Protein AF-0000000067828468 (afdb_homodimer)

Structure (mmCIF, N/CA/C/O backbone):
data_AF-0000000067828468-model_v1
#
loop_
_entity.id
_entity.type
_entity.pdbx_description
1 polymer 'Slr5119 protein'
#
loop_
_atom_site.group_PDB
_atom_site.id
_atom_site.type_symbol
_atom_site.label_atom_id
_atom_site.label_alt_id
_atom_site.label_comp_id
_atom_site.label_asym_id
_atom_site.label_entity_id
_atom_site.label_seq_id
_atom_site.pdbx_PDB_ins_code
_atom_site.Cartn_x
_atom_site.Cartn_y
_atom_site.Cartn_z
_atom_site.occupancy
_atom_site.B_iso_or_equiv
_atom_site.auth_seq_id
_atom_site.auth_comp_id
_atom_site.auth_asym_id
_atom_site.auth_atom_id
_atom_site.pdbx_PDB_model_num
ATOM 1 N N . MET A 1 1 ? 7.805 -18.547 -16.938 1 61.97 1 MET A N 1
ATOM 2 C CA . MET A 1 1 ? 7.27 -19.609 -17.797 1 61.97 1 MET A CA 1
ATOM 3 C C . MET A 1 1 ? 5.965 -20.156 -17.234 1 61.97 1 MET A C 1
ATOM 5 O O . MET A 1 1 ? 5 -20.375 -17.969 1 61.97 1 MET A O 1
ATOM 9 N N . PHE A 1 2 ? 5.809 -20.062 -15.961 1 85.81 2 PHE A N 1
ATOM 10 C CA . PHE A 1 2 ? 4.664 -20.766 -15.391 1 85.81 2 PHE A CA 1
ATOM 11 C C . PHE A 1 2 ? 3.537 -19.781 -15.078 1 85.81 2 PHE A C 1
ATOM 13 O O . PHE A 1 2 ? 2.4 -20.203 -14.836 1 85.81 2 PHE A O 1
ATOM 20 N N . ASP A 1 3 ? 3.875 -18.562 -15.281 1 83.88 3 ASP A N 1
ATOM 21 C CA . ASP A 1 3 ? 2.938 -17.531 -14.852 1 83.88 3 ASP A CA 1
ATOM 22 C C . ASP A 1 3 ? 1.653 -17.578 -15.672 1 83.88 3 ASP A C 1
ATOM 24 O O . ASP A 1 3 ? 0.553 -17.594 -15.117 1 83.88 3 ASP A O 1
ATOM 28 N N . ASN A 1 4 ? 1.841 -17.578 -16.938 1 85.81 4 ASN A N 1
ATOM 29 C CA . ASN A 1 4 ? 0.678 -17.578 -17.812 1 85.81 4 ASN A CA 1
ATOM 30 C C . ASN A 1 4 ? -0.17 -18.828 -17.625 1 85.81 4 ASN A C 1
ATOM 32 O O . ASN A 1 4 ? -1.4 -18.766 -17.672 1 85.81 4 ASN A O 1
ATOM 36 N N . LEU A 1 5 ? 0.499 -19.906 -17.469 1 91.38 5 LEU A N 1
ATOM 37 C CA . LEU A 1 5 ? -0.2 -21.172 -17.266 1 91.38 5 LEU A CA 1
ATOM 38 C C . LEU A 1 5 ? -0.979 -21.156 -15.953 1 91.38 5 LEU A C 1
ATOM 40 O O . LEU A 1 5 ? -2.146 -21.547 -15.914 1 91.38 5 LEU A O 1
ATOM 44 N N . CYS A 1 6 ? -0.349 -20.672 -14.922 1 94.31 6 CYS A N 1
ATOM 45 C CA . CYS A 1 6 ? -1.012 -20.594 -13.625 1 94.31 6 CYS A CA 1
ATOM 46 C C . CYS A 1 6 ? -2.211 -19.656 -13.688 1 94.31 6 CYS A C 1
ATOM 48 O O . CYS A 1 6 ? -3.262 -19.938 -13.117 1 94.31 6 CYS A O 1
ATOM 50 N N . LYS A 1 7 ? -2.039 -18.594 -14.328 1 91.69 7 LYS A N 1
ATOM 51 C CA . LYS A 1 7 ? -3.137 -17.656 -14.516 1 91.69 7 LYS A CA 1
ATOM 52 C C . LYS A 1 7 ? -4.309 -18.312 -15.242 1 91.69 7 LYS A C 1
ATOM 54 O O . LYS A 1 7 ? -5.457 -18.172 -14.82 1 91.69 7 LYS A O 1
ATOM 59 N N . PHE A 1 8 ? -4.02 -18.984 -16.328 1 91.94 8 PHE A N 1
ATOM 60 C CA . PHE A 1 8 ? -5.043 -19.688 -17.094 1 91.94 8 PHE A CA 1
ATOM 61 C C . PHE A 1 8 ? -5.805 -20.656 -16.203 1 91.94 8 PHE A C 1
ATOM 63 O O . PHE A 1 8 ? -7.035 -20.688 -16.219 1 91.94 8 PHE A O 1
ATOM 70 N N . LEU A 1 9 ? -5.09 -21.453 -15.469 1 95.38 9 LEU A N 1
ATOM 71 C CA . LEU A 1 9 ? -5.703 -22.484 -14.641 1 95.38 9 LEU A CA 1
ATOM 72 C C . LEU A 1 9 ? -6.582 -21.859 -13.562 1 95.38 9 LEU A C 1
ATOM 74 O O . LEU A 1 9 ? -7.727 -22.281 -13.367 1 95.38 9 LEU A O 1
ATOM 78 N N . ALA A 1 10 ? -6.082 -20.875 -12.875 1 94.44 10 ALA A N 1
ATOM 79 C CA . ALA A 1 10 ? -6.82 -20.219 -11.797 1 94.44 10 ALA A CA 1
ATOM 80 C C . ALA A 1 10 ? -8.094 -19.562 -12.328 1 94.44 10 ALA A C 1
ATOM 82 O O . ALA A 1 10 ? -9.133 -19.594 -11.672 1 94.44 10 ALA A O 1
ATOM 83 N N . GLU A 1 11 ? -7.969 -18.984 -13.5 1 93.19 11 GLU A N 1
ATOM 84 C CA . GLU A 1 11 ? -9.109 -18.281 -14.086 1 93.19 11 GLU A CA 1
ATOM 85 C C . GLU A 1 11 ? -10.141 -19.266 -14.633 1 93.19 11 GLU A C 1
ATOM 87 O O . GLU A 1 11 ? -11.344 -19.062 -14.477 1 93.19 11 GLU A O 1
ATOM 92 N N . SER A 1 12 ? -9.68 -20.344 -15.25 1 94.38 12 SER A N 1
ATOM 93 C CA . SER A 1 12 ? -10.57 -21.281 -15.914 1 94.38 12 SER A CA 1
ATOM 94 C C . SER A 1 12 ? -11.227 -22.219 -14.914 1 94.38 12 SER A C 1
ATOM 96 O O . SER A 1 12 ? -12.336 -22.703 -15.156 1 94.38 12 SER A O 1
ATOM 98 N N . PHE A 1 13 ? -10.555 -22.438 -13.852 1 96.69 13 PHE A N 1
ATOM 99 C CA . PHE A 1 13 ? -11.047 -23.391 -12.859 1 96.69 13 PHE A CA 1
ATOM 100 C C . PHE A 1 13 ? -11.133 -22.75 -11.484 1 96.69 13 PHE A C 1
ATOM 102 O O . PHE A 1 13 ? -10.703 -23.344 -10.492 1 96.69 13 PHE A O 1
ATOM 109 N N . SER A 1 14 ? -11.648 -21.547 -11.477 1 95.44 14 SER A N 1
ATOM 110 C CA . SER A 1 14 ? -11.672 -20.734 -10.273 1 95.44 14 SER A CA 1
ATOM 111 C C . SER A 1 14 ? -12.391 -21.438 -9.133 1 95.44 14 SER A C 1
ATOM 113 O O . SER A 1 14 ? -11.984 -21.328 -7.969 1 95.44 14 SER A O 1
ATOM 115 N N . GLU A 1 15 ? -13.469 -22.188 -9.406 1 96.31 15 GLU A N 1
ATOM 116 C CA . GLU A 1 15 ? -14.219 -22.875 -8.359 1 96.31 15 GLU A CA 1
ATOM 117 C C . GLU A 1 15 ? -13.359 -23.922 -7.668 1 96.31 15 GLU A C 1
ATOM 119 O O . GLU A 1 15 ? -13.43 -24.094 -6.449 1 96.31 15 GLU A O 1
ATOM 124 N N . ASP A 1 16 ? -12.539 -24.641 -8.391 1 97.38 16 ASP A N 1
ATOM 125 C CA . ASP A 1 16 ? -11.648 -25.656 -7.836 1 97.38 16 ASP A CA 1
ATOM 126 C C . ASP A 1 16 ? -10.578 -25.016 -6.945 1 97.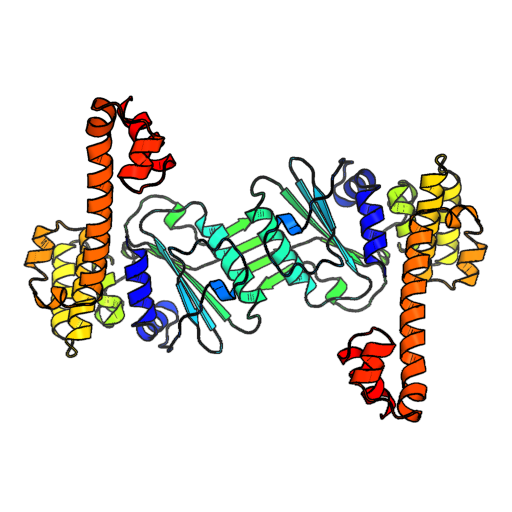38 16 ASP A C 1
ATOM 128 O O . ASP A 1 16 ? -10.297 -25.516 -5.855 1 97.38 16 ASP A O 1
ATOM 132 N N . TYR A 1 17 ? -10.07 -23.953 -7.414 1 97.69 17 TYR A N 1
ATOM 133 C CA . TYR A 1 17 ? -9.031 -23.281 -6.652 1 97.69 17 TYR A CA 1
ATOM 134 C C . TYR A 1 17 ? -9.602 -22.656 -5.383 1 97.69 17 TYR A C 1
ATOM 136 O O . TYR A 1 17 ? -8.984 -22.719 -4.32 1 97.69 17 TYR A O 1
ATOM 144 N N . ALA A 1 18 ? -10.781 -22.062 -5.539 1 97.12 18 ALA A N 1
ATOM 145 C CA . ALA A 1 18 ? -11.445 -21.516 -4.355 1 97.12 18 ALA A CA 1
ATOM 146 C C . ALA A 1 18 ? -11.75 -22.625 -3.348 1 97.12 18 ALA A C 1
ATOM 148 O O . ALA A 1 18 ? -11.555 -22.438 -2.143 1 97.12 18 ALA A O 1
ATOM 149 N N . ALA A 1 19 ? -12.203 -23.766 -3.828 1 97.12 19 ALA A N 1
ATOM 150 C CA . ALA A 1 19 ? -12.5 -24.891 -2.943 1 97.12 19 ALA A CA 1
ATOM 151 C C . ALA A 1 19 ? -11.242 -25.375 -2.227 1 97.12 19 ALA A C 1
ATOM 153 O O . ALA A 1 19 ? -11.273 -25.641 -1.024 1 97.12 19 ALA A O 1
ATOM 154 N N . TRP A 1 20 ? -10.164 -25.453 -2.898 1 97.75 20 TRP A N 1
ATOM 155 C CA . TRP A 1 20 ? -8.875 -25.891 -2.367 1 97.75 20 TRP A CA 1
ATOM 156 C C . TRP A 1 20 ? -8.352 -24.922 -1.323 1 97.75 20 TRP A C 1
ATOM 158 O O . TRP A 1 20 ? -7.98 -25.312 -0.219 1 97.75 20 TRP A O 1
ATOM 168 N N . LEU A 1 21 ? -8.477 -23.641 -1.585 1 97.88 21 LEU A N 1
ATOM 169 C CA . LEU A 1 21 ? -7.766 -22.641 -0.797 1 97.88 21 LEU A CA 1
ATOM 170 C C . LEU A 1 21 ? -8.68 -22.031 0.267 1 97.88 21 LEU A C 1
ATOM 172 O O . LEU A 1 21 ? -8.219 -21.656 1.348 1 97.88 21 LEU A O 1
ATOM 176 N N . LEU A 1 22 ? -10.008 -21.969 -0.092 1 97.06 22 LEU A N 1
ATOM 177 C CA . LEU A 1 22 ? -10.938 -21.281 0.801 1 97.06 22 LEU A CA 1
ATOM 178 C C . LEU A 1 22 ? -11.898 -22.266 1.449 1 97.06 22 LEU A C 1
ATOM 180 O O . LEU A 1 22 ? -12.68 -21.906 2.33 1 97.06 22 LEU A O 1
ATOM 184 N N . GLY A 1 23 ? -11.922 -23.516 0.998 1 95.62 23 GLY A N 1
ATOM 185 C CA . GLY A 1 23 ? -12.719 -24.547 1.617 1 95.62 23 GLY A CA 1
ATOM 186 C C . GLY A 1 23 ? -14.109 -24.672 1.021 1 95.62 23 GLY A C 1
ATOM 187 O O . GLY A 1 23 ? -14.922 -25.484 1.472 1 95.62 23 GLY A O 1
ATOM 188 N N . ARG A 1 24 ? -14.414 -23.797 0.061 1 94.62 24 ARG A N 1
ATOM 189 C CA . ARG A 1 24 ? -15.703 -23.875 -0.629 1 94.62 24 ARG A CA 1
ATOM 190 C C . ARG A 1 24 ? -15.57 -23.391 -2.072 1 94.62 24 ARG A C 1
ATOM 192 O O . ARG A 1 24 ? -14.797 -22.484 -2.361 1 94.62 24 ARG A O 1
ATOM 199 N N . PRO A 1 25 ? -16.391 -24.062 -2.906 1 93.81 25 PRO A N 1
ATOM 200 C CA . PRO A 1 25 ? -16.375 -23.594 -4.293 1 93.81 25 PRO A CA 1
ATOM 201 C C . PRO A 1 25 ? -17.016 -22.219 -4.469 1 93.81 25 PRO A C 1
ATOM 203 O O . PRO A 1 25 ? -18.078 -21.953 -3.889 1 93.81 25 PRO A O 1
ATOM 206 N N . ILE A 1 26 ? -16.328 -21.328 -5.07 1 94.31 26 ILE A N 1
ATOM 207 C CA . ILE A 1 26 ? -16.828 -20 -5.391 1 94.31 26 ILE A CA 1
ATOM 208 C C . ILE A 1 26 ? -16.516 -19.656 -6.848 1 94.31 26 ILE A C 1
ATOM 210 O O . ILE A 1 26 ? -15.367 -19.812 -7.289 1 94.31 26 ILE A O 1
ATOM 214 N N . LYS A 1 27 ? -17.516 -19.297 -7.547 1 93.62 27 LYS A N 1
ATOM 215 C CA . LYS A 1 27 ? -17.25 -18.797 -8.898 1 93.62 27 LYS A CA 1
ATOM 216 C C . LYS A 1 27 ? -16.641 -17.406 -8.867 1 93.62 27 LYS A C 1
ATOM 218 O O . LYS A 1 27 ? -17.25 -16.469 -8.359 1 93.62 27 LYS A O 1
ATOM 223 N N . LEU A 1 28 ? -15.453 -17.297 -9.336 1 95.44 28 LEU A N 1
ATOM 224 C CA . LEU A 1 28 ? -14.727 -16.031 -9.32 1 95.44 28 LEU A CA 1
ATOM 225 C C . LEU A 1 28 ? -14.484 -15.523 -10.734 1 95.44 28 LEU A C 1
ATOM 227 O O . LEU A 1 28 ? -14.5 -16.297 -11.688 1 95.44 28 LEU A O 1
ATOM 231 N N . THR A 1 29 ? -14.359 -14.258 -10.82 1 94.31 29 THR A N 1
ATOM 232 C CA . THR A 1 29 ? -14.008 -13.609 -12.078 1 94.31 29 THR A CA 1
ATOM 233 C C . THR A 1 29 ? -12.688 -12.852 -11.945 1 94.31 29 THR A C 1
ATOM 235 O O . THR A 1 29 ? -12.25 -12.555 -10.828 1 94.31 29 THR A O 1
ATOM 238 N N . LYS A 1 30 ? -12.164 -12.609 -13.039 1 91.5 30 LYS A N 1
ATOM 239 C CA . LYS A 1 30 ? -10.875 -11.922 -13.055 1 91.5 30 LYS A CA 1
ATOM 240 C C . LYS A 1 30 ? -11.016 -10.477 -12.594 1 91.5 30 LYS A C 1
ATOM 242 O O . LYS A 1 30 ? -11.93 -9.773 -13.016 1 91.5 30 LYS A O 1
ATOM 247 N N . LEU A 1 31 ? -10.188 -10.109 -11.695 1 87.56 31 LEU A N 1
ATOM 248 C CA . LEU A 1 31 ? -10.008 -8.703 -11.352 1 87.56 31 LEU A CA 1
ATOM 249 C C . LEU A 1 31 ? -8.789 -8.117 -12.062 1 87.56 31 LEU A C 1
ATOM 251 O O . LEU A 1 31 ? -7.664 -8.578 -11.844 1 87.56 31 LEU A O 1
ATOM 255 N N . SER A 1 32 ? -8.984 -7.129 -12.828 1 81.31 32 SER A N 1
ATOM 256 C CA . SER A 1 32 ? -7.891 -6.543 -13.602 1 81.31 32 SER A CA 1
ATOM 257 C C . SER A 1 32 ? -6.98 -5.707 -12.711 1 81.31 32 SER A C 1
ATOM 259 O O . SER A 1 32 ? -7.453 -4.867 -11.938 1 81.31 32 SER A O 1
ATOM 261 N N . PRO A 1 33 ? -5.68 -5.934 -12.898 1 75.31 33 PRO A N 1
ATOM 262 C CA . PRO A 1 33 ? -4.73 -5.137 -12.117 1 75.31 33 PRO A CA 1
ATOM 263 C C . PRO A 1 33 ? -4.82 -3.643 -12.438 1 75.31 33 PRO A C 1
ATOM 265 O O . PRO A 1 33 ? -4.438 -2.811 -11.609 1 75.31 33 PRO A O 1
ATOM 268 N N . THR A 1 34 ? -5.219 -3.332 -13.609 1 69.94 34 THR A N 1
ATOM 269 C CA . THR A 1 34 ? -5.316 -1.934 -14.008 1 69.94 34 THR A CA 1
ATOM 270 C C . THR A 1 34 ? -6.312 -1.186 -13.133 1 69.94 34 THR A C 1
ATOM 272 O O . THR A 1 34 ? -6.238 0.039 -13 1 69.94 34 THR A O 1
ATOM 275 N N . GLU A 1 35 ? -7.211 -1.949 -12.523 1 69.38 35 GLU A N 1
ATOM 276 C CA . GLU A 1 35 ? -8.18 -1.353 -11.609 1 69.38 35 GLU A CA 1
ATOM 277 C C . GLU A 1 35 ? -7.512 -0.908 -10.312 1 69.38 35 GLU A C 1
ATOM 279 O O . GLU A 1 35 ? -8.086 -0.125 -9.547 1 69.38 35 GLU A O 1
ATOM 284 N N . LEU A 1 36 ? -6.387 -1.437 -10.047 1 73 36 LEU A N 1
ATOM 285 C CA . LEU A 1 36 ? -5.723 -1.14 -8.781 1 73 36 LEU A CA 1
ATOM 286 C C . LEU A 1 36 ? -4.852 0.106 -8.906 1 73 36 LEU A C 1
ATOM 288 O O . LEU A 1 36 ? -4.324 0.603 -7.906 1 73 36 LEU A O 1
ATOM 292 N N . SER A 1 37 ? -5.105 1.015 -9.922 1 58.28 37 SER A N 1
ATOM 293 C CA . SER A 1 37 ? -4.66 2.377 -10.203 1 58.28 37 SER A CA 1
ATOM 294 C C . SER A 1 37 ? -3.178 2.549 -9.883 1 58.28 37 SER A C 1
ATOM 296 O O . SER A 1 37 ? -2.707 3.67 -9.688 1 58.28 37 SER A O 1
ATOM 298 N N . LEU A 1 38 ? -2.291 1.511 -9.648 1 60.47 38 LEU A N 1
ATOM 299 C CA . LEU A 1 38 ? -1.033 2.043 -9.133 1 60.47 38 LEU A CA 1
ATOM 300 C C . LEU A 1 38 ? 0.158 1.373 -9.812 1 60.47 38 LEU A C 1
ATOM 302 O O . LEU A 1 38 ? 0.224 0.144 -9.883 1 60.47 38 LEU A O 1
ATOM 306 N N . GLU A 1 39 ? 0.631 2.025 -10.852 1 60.66 39 GLU A N 1
ATOM 307 C CA . GLU A 1 39 ? 1.916 1.604 -11.406 1 60.66 39 GLU A CA 1
ATOM 308 C C . GLU A 1 39 ? 3.041 1.801 -10.391 1 60.66 39 GLU A C 1
ATOM 310 O O . GLU A 1 39 ? 2.967 2.688 -9.539 1 60.66 39 GLU A O 1
ATOM 315 N N . PRO A 1 40 ? 3.957 0.939 -10.594 1 63.5 40 PRO A N 1
ATOM 316 C CA . PRO A 1 40 ? 4.047 -0.293 -11.383 1 63.5 40 PRO A CA 1
ATOM 317 C C . PRO A 1 40 ? 3.479 -1.505 -10.648 1 63.5 40 PRO A C 1
ATOM 319 O O . PRO A 1 40 ? 3.637 -1.625 -9.43 1 63.5 40 PRO A O 1
ATOM 322 N N . ILE A 1 41 ? 2.553 -2.26 -11.164 1 62.34 41 ILE A N 1
ATOM 323 C CA . ILE A 1 41 ? 2.164 -3.576 -10.672 1 62.34 41 ILE A CA 1
ATOM 324 C C . ILE A 1 41 ? 3.123 -4.633 -11.211 1 62.34 41 ILE A C 1
ATOM 326 O O . ILE A 1 41 ? 3.551 -4.562 -12.367 1 62.34 41 ILE A O 1
ATOM 330 N N . ARG A 1 42 ? 3.846 -5.301 -10.312 1 61.28 42 ARG A N 1
ATOM 331 C CA . ARG A 1 42 ? 4.57 -6.457 -10.828 1 61.28 42 ARG A CA 1
ATOM 332 C C . ARG A 1 42 ? 3.605 -7.488 -11.406 1 61.28 42 ARG A C 1
ATOM 334 O O . ARG A 1 42 ? 2.83 -8.102 -10.672 1 61.28 42 ARG A O 1
ATOM 341 N N . ALA A 1 43 ? 3.24 -7.422 -12.734 1 59.06 43 ALA A N 1
ATOM 342 C CA . ALA A 1 43 ? 2.135 -8.047 -13.453 1 59.06 43 ALA A CA 1
ATOM 343 C C . ALA A 1 43 ? 2.4 -9.539 -13.68 1 59.06 43 ALA A C 1
ATOM 345 O O . ALA A 1 43 ? 1.468 -10.344 -13.695 1 59.06 43 ALA A O 1
ATOM 346 N N . ASP A 1 44 ? 3.557 -9.992 -13.578 1 60.06 44 ASP A N 1
ATOM 347 C CA . ASP A 1 44 ? 3.703 -11.266 -14.281 1 60.06 44 ASP A CA 1
ATOM 348 C C . ASP A 1 44 ? 3.078 -12.406 -13.492 1 60.06 44 ASP A C 1
ATOM 350 O O . ASP A 1 44 ? 2.434 -13.289 -14.062 1 60.06 44 ASP A O 1
ATOM 354 N N . SER A 1 45 ? 3.189 -12.281 -12.219 1 67.19 45 SER A N 1
ATOM 355 C CA . SER A 1 45 ? 2.744 -13.445 -11.469 1 67.19 45 SER A CA 1
ATOM 356 C C . SER A 1 45 ? 1.488 -13.133 -10.656 1 67.19 45 SER A C 1
ATOM 358 O O . SER A 1 45 ? 0.914 -14.023 -10.031 1 67.19 45 SER A O 1
ATOM 360 N N . LEU A 1 46 ? 0.982 -11.992 -10.852 1 79.12 46 LEU A N 1
ATOM 361 C CA . LEU A 1 46 ? -0.152 -11.562 -10.039 1 79.12 46 LEU A CA 1
ATOM 362 C C . LEU A 1 46 ? -1.46 -12.109 -10.602 1 79.12 46 LEU A C 1
ATOM 364 O O . LEU A 1 46 ? -1.764 -11.914 -11.781 1 79.12 46 LEU A O 1
ATOM 368 N N . ILE A 1 47 ? -2.137 -12.883 -9.797 1 89.38 47 ILE A N 1
ATOM 369 C CA . ILE A 1 47 ? -3.457 -13.391 -10.148 1 89.38 47 ILE A CA 1
ATOM 370 C C . ILE A 1 47 ? -4.488 -12.906 -9.133 1 89.38 47 ILE A C 1
ATOM 372 O O . ILE A 1 47 ? -4.383 -13.219 -7.945 1 89.38 47 ILE A O 1
ATOM 376 N N . LEU A 1 48 ? -5.426 -12.188 -9.641 1 90.12 48 LEU A N 1
ATOM 377 C CA . LEU A 1 48 ? -6.523 -11.711 -8.805 1 90.12 48 LEU A CA 1
ATOM 378 C C . LEU A 1 48 ? -7.863 -12.195 -9.344 1 90.12 48 LEU A C 1
ATOM 380 O O . LEU A 1 48 ? -8.203 -11.945 -10.508 1 90.12 48 LEU A O 1
ATOM 384 N N . GLU A 1 49 ? -8.523 -12.898 -8.508 1 94.12 49 GLU A N 1
ATOM 385 C CA . GLU A 1 49 ? -9.891 -13.312 -8.797 1 94.12 49 GLU A CA 1
ATOM 386 C C . GLU A 1 49 ? -10.875 -12.758 -7.762 1 94.12 49 GLU A C 1
ATOM 388 O O . GLU A 1 49 ? -10.492 -12.508 -6.617 1 94.12 49 GLU A O 1
ATOM 393 N N . GLN A 1 50 ? -12.086 -12.516 -8.258 1 94.5 50 GLN A N 1
ATOM 394 C CA . GLN A 1 50 ? -12.961 -11.852 -7.297 1 94.5 50 GLN A CA 1
ATOM 395 C C . GLN A 1 50 ? -14.398 -12.336 -7.434 1 94.5 50 GLN A C 1
ATOM 397 O O . GLN A 1 50 ? -14.781 -12.883 -8.469 1 94.5 50 GLN A O 1
ATOM 402 N N . SER A 1 51 ? -15.109 -12.258 -6.371 1 95.69 51 SER A N 1
ATOM 403 C CA . SER A 1 51 ? -16.562 -12.266 -6.293 1 95.69 51 SER A CA 1
ATOM 404 C C . SER A 1 51 ? -17.094 -10.945 -5.75 1 95.69 51 SER A C 1
ATOM 406 O O . SER A 1 51 ? -16.375 -9.945 -5.715 1 95.69 51 SER A O 1
ATOM 408 N N . GLU A 1 52 ? -18.312 -10.898 -5.402 1 93.94 52 GLU A N 1
ATOM 409 C CA . GLU A 1 52 ? -18.922 -9.688 -4.859 1 93.94 52 GLU A CA 1
ATOM 410 C C . GLU A 1 52 ? -18.312 -9.32 -3.514 1 93.94 52 GLU A C 1
ATOM 412 O O . GLU A 1 52 ? -18.109 -8.141 -3.217 1 93.94 52 GLU A O 1
ATOM 417 N N . ASP A 1 53 ? -17.891 -10.344 -2.857 1 95.38 53 ASP A N 1
ATOM 418 C CA . ASP A 1 53 ? -17.562 -10.039 -1.468 1 95.38 53 ASP A CA 1
ATOM 419 C C . ASP A 1 53 ? -16.094 -10.352 -1.169 1 95.38 53 ASP A C 1
ATOM 421 O O . ASP A 1 53 ? -15.602 -10.047 -0.082 1 95.38 53 ASP A O 1
ATOM 425 N N . LEU A 1 54 ? -15.398 -10.969 -2.188 1 96.12 54 LEU A N 1
ATOM 426 C CA . LEU A 1 54 ? -14.031 -11.328 -1.826 1 96.12 54 LEU A CA 1
ATOM 427 C C . LEU A 1 54 ? -13.102 -11.195 -3.025 1 96.12 54 LEU A C 1
ATOM 429 O O . LEU A 1 54 ? -13.555 -11.148 -4.168 1 96.12 54 LEU A O 1
ATOM 433 N N . VAL A 1 55 ? -11.828 -11.031 -2.76 1 96.75 55 VAL A N 1
ATOM 434 C CA . VAL A 1 55 ? -10.734 -11.086 -3.723 1 96.75 55 VAL A CA 1
ATOM 435 C C . VAL A 1 55 ? -9.766 -12.203 -3.342 1 96.75 55 VAL A C 1
ATOM 437 O O . VAL A 1 55 ? -9.367 -12.32 -2.18 1 96.75 55 VAL A O 1
ATOM 440 N N . LEU A 1 56 ? -9.508 -13.086 -4.262 1 97.62 56 LEU A N 1
ATOM 441 C CA . LEU A 1 56 ? -8.492 -14.125 -4.121 1 97.62 56 LEU A CA 1
ATOM 442 C C . LEU A 1 56 ? -7.211 -13.734 -4.848 1 97.62 56 LEU A C 1
ATOM 444 O O . LEU A 1 56 ? -7.211 -13.57 -6.07 1 97.62 56 LEU A O 1
ATOM 448 N N . HIS A 1 57 ? -6.152 -13.508 -4.074 1 96.5 57 HIS A N 1
ATOM 449 C CA . HIS A 1 57 ? -4.836 -13.156 -4.59 1 96.5 57 HIS A CA 1
ATOM 450 C C . HIS A 1 57 ? -3.898 -14.359 -4.582 1 96.5 57 HIS A C 1
ATOM 452 O O . HIS A 1 57 ? -3.566 -14.883 -3.516 1 96.5 57 HIS A O 1
ATOM 458 N N . LEU A 1 58 ? -3.416 -14.766 -5.773 1 96.62 58 LEU A N 1
ATOM 459 C CA . LEU A 1 58 ? -2.529 -15.922 -5.891 1 96.62 58 LEU A CA 1
ATOM 460 C C . LEU A 1 58 ? -1.194 -15.516 -6.512 1 96.62 58 LEU A C 1
ATOM 462 O O . LEU A 1 58 ? -1.161 -14.797 -7.512 1 96.62 58 LEU A O 1
ATOM 466 N N . GLU A 1 59 ? -0.139 -15.938 -5.91 1 95.31 59 GLU A N 1
ATOM 467 C CA . GLU A 1 59 ? 1.217 -15.828 -6.438 1 95.31 59 GLU A CA 1
ATOM 468 C C . GLU A 1 59 ? 1.874 -17.203 -6.559 1 95.31 59 GLU A C 1
ATOM 470 O O . GLU A 1 59 ? 2.168 -17.844 -5.547 1 95.31 59 GLU A O 1
ATOM 475 N N . PHE A 1 60 ? 2.125 -17.625 -7.781 1 95.44 60 PHE A N 1
ATOM 476 C CA . PHE A 1 60 ? 2.838 -18.875 -8.016 1 95.44 60 PHE A CA 1
ATOM 477 C C . PHE A 1 60 ? 4.324 -18.625 -8.234 1 95.44 60 PHE A C 1
ATOM 479 O O . PHE A 1 60 ? 4.699 -17.734 -9.008 1 95.44 60 PHE A O 1
ATOM 486 N N . GLN A 1 61 ? 5.117 -19.406 -7.508 1 94.06 61 GLN A N 1
ATOM 487 C CA . GLN A 1 61 ? 6.559 -19.188 -7.559 1 94.06 61 GLN A CA 1
ATOM 488 C C . GLN A 1 61 ? 7.309 -20.5 -7.754 1 94.06 61 GLN A C 1
ATOM 490 O O . GLN A 1 61 ? 6.949 -21.531 -7.164 1 94.06 61 GLN A O 1
ATOM 495 N N . THR A 1 62 ? 8.281 -20.5 -8.641 1 93.69 62 THR A N 1
ATOM 496 C CA . THR A 1 62 ? 9.203 -21.625 -8.758 1 93.69 62 THR A CA 1
ATOM 497 C C . THR A 1 62 ? 10.484 -21.359 -7.965 1 93.69 62 THR A C 1
ATOM 499 O O . THR A 1 62 ? 11.148 -22.297 -7.52 1 93.69 62 THR A O 1
ATOM 502 N N . GLU A 1 63 ? 10.82 -20.141 -7.809 1 93.62 63 GLU A N 1
ATOM 503 C CA . GLU A 1 63 ? 11.984 -19.719 -7.047 1 93.62 63 GLU A CA 1
ATOM 504 C C . GLU A 1 63 ? 11.602 -18.734 -5.945 1 93.62 63 GLU A C 1
ATOM 506 O O . GLU A 1 63 ? 10.68 -17.922 -6.121 1 93.62 63 GLU A O 1
ATOM 511 N N . PRO A 1 64 ? 12.406 -18.875 -4.809 1 94.38 64 PRO A N 1
ATOM 512 C CA . PRO A 1 64 ? 12.117 -17.906 -3.746 1 94.38 64 PRO A CA 1
ATOM 513 C C . PRO A 1 64 ? 12.367 -16.469 -4.176 1 94.38 64 PRO A C 1
ATOM 515 O O . PRO A 1 64 ? 13.258 -16.203 -4.984 1 94.38 64 PRO A O 1
ATOM 518 N N . ASP A 1 65 ? 11.609 -15.578 -3.73 1 93.44 65 ASP A N 1
ATOM 519 C CA . ASP A 1 65 ? 11.688 -14.141 -4 1 93.44 65 ASP A CA 1
ATOM 520 C C . ASP A 1 65 ? 11.734 -13.344 -2.701 1 93.44 65 ASP A C 1
ATOM 522 O O . ASP A 1 65 ? 10.75 -13.289 -1.963 1 93.44 65 ASP A O 1
ATOM 526 N N . PRO A 1 66 ? 12.828 -12.711 -2.416 1 94.75 66 PRO A N 1
ATOM 527 C CA . PRO A 1 66 ? 12.953 -11.992 -1.146 1 94.75 66 PRO A CA 1
ATOM 528 C C . PRO A 1 66 ? 11.969 -10.828 -1.029 1 94.75 66 PRO A C 1
ATOM 530 O O . PRO A 1 66 ? 11.742 -10.312 0.07 1 94.75 66 PRO A O 1
ATOM 533 N N . THR A 1 67 ? 11.344 -10.367 -2.096 1 93.81 67 THR A N 1
ATOM 534 C CA . THR A 1 67 ? 10.438 -9.234 -2.061 1 93.81 67 THR A CA 1
ATOM 535 C C . THR A 1 67 ? 8.992 -9.695 -1.91 1 93.81 67 THR A C 1
ATOM 537 O O . THR A 1 67 ? 8.07 -8.875 -1.872 1 93.81 67 THR A O 1
ATOM 540 N N . MET A 1 68 ? 8.742 -10.984 -1.804 1 95.44 68 MET A N 1
ATOM 541 C CA . MET A 1 68 ? 7.398 -11.547 -1.817 1 95.44 68 MET A CA 1
ATOM 542 C C . MET A 1 68 ? 6.559 -10.984 -0.673 1 95.44 68 MET A C 1
ATOM 544 O O . MET A 1 68 ? 5.395 -10.633 -0.866 1 95.44 68 MET A O 1
ATOM 548 N N . GLY A 1 69 ? 7.207 -10.875 0.503 1 96.44 69 GLY A N 1
ATOM 549 C CA . GLY A 1 69 ? 6.484 -10.352 1.649 1 96.44 69 GLY A CA 1
ATOM 550 C C . GLY A 1 69 ? 5.93 -8.961 1.415 1 96.44 69 GLY A C 1
ATOM 551 O O . GLY A 1 69 ? 4.75 -8.703 1.672 1 96.44 69 GLY A O 1
ATOM 552 N N . PHE A 1 70 ? 6.746 -8.078 0.901 1 96.56 70 PHE A N 1
ATOM 553 C CA . PHE A 1 70 ? 6.301 -6.715 0.623 1 96.56 70 PHE A CA 1
ATOM 554 C C . PHE A 1 70 ? 5.25 -6.703 -0.482 1 96.56 70 PHE A C 1
ATOM 556 O O . PHE A 1 70 ? 4.281 -5.945 -0.417 1 96.56 70 PHE A O 1
ATOM 563 N N . ARG A 1 71 ? 5.434 -7.492 -1.521 1 94 71 ARG A N 1
ATOM 564 C CA . ARG A 1 71 ? 4.473 -7.57 -2.617 1 94 71 ARG A CA 1
ATOM 565 C C . ARG A 1 71 ? 3.086 -7.938 -2.104 1 94 71 ARG A C 1
ATOM 567 O O . ARG A 1 71 ? 2.086 -7.363 -2.533 1 94 71 ARG A O 1
ATOM 574 N N . MET A 1 72 ? 3.08 -8.875 -1.167 1 96.44 72 MET A N 1
ATOM 575 C CA . MET A 1 72 ? 1.806 -9.305 -0.604 1 96.44 72 MET A CA 1
ATOM 576 C C . MET A 1 72 ? 1.125 -8.164 0.146 1 96.44 72 MET A C 1
ATOM 578 O O . MET A 1 72 ? -0.076 -7.941 -0.015 1 96.44 72 MET A O 1
ATOM 582 N N . LEU A 1 73 ? 1.885 -7.43 0.914 1 97.06 73 LEU A N 1
ATOM 583 C CA . LEU A 1 73 ? 1.349 -6.27 1.614 1 97.06 73 LEU A CA 1
ATOM 584 C C . LEU A 1 73 ? 0.882 -5.203 0.625 1 97.06 73 LEU A C 1
ATOM 586 O O . LEU A 1 73 ? -0.202 -4.641 0.781 1 97.06 73 LEU A O 1
ATOM 590 N N . ASP A 1 74 ? 1.688 -4.922 -0.342 1 93.69 74 ASP A N 1
ATOM 591 C CA . ASP A 1 74 ? 1.405 -3.887 -1.331 1 93.69 74 ASP A CA 1
ATOM 592 C C . ASP A 1 74 ? 0.072 -4.145 -2.029 1 93.69 74 ASP A C 1
ATOM 594 O O . ASP A 1 74 ? -0.771 -3.248 -2.119 1 93.69 74 ASP A O 1
ATOM 598 N N . TYR A 1 75 ? -0.152 -5.348 -2.428 1 93.69 75 TYR A N 1
ATOM 599 C CA . TYR A 1 75 ? -1.388 -5.672 -3.131 1 93.69 75 TYR A CA 1
ATOM 600 C C . TYR A 1 75 ? -2.58 -5.641 -2.184 1 93.69 75 TYR A C 1
ATOM 602 O O . TYR A 1 75 ? -3.689 -5.277 -2.582 1 93.69 75 TYR A O 1
ATOM 610 N N . ARG A 1 76 ? -2.361 -6.055 -0.924 1 96.06 76 ARG A N 1
ATOM 611 C CA . ARG A 1 76 ? -3.436 -5.98 0.06 1 96.06 76 ARG A CA 1
ATOM 612 C C . ARG A 1 76 ? -3.936 -4.551 0.219 1 96.06 76 ARG A C 1
ATOM 614 O O . ARG A 1 76 ? -5.145 -4.309 0.253 1 96.06 76 ARG A O 1
ATOM 621 N N . VAL A 1 77 ? -3.02 -3.643 0.3 1 94.44 77 VAL A N 1
ATOM 622 C CA . VAL A 1 77 ? -3.336 -2.234 0.521 1 94.44 77 VAL A CA 1
ATOM 623 C C . VAL A 1 77 ? -4.012 -1.656 -0.72 1 94.44 77 VAL A C 1
ATOM 625 O O . VAL A 1 77 ? -5.012 -0.941 -0.613 1 94.44 77 VAL A O 1
ATOM 628 N N . ARG A 1 78 ? -3.561 -1.987 -1.89 1 91.88 78 ARG A N 1
ATOM 629 C CA . ARG A 1 78 ? -4.129 -1.488 -3.137 1 91.88 78 ARG A CA 1
ATOM 630 C C . ARG A 1 78 ? -5.562 -1.977 -3.32 1 91.88 78 ARG A C 1
ATOM 632 O O . ARG A 1 78 ? -6.441 -1.205 -3.709 1 91.88 78 ARG A O 1
ATOM 639 N N . VAL A 1 79 ? -5.75 -3.211 -3.043 1 93.12 79 VAL A N 1
ATOM 640 C CA . VAL A 1 79 ? -7.086 -3.779 -3.217 1 93.12 79 VAL A CA 1
ATOM 641 C C . VAL A 1 79 ? -8.047 -3.15 -2.213 1 93.12 79 VAL A C 1
ATOM 643 O O . VAL A 1 79 ? -9.195 -2.836 -2.553 1 93.12 79 VAL A O 1
ATOM 646 N N . TYR A 1 80 ? -7.59 -2.963 -0.983 1 94.31 80 TYR A N 1
ATOM 647 C CA . TYR A 1 80 ? -8.461 -2.34 0.01 1 94.31 80 TYR A CA 1
ATOM 648 C C . TYR A 1 80 ? -8.812 -0.915 -0.394 1 94.31 80 TYR A C 1
ATOM 650 O O . TYR A 1 80 ? -9.938 -0.459 -0.16 1 94.31 80 TYR A O 1
ATOM 658 N N . ARG A 1 81 ? -7.91 -0.181 -0.899 1 90.81 81 ARG A N 1
ATOM 659 C CA . ARG A 1 81 ? -8.148 1.19 -1.337 1 90.81 81 ARG A CA 1
ATOM 660 C C . ARG A 1 81 ? -9.305 1.253 -2.334 1 90.81 81 ARG A C 1
ATOM 662 O O . ARG A 1 81 ? -10.156 2.137 -2.246 1 90.81 81 ARG A O 1
ATOM 669 N N . ARG A 1 82 ? -9.344 0.306 -3.189 1 89.31 82 ARG A N 1
ATOM 670 C CA . ARG A 1 82 ? -10.344 0.304 -4.254 1 89.31 82 ARG A CA 1
ATOM 671 C C . ARG A 1 82 ? -11.625 -0.388 -3.803 1 89.31 82 ARG A C 1
ATOM 673 O O . ARG A 1 82 ? -12.719 0.021 -4.184 1 89.31 82 ARG A O 1
ATOM 680 N N . PHE A 1 83 ? -11.461 -1.488 -3.002 1 93.06 83 PHE A N 1
ATOM 681 C CA . PHE A 1 83 ? -12.594 -2.312 -2.59 1 93.06 83 PHE A CA 1
ATOM 682 C C . PHE A 1 83 ? -12.57 -2.545 -1.084 1 93.06 83 PHE A C 1
ATOM 684 O O . PHE A 1 83 ? -12.406 -3.676 -0.627 1 93.06 83 PHE A O 1
ATOM 691 N N . PRO A 1 84 ? -12.922 -1.538 -0.362 1 93.94 84 PRO A N 1
ATOM 692 C CA . PRO A 1 84 ? -12.789 -1.633 1.094 1 93.94 84 PRO A CA 1
ATOM 693 C C . PRO A 1 84 ? -13.789 -2.602 1.718 1 93.94 84 PRO A C 1
ATOM 695 O O . PRO A 1 84 ? -13.602 -3.043 2.855 1 93.94 84 PRO A O 1
ATOM 698 N N . GLN A 1 85 ? -14.781 -2.986 0.99 1 95.56 85 GLN A N 1
ATOM 699 C CA . GLN A 1 85 ? -15.82 -3.832 1.564 1 95.56 85 GLN A CA 1
ATOM 700 C C . GLN A 1 85 ? -15.539 -5.309 1.295 1 95.56 85 GLN A C 1
ATOM 702 O O . GLN A 1 85 ? -16.188 -6.184 1.879 1 95.56 85 GLN A O 1
ATOM 707 N N . LYS A 1 86 ? -14.594 -5.648 0.412 1 95.81 86 LYS A N 1
ATOM 708 C CA . LYS A 1 86 ? -14.289 -7.035 0.067 1 95.81 86 LYS A CA 1
ATOM 709 C C . LYS A 1 86 ? -13.234 -7.617 1.004 1 95.81 86 LYS A C 1
ATOM 711 O O . LYS A 1 86 ? -12.289 -6.926 1.384 1 95.81 86 LYS A O 1
ATOM 716 N N . THR A 1 87 ? -13.461 -8.836 1.305 1 96.81 87 THR A N 1
ATOM 717 C CA . THR A 1 87 ? -12.422 -9.578 2.01 1 96.81 87 THR A CA 1
ATOM 718 C C . THR A 1 87 ? -11.375 -10.109 1.032 1 96.81 87 THR A C 1
ATOM 720 O O . THR A 1 87 ? -11.711 -10.531 -0.077 1 96.81 87 THR A O 1
ATOM 723 N N . MET A 1 88 ? -10.125 -10.023 1.449 1 97.5 88 MET A N 1
ATOM 724 C CA . MET A 1 88 ? -9.078 -10.516 0.563 1 97.5 88 MET A CA 1
ATOM 725 C C . MET A 1 88 ? -8.328 -11.688 1.2 1 97.5 88 MET A C 1
ATOM 727 O O . MET A 1 88 ? -8.016 -11.648 2.391 1 97.5 88 MET A O 1
ATOM 731 N N . HIS A 1 89 ? -8.133 -12.75 0.449 1 98.25 89 HIS A N 1
ATOM 732 C CA . HIS A 1 89 ? -7.305 -13.891 0.822 1 98.25 89 HIS A CA 1
ATOM 733 C C . HIS A 1 89 ? -6.074 -13.992 -0.076 1 98.25 89 HIS A C 1
ATOM 735 O O . HIS A 1 89 ? -6.184 -13.859 -1.297 1 98.25 89 HIS A O 1
ATOM 741 N N . GLN A 1 90 ? -4.91 -14.133 0.547 1 98.12 90 GLN A N 1
ATOM 742 C CA . GLN A 1 90 ? -3.668 -14.109 -0.221 1 98.12 90 GLN A CA 1
ATOM 743 C C . GLN A 1 90 ? -2.883 -15.406 -0.034 1 98.12 90 GLN A C 1
ATOM 745 O O . GLN A 1 90 ? -2.668 -15.852 1.096 1 98.12 90 GLN A O 1
ATOM 750 N N . PHE A 1 91 ? -2.422 -16.016 -1.123 1 98.25 91 PHE A N 1
ATOM 751 C CA . PHE A 1 91 ? -1.664 -17.266 -1.1 1 98.25 91 PHE A CA 1
ATOM 752 C C . PHE A 1 91 ? -0.431 -17.156 -1.989 1 98.25 91 PHE A C 1
ATOM 754 O O . PHE A 1 91 ? -0.521 -16.734 -3.139 1 98.25 91 PHE A O 1
ATOM 761 N N . VAL A 1 92 ? 0.667 -17.5 -1.44 1 97.56 92 VAL A N 1
ATOM 762 C CA . VAL A 1 92 ? 1.85 -17.797 -2.24 1 97.56 92 VAL A CA 1
ATOM 763 C C . VAL A 1 92 ? 2 -19.312 -2.391 1 97.56 92 VAL A C 1
ATOM 765 O O . VAL A 1 92 ? 2.006 -20.047 -1.396 1 97.56 92 VAL A O 1
ATOM 768 N N . ILE A 1 93 ? 2.076 -19.766 -3.59 1 97.5 93 ILE A N 1
ATOM 769 C CA . ILE A 1 93 ? 2.168 -21.203 -3.863 1 97.5 93 ILE A CA 1
ATOM 770 C C . ILE A 1 93 ? 3.498 -21.516 -4.543 1 97.5 93 ILE A C 1
ATOM 772 O O . ILE A 1 93 ? 3.764 -21.031 -5.648 1 97.5 93 ILE A O 1
ATOM 776 N N . TYR A 1 94 ? 4.305 -22.312 -3.908 1 97.44 94 TYR A N 1
ATOM 777 C CA . TYR A 1 94 ? 5.594 -22.719 -4.465 1 97.44 94 TYR A CA 1
ATOM 778 C C . TYR A 1 94 ? 5.477 -24.031 -5.234 1 97.44 94 TYR A C 1
ATOM 780 O O . TYR A 1 94 ? 5.02 -25.031 -4.688 1 97.44 94 TYR A O 1
ATOM 788 N N . LEU A 1 95 ? 5.93 -23.984 -6.434 1 97.19 95 LEU A N 1
ATOM 789 C CA . LEU A 1 95 ? 5.762 -25.094 -7.363 1 97.19 95 LEU A CA 1
ATOM 790 C C . LEU A 1 95 ? 6.941 -26.062 -7.285 1 97.19 95 LEU A C 1
ATOM 792 O O . LEU A 1 95 ? 6.805 -27.25 -7.586 1 97.19 95 LEU A O 1
ATOM 796 N N . LYS A 1 96 ? 8.07 -25.578 -6.91 1 96.44 96 LYS A N 1
ATOM 797 C CA . LYS A 1 96 ? 9.312 -26.359 -6.918 1 96.44 96 LYS A CA 1
ATOM 798 C C . LYS A 1 96 ? 9.922 -26.422 -5.523 1 96.44 96 LYS A C 1
ATOM 800 O O . LYS A 1 96 ? 10.031 -25.406 -4.832 1 96.44 96 LYS A O 1
ATOM 805 N N . ARG A 1 97 ? 10.336 -27.578 -5.168 1 96.06 97 ARG A N 1
ATOM 806 C CA . ARG A 1 97 ? 10.953 -27.781 -3.861 1 96.06 97 ARG A CA 1
ATOM 807 C C . ARG A 1 97 ? 12.195 -26.922 -3.693 1 96.06 97 ARG A C 1
ATOM 809 O O . ARG A 1 97 ? 12.961 -26.734 -4.641 1 96.06 97 ARG A O 1
ATOM 816 N N . SER A 1 98 ? 12.32 -26.359 -2.521 1 95.81 98 SER A N 1
ATOM 817 C CA . SER A 1 98 ? 13.461 -25.516 -2.176 1 95.81 98 SER A CA 1
ATOM 818 C C . SER A 1 98 ? 13.828 -25.656 -0.703 1 95.81 98 SER A C 1
ATOM 820 O O . SER A 1 98 ? 12.961 -25.906 0.139 1 95.81 98 SER A O 1
ATOM 822 N N . ASN A 1 99 ? 15.141 -25.531 -0.417 1 94.56 99 ASN A N 1
ATOM 823 C CA . ASN A 1 99 ? 15.602 -25.531 0.967 1 94.56 99 ASN A CA 1
ATOM 824 C C . ASN A 1 99 ? 15.836 -24.109 1.479 1 94.56 99 ASN A C 1
ATOM 826 O O . ASN A 1 99 ? 16.297 -23.922 2.605 1 94.56 99 ASN A O 1
ATOM 830 N N . ASN A 1 100 ? 15.555 -23.219 0.65 1 97.12 100 ASN A N 1
ATOM 831 C CA . ASN A 1 100 ? 15.68 -21.828 1.05 1 97.12 100 ASN A CA 1
ATOM 832 C C . ASN A 1 100 ? 14.617 -21.438 2.074 1 97.12 100 ASN A C 1
ATOM 834 O O . ASN A 1 100 ? 13.43 -21.703 1.878 1 97.12 100 ASN A O 1
ATOM 838 N N . ASP A 1 101 ? 15.016 -20.781 3.127 1 97 101 ASP A N 1
ATOM 839 C CA . ASP A 1 101 ? 14.125 -20.422 4.219 1 97 101 ASP A CA 1
ATOM 840 C C . ASP A 1 101 ? 13.016 -19.484 3.729 1 97 101 ASP A C 1
ATOM 842 O O . ASP A 1 101 ? 11.945 -19.406 4.34 1 97 101 ASP A O 1
ATOM 846 N N . LEU A 1 102 ? 13.203 -18.781 2.654 1 97.12 102 LEU A N 1
ATOM 847 C CA . LEU A 1 102 ? 12.25 -17.812 2.135 1 97.12 102 LEU A CA 1
ATOM 848 C C . LEU A 1 102 ? 10.938 -18.484 1.751 1 97.12 102 LEU A C 1
ATOM 850 O O . LEU A 1 102 ? 9.883 -17.844 1.77 1 97.12 102 LEU A O 1
ATOM 854 N N . VAL A 1 103 ? 11 -19.734 1.421 1 97.81 103 VAL A N 1
ATOM 855 C CA . VAL A 1 103 ? 9.781 -20.406 0.976 1 97.81 103 VAL A CA 1
ATOM 856 C C . VAL A 1 103 ? 8.883 -20.703 2.176 1 97.81 103 VAL A C 1
ATOM 858 O O . VAL A 1 103 ? 7.734 -21.109 2.014 1 97.81 103 VAL A O 1
ATOM 861 N N . TYR A 1 104 ? 9.383 -20.453 3.4 1 97.81 104 TYR A N 1
ATOM 862 C CA . TYR A 1 104 ? 8.602 -20.656 4.613 1 97.81 104 TYR A CA 1
ATOM 863 C C . TYR A 1 104 ? 8.133 -19.328 5.195 1 97.81 104 TYR A C 1
ATOM 865 O O . TYR A 1 104 ? 7.383 -19.312 6.172 1 97.81 104 TYR A O 1
ATOM 873 N N . GLN A 1 105 ? 8.562 -18.25 4.625 1 97.62 105 GLN A N 1
ATOM 874 C CA . GLN A 1 105 ? 8.164 -16.922 5.105 1 97.62 105 GLN A CA 1
ATOM 875 C C . GLN A 1 105 ? 6.695 -16.641 4.789 1 97.62 105 GLN A C 1
ATOM 877 O O . GLN A 1 105 ? 6.289 -16.688 3.627 1 97.62 105 GLN A O 1
ATOM 882 N N . ASP A 1 106 ? 5.945 -16.359 5.816 1 98.44 106 ASP A N 1
ATOM 883 C CA . ASP A 1 106 ? 4.512 -16.141 5.621 1 98.44 106 ASP A CA 1
ATOM 884 C C . ASP A 1 106 ? 4.074 -14.797 6.188 1 98.44 106 ASP A C 1
ATOM 886 O O . ASP A 1 106 ? 2.893 -14.594 6.48 1 98.44 106 ASP A O 1
ATOM 890 N N . SER A 1 107 ? 5.055 -13.977 6.48 1 98.44 107 SER A N 1
ATOM 891 C CA . SER A 1 107 ? 4.75 -12.648 7.004 1 98.44 107 SER A CA 1
ATOM 892 C C . SER A 1 107 ? 5.801 -11.633 6.574 1 98.44 107 SER A C 1
ATOM 894 O O . SER A 1 107 ? 6.891 -12.008 6.133 1 98.44 107 SER A O 1
ATOM 896 N N . PHE A 1 108 ? 5.469 -10.43 6.566 1 98.31 108 PHE A N 1
ATOM 897 C CA . PHE A 1 108 ? 6.332 -9.281 6.305 1 98.31 108 PHE A CA 1
ATOM 898 C C . PHE A 1 108 ? 6.242 -8.266 7.434 1 98.31 108 PHE A C 1
ATOM 900 O O . PHE A 1 108 ? 5.148 -7.812 7.781 1 98.31 108 PHE A O 1
ATOM 907 N N . GLN A 1 109 ? 7.324 -8.023 7.992 1 97.75 109 GLN A N 1
ATOM 908 C CA . GLN A 1 109 ? 7.395 -7.055 9.086 1 97.75 109 GLN A CA 1
ATOM 909 C C . GLN A 1 109 ? 8.211 -5.832 8.68 1 97.75 109 GLN A C 1
ATOM 911 O O . GLN A 1 109 ? 9.336 -5.961 8.203 1 97.75 109 GLN A O 1
ATOM 916 N N . LEU A 1 110 ? 7.621 -4.699 8.812 1 96.44 110 LEU A N 1
ATOM 917 C CA . LEU A 1 110 ? 8.25 -3.402 8.586 1 96.44 110 LEU A CA 1
ATOM 918 C C . LEU A 1 110 ? 8.016 -2.475 9.781 1 96.44 110 LEU A C 1
ATOM 920 O O . LEU A 1 110 ? 7.129 -1.622 9.742 1 96.44 110 LEU A O 1
ATOM 924 N N . ARG A 1 111 ? 8.82 -2.639 10.883 1 94.69 111 ARG A N 1
ATOM 925 C CA . ARG A 1 111 ? 8.727 -1.885 12.133 1 94.69 111 ARG A CA 1
ATOM 926 C C . ARG A 1 111 ? 7.305 -1.913 12.688 1 94.69 111 ARG A C 1
ATOM 928 O O . ARG A 1 111 ? 6.887 -2.906 13.281 1 94.69 111 ARG A O 1
ATOM 935 N N . GLU A 1 112 ? 6.453 -0.899 12.336 1 97.12 112 GLU A N 1
ATOM 936 C CA . GLU A 1 112 ? 5.117 -0.773 12.922 1 97.12 112 GLU A CA 1
ATOM 937 C C . GLU A 1 112 ? 4.078 -1.494 12.07 1 97.12 112 GLU A C 1
ATOM 939 O O . GLU A 1 112 ? 2.881 -1.446 12.375 1 97.12 112 GLU A O 1
ATOM 944 N N . THR A 1 113 ? 4.531 -2.184 11.031 1 98.56 113 THR A N 1
ATOM 945 C CA . THR A 1 113 ? 3.607 -2.824 10.102 1 98.56 113 THR A CA 1
ATOM 946 C C . THR A 1 113 ? 3.834 -4.332 10.07 1 98.56 113 THR A C 1
ATOM 948 O O . THR A 1 113 ? 4.977 -4.793 10 1 98.56 113 THR A O 1
ATOM 951 N N . LEU A 1 114 ? 2.871 -5.078 10.203 1 98.75 114 LEU A N 1
ATOM 952 C CA . LEU A 1 114 ? 2.9 -6.531 10.062 1 98.75 114 LEU A CA 1
ATOM 953 C C . LEU A 1 114 ? 1.829 -7.004 9.086 1 98.75 114 LEU A C 1
ATOM 955 O O . LEU A 1 114 ? 0.69 -6.535 9.133 1 98.75 114 LEU A O 1
ATOM 959 N N . HIS A 1 115 ? 2.201 -7.812 8.164 1 98.81 115 HIS A N 1
ATOM 960 C CA . HIS A 1 115 ? 1.258 -8.414 7.227 1 98.81 115 HIS A CA 1
ATOM 961 C C . HIS A 1 115 ? 1.493 -9.914 7.102 1 98.81 115 HIS A C 1
ATOM 963 O O . HIS A 1 115 ? 2.631 -10.359 6.922 1 98.81 115 HIS A O 1
ATOM 969 N N . ARG A 1 116 ? 0.484 -10.648 7.207 1 98.75 116 ARG A N 1
ATOM 970 C CA . ARG A 1 116 ? 0.588 -12.102 7.086 1 98.75 116 ARG A CA 1
ATOM 971 C C . ARG A 1 116 ? -0.166 -12.602 5.859 1 98.75 116 ARG A C 1
ATOM 973 O O . ARG A 1 116 ? -1.126 -11.969 5.41 1 98.75 116 ARG A O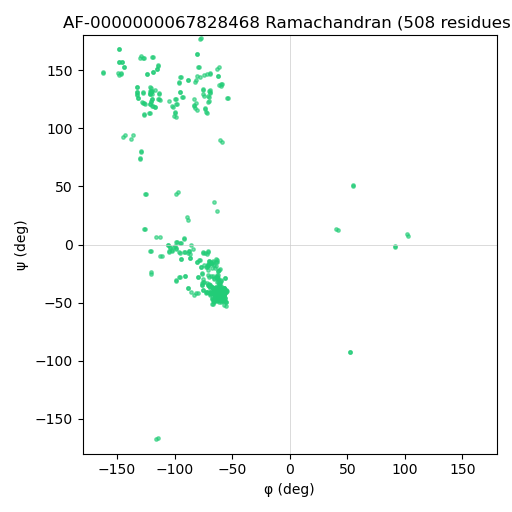 1
ATOM 980 N N . TYR A 1 117 ? 0.246 -13.625 5.316 1 98.56 117 TYR A N 1
ATOM 981 C CA . TYR A 1 117 ? -0.35 -14.305 4.172 1 98.56 117 TYR A CA 1
ATOM 982 C C . TYR A 1 117 ? -0.113 -15.805 4.246 1 98.56 117 TYR A C 1
ATOM 984 O O . TYR A 1 117 ? 0.626 -16.281 5.113 1 98.56 117 TYR A O 1
ATOM 992 N N . GLN A 1 118 ? -0.771 -16.547 3.43 1 98.56 118 GLN A N 1
ATOM 993 C CA . GLN A 1 118 ? -0.636 -18 3.465 1 98.56 118 GLN A CA 1
ATOM 994 C C . GLN A 1 118 ? 0.386 -18.484 2.439 1 98.56 118 GLN A C 1
ATOM 996 O O . GLN A 1 118 ? 0.457 -17.953 1.329 1 98.56 118 GLN A O 1
ATOM 1001 N N . VAL A 1 119 ? 1.164 -19.453 2.895 1 98.5 119 VAL A N 1
ATOM 1002 C CA . VAL A 1 119 ? 2.176 -20.031 2.021 1 98.5 119 VAL A CA 1
ATOM 1003 C C . VAL A 1 119 ? 1.925 -21.531 1.876 1 98.5 119 VAL A C 1
ATOM 1005 O O . VAL A 1 119 ? 1.723 -22.234 2.869 1 98.5 119 VAL A O 1
ATOM 1008 N N . ILE A 1 120 ? 1.915 -21.938 0.637 1 98.38 120 ILE A N 1
ATOM 1009 C CA . ILE A 1 120 ? 1.728 -23.359 0.341 1 98.38 120 ILE A CA 1
ATOM 1010 C C . ILE A 1 120 ? 2.932 -23.875 -0.435 1 98.38 120 ILE A C 1
ATOM 1012 O O . ILE A 1 120 ? 3.326 -23.297 -1.45 1 98.38 120 ILE A O 1
ATOM 1016 N N . ARG A 1 121 ? 3.486 -24.797 0.063 1 98.62 121 ARG A N 1
ATOM 1017 C CA . ARG A 1 121 ? 4.516 -25.578 -0.611 1 98.62 121 ARG A CA 1
ATOM 1018 C C . ARG A 1 121 ? 3.938 -26.891 -1.153 1 98.62 121 ARG A C 1
ATOM 1020 O O . ARG A 1 121 ? 3.613 -27.797 -0.384 1 98.62 121 ARG A O 1
ATOM 1027 N N . LEU A 1 122 ? 3.84 -27 -2.412 1 98.31 122 LEU A N 1
ATOM 1028 C CA . LEU A 1 122 ? 3.102 -28.109 -3.008 1 98.31 122 LEU A CA 1
ATOM 1029 C C . LEU A 1 122 ? 3.727 -29.453 -2.623 1 98.31 122 LEU A C 1
ATOM 1031 O O . LEU A 1 122 ? 3.016 -30.422 -2.404 1 98.31 122 LEU A O 1
ATOM 1035 N N . TRP A 1 123 ? 5.043 -29.516 -2.479 1 97.81 123 TRP A N 1
ATOM 1036 C CA . TRP A 1 123 ? 5.727 -30.766 -2.191 1 97.81 123 TRP A CA 1
ATOM 1037 C C . TRP A 1 123 ? 5.441 -31.234 -0.766 1 97.81 123 TRP A C 1
ATOM 1039 O O . TRP A 1 123 ? 5.816 -32.344 -0.379 1 97.81 123 TRP A O 1
ATOM 1049 N N . GLU A 1 124 ? 4.742 -30.391 -0.02 1 97.94 124 GLU A N 1
ATOM 1050 C CA . GLU A 1 124 ? 4.359 -30.766 1.339 1 97.94 124 GLU A CA 1
ATOM 1051 C C . GLU A 1 124 ? 2.875 -31.109 1.419 1 97.94 124 GLU A C 1
ATOM 1053 O O . GLU A 1 124 ? 2.379 -31.5 2.479 1 97.94 124 GLU A O 1
ATOM 1058 N N . GLN A 1 125 ? 2.174 -31.016 0.324 1 97.94 125 GLN A N 1
ATOM 1059 C CA . GLN A 1 125 ? 0.733 -31.25 0.305 1 97.94 125 GLN A CA 1
ATOM 1060 C C . GLN A 1 125 ? 0.414 -32.688 -0.074 1 97.94 125 GLN A C 1
ATOM 1062 O O . GLN A 1 125 ? 1.068 -33.281 -0.944 1 97.94 125 GLN A O 1
ATOM 1067 N N . SER A 1 126 ? -0.615 -33.188 0.53 1 96.81 126 SER A N 1
ATOM 1068 C CA . SER A 1 126 ? -1.138 -34.469 0.075 1 96.81 126 SER A CA 1
ATOM 1069 C C . SER A 1 126 ? -1.784 -34.344 -1.301 1 96.81 126 SER A C 1
ATOM 1071 O O . SER A 1 126 ? -2.434 -33.344 -1.601 1 96.81 126 SER A O 1
ATOM 1073 N N . SER A 1 127 ? -1.669 -35.375 -2.045 1 96.25 127 SER A N 1
ATOM 1074 C CA . SER A 1 127 ? -2.164 -35.344 -3.418 1 96.25 127 SER A CA 1
ATOM 1075 C C . SER A 1 127 ? -3.674 -35.562 -3.467 1 96.25 127 SER A C 1
ATOM 1077 O O . SER A 1 127 ? -4.309 -35.281 -4.488 1 96.25 127 SER A O 1
ATOM 1079 N N . GLU A 1 128 ? -4.273 -36 -2.479 1 94.62 128 GLU A N 1
ATOM 1080 C CA . GLU A 1 128 ? -5.66 -36.469 -2.479 1 94.62 128 GLU A CA 1
ATOM 1081 C C . GLU A 1 128 ? -6.598 -35.375 -2.975 1 94.62 128 GLU A C 1
ATOM 1083 O O . GLU A 1 128 ? -7.379 -35.594 -3.902 1 94.62 128 GLU A O 1
ATOM 1088 N N . THR A 1 129 ? -6.473 -34.219 -2.361 1 93.94 129 THR A N 1
ATOM 1089 C CA . THR A 1 129 ? -7.336 -33.094 -2.727 1 93.94 129 THR A CA 1
ATOM 1090 C C . THR A 1 129 ? -7.156 -32.75 -4.195 1 93.94 129 THR A C 1
ATOM 1092 O O . THR A 1 129 ? -8.125 -32.438 -4.891 1 93.94 129 THR A O 1
ATOM 1095 N N . PHE A 1 130 ? -6.008 -32.812 -4.711 1 98.06 130 PHE A N 1
ATOM 1096 C CA . PHE A 1 130 ? -5.676 -32.406 -6.07 1 98.06 130 PHE A CA 1
ATOM 1097 C C . PHE A 1 130 ? -6.188 -33.438 -7.082 1 98.06 130 PHE A C 1
ATOM 1099 O O . PHE A 1 130 ? -6.66 -33.062 -8.156 1 98.06 130 PHE A O 1
ATOM 1106 N N . LEU A 1 131 ? -6.207 -34.656 -6.688 1 96.75 131 LEU A N 1
ATOM 1107 C CA . LEU A 1 131 ? -6.609 -35.719 -7.594 1 96.75 131 LEU A CA 1
ATOM 1108 C C . LEU A 1 131 ? -8.125 -35.781 -7.727 1 96.75 131 LEU A C 1
ATOM 1110 O O . LEU A 1 131 ? -8.648 -36.406 -8.672 1 96.75 131 LEU A O 1
ATOM 1114 N N . GLN A 1 132 ? -8.812 -35.094 -6.852 1 94.44 132 GLN A N 1
ATOM 1115 C CA . GLN A 1 132 ? -10.273 -35.156 -6.836 1 94.44 132 GLN A CA 1
ATOM 1116 C C . GLN A 1 132 ? -10.883 -33.969 -7.547 1 94.44 132 GLN A C 1
ATOM 1118 O O . GLN A 1 132 ? -12.109 -33.875 -7.688 1 94.44 132 GLN A O 1
ATOM 1123 N N . SER A 1 133 ? -10.086 -33.062 -7.996 1 95.81 133 SER A N 1
ATOM 1124 C CA . SER A 1 133 ? -10.555 -31.859 -8.664 1 95.81 133 SER A CA 1
ATOM 1125 C C . SER A 1 133 ? -9.852 -31.656 -10 1 95.81 133 SER A C 1
ATOM 1127 O O . SER A 1 133 ? -8.641 -31.453 -10.055 1 95.81 133 SER A O 1
ATOM 1129 N N . SER A 1 134 ? -10.609 -31.578 -11.078 1 96.38 134 SER A N 1
ATOM 1130 C CA . SER A 1 134 ? -10.039 -31.516 -12.422 1 96.38 134 SER A CA 1
ATOM 1131 C C . SER A 1 134 ? -9.086 -30.344 -12.57 1 96.38 134 SER A C 1
ATOM 1133 O O . SER A 1 134 ? -7.973 -30.5 -13.078 1 96.38 134 SER A O 1
ATOM 1135 N N . GLY A 1 135 ? -9.516 -29.203 -12.023 1 97.19 135 GLY A N 1
ATOM 1136 C CA . GLY A 1 135 ? -8.727 -28 -12.195 1 97.19 135 GLY A CA 1
ATOM 1137 C C . GLY A 1 135 ? -7.398 -28.047 -11.453 1 97.19 135 GLY A C 1
ATOM 1138 O O . GLY A 1 135 ? -6.484 -27.281 -11.758 1 97.19 135 GLY A O 1
ATOM 1139 N N . LEU A 1 136 ? -7.227 -28.953 -10.516 1 98.44 136 LEU A N 1
ATOM 1140 C CA . LEU A 1 136 ? -6.023 -29 -9.695 1 98.44 136 LEU A CA 1
ATOM 1141 C C . LEU A 1 136 ? -5.105 -30.141 -10.148 1 98.44 136 LEU A C 1
ATOM 1143 O O . LEU A 1 136 ? -3.973 -30.25 -9.672 1 98.44 136 LEU A O 1
ATOM 1147 N N . LEU A 1 137 ? -5.539 -30.922 -11.148 1 98.31 137 LEU A N 1
ATOM 1148 C CA . LEU A 1 137 ? -4.805 -32.094 -11.555 1 98.31 137 LEU A CA 1
ATOM 1149 C C . LEU A 1 137 ? -3.396 -31.75 -12.016 1 98.31 137 LEU A C 1
ATOM 1151 O O . LEU A 1 137 ? -2.43 -32.406 -11.641 1 98.31 137 LEU A O 1
ATOM 1155 N N . PRO A 1 138 ? -3.266 -30.672 -12.773 1 97.81 138 PRO A N 1
ATOM 1156 C CA . PRO A 1 138 ? -1.902 -30.359 -13.211 1 97.81 138 PRO A CA 1
ATOM 1157 C C . PRO A 1 138 ? -0.954 -30.109 -12.039 1 97.81 138 PRO A C 1
ATOM 1159 O O . PRO A 1 138 ? 0.234 -30.422 -12.117 1 97.81 138 PRO A O 1
ATOM 1162 N N . LEU A 1 139 ? -1.465 -29.562 -10.977 1 98.38 139 LEU A N 1
ATOM 1163 C CA . LEU A 1 139 ? -0.628 -29.266 -9.82 1 98.38 139 LEU A CA 1
ATOM 1164 C C . LEU A 1 139 ? -0.335 -30.531 -9.016 1 98.38 139 LEU A C 1
ATOM 1166 O O . LEU A 1 139 ? 0.604 -30.562 -8.219 1 98.38 139 LEU A O 1
ATOM 1170 N N . ALA A 1 140 ? -1.102 -31.562 -9.18 1 98.44 140 ALA A N 1
ATOM 1171 C CA . ALA A 1 140 ? -0.964 -32.812 -8.406 1 98.44 140 ALA A CA 1
ATOM 1172 C C . ALA A 1 140 ? 0.414 -33.438 -8.609 1 98.44 140 ALA A C 1
ATOM 1174 O O . ALA A 1 140 ? 0.966 -34.031 -7.691 1 98.44 140 ALA A O 1
ATOM 1175 N N . VAL A 1 141 ? 0.964 -33.219 -9.75 1 97.44 141 VAL A N 1
ATOM 1176 C CA . VAL A 1 141 ? 2.248 -33.844 -10.086 1 97.44 141 VAL A CA 1
ATOM 1177 C C . VAL A 1 141 ? 3.34 -33.25 -9.188 1 97.44 141 VAL A C 1
ATOM 1179 O O . VAL A 1 141 ? 4.383 -33.906 -8.992 1 97.44 141 VAL A O 1
ATOM 1182 N N . LEU A 1 142 ? 3.064 -32.094 -8.633 1 98.06 142 LEU A N 1
ATOM 1183 C CA . LEU A 1 142 ? 4.078 -31.391 -7.863 1 98.06 142 LEU A CA 1
ATOM 1184 C C . LEU A 1 142 ? 3.867 -31.609 -6.367 1 98.06 142 LEU A C 1
ATOM 1186 O O . LEU A 1 142 ? 4.613 -31.062 -5.547 1 98.06 142 LEU A O 1
ATOM 1190 N N . THR A 1 143 ? 2.83 -32.344 -5.961 1 98.38 143 THR A N 1
ATOM 1191 C CA . THR A 1 143 ? 2.541 -32.562 -4.551 1 98.38 143 THR A CA 1
ATOM 1192 C C . THR A 1 143 ? 3.492 -33.625 -3.963 1 98.38 143 THR A C 1
ATOM 1194 O O . THR A 1 143 ? 4.375 -34.125 -4.66 1 98.38 143 THR A O 1
ATOM 1197 N N . GLN A 1 144 ? 3.361 -33.844 -2.678 1 97.31 144 GLN A N 1
ATOM 1198 C CA . GLN A 1 144 ? 4.246 -34.75 -1.94 1 97.31 144 GLN A CA 1
ATOM 1199 C C . GLN A 1 144 ? 4.289 -36.125 -2.582 1 97.31 144 GLN A C 1
ATOM 1201 O O . GLN A 1 144 ? 3.248 -36.719 -2.824 1 97.31 144 GLN A O 1
ATOM 1206 N N . THR A 1 145 ? 5.531 -36.594 -2.879 1 94.56 145 THR A N 1
ATOM 1207 C CA . THR A 1 145 ? 5.688 -37.906 -3.477 1 94.56 145 THR A CA 1
ATOM 1208 C C . THR A 1 145 ? 7.121 -38.406 -3.316 1 94.56 145 THR A C 1
ATOM 1210 O O . THR A 1 145 ? 8.062 -37.625 -3.303 1 94.56 145 THR A O 1
ATOM 1213 N N . SER A 1 146 ? 7.223 -39.719 -3.188 1 94.56 146 SER A N 1
ATOM 1214 C CA . SER A 1 146 ? 8.531 -40.344 -3.217 1 94.56 146 SER A CA 1
ATOM 1215 C C . SER A 1 146 ? 8.867 -40.844 -4.613 1 94.56 146 SER A C 1
ATOM 1217 O O . SER A 1 146 ? 10.008 -41.25 -4.883 1 94.56 146 SER A O 1
ATOM 1219 N N . ASP A 1 147 ? 7.887 -40.781 -5.508 1 96.56 147 ASP A N 1
ATOM 1220 C CA . ASP A 1 147 ? 8.047 -41.281 -6.875 1 96.56 147 ASP A CA 1
ATOM 1221 C C . ASP A 1 147 ? 7.301 -40.375 -7.863 1 96.56 147 ASP A C 1
ATOM 1223 O O . ASP A 1 147 ? 6.148 -40.656 -8.211 1 96.56 147 ASP A O 1
ATOM 1227 N N . PRO A 1 148 ? 7.953 -39.469 -8.406 1 96.56 148 PRO A N 1
ATOM 1228 C CA . PRO A 1 148 ? 7.305 -38.5 -9.32 1 96.56 148 PRO A CA 1
ATOM 1229 C C . PRO A 1 148 ? 6.727 -39.188 -10.562 1 96.56 148 PRO A C 1
ATOM 1231 O O . PRO A 1 148 ? 5.703 -38.75 -11.094 1 96.56 148 PRO A O 1
ATOM 1234 N N . THR A 1 149 ? 7.352 -40.219 -10.992 1 97.12 149 THR A N 1
ATOM 1235 C CA . THR A 1 149 ? 6.867 -40.938 -12.172 1 97.12 149 THR A CA 1
ATOM 1236 C C . THR A 1 149 ? 5.516 -41.594 -11.891 1 97.12 149 THR A C 1
ATOM 1238 O O . THR A 1 149 ? 4.586 -41.469 -12.695 1 97.12 149 THR A O 1
ATOM 1241 N N . LEU A 1 150 ? 5.449 -42.25 -10.805 1 96.62 150 LEU A N 1
ATOM 1242 C CA . LEU A 1 150 ? 4.191 -42.875 -10.414 1 96.62 150 LEU A CA 1
ATOM 1243 C C . LEU A 1 150 ? 3.1 -41.844 -10.227 1 96.62 150 LEU A C 1
ATOM 1245 O O . LEU A 1 150 ? 1.946 -42.062 -10.602 1 96.62 150 LEU A O 1
ATOM 1249 N N . LYS A 1 151 ? 3.451 -40.75 -9.656 1 97.31 151 LYS A N 1
ATOM 1250 C CA . LYS A 1 151 ? 2.502 -39.688 -9.461 1 97.31 151 LYS A CA 1
ATOM 1251 C C . LYS A 1 151 ? 1.976 -39.156 -10.797 1 97.31 151 LYS A C 1
ATOM 1253 O O . LYS A 1 151 ? 0.775 -38.906 -10.945 1 97.31 151 LYS A O 1
ATOM 1258 N N . LEU A 1 152 ? 2.836 -39 -11.727 1 97.5 152 LEU A N 1
ATOM 1259 C CA . LEU A 1 152 ? 2.424 -38.531 -13.047 1 97.5 152 LEU A CA 1
ATOM 1260 C C . LEU A 1 152 ? 1.46 -39.531 -13.688 1 97.5 152 LEU A C 1
ATOM 1262 O O . LEU A 1 152 ? 0.484 -39.125 -14.328 1 97.5 152 LEU A O 1
ATOM 1266 N N . ARG A 1 153 ? 1.702 -40.781 -13.539 1 97.06 153 ARG A N 1
ATOM 1267 C CA . ARG A 1 153 ? 0.816 -41.812 -14.094 1 97.06 153 ARG A CA 1
ATOM 1268 C C . ARG A 1 153 ? -0.564 -41.75 -13.445 1 97.06 153 ARG A C 1
ATOM 1270 O O . ARG A 1 153 ? -1.581 -41.906 -14.125 1 97.06 153 ARG A O 1
ATOM 1277 N N . GLU A 1 154 ? -0.536 -41.531 -12.164 1 97.06 154 GLU A N 1
ATOM 1278 C CA . GLU A 1 154 ? -1.801 -41.375 -11.453 1 97.06 154 GLU A CA 1
ATOM 1279 C C . GLU A 1 154 ? -2.592 -40.188 -11.992 1 97.06 154 GLU A C 1
ATOM 1281 O O . GLU A 1 154 ? -3.803 -40.281 -12.211 1 97.06 154 GLU A O 1
ATOM 1286 N N . VAL A 1 155 ? -1.938 -39.125 -12.18 1 97.88 155 VAL A N 1
ATOM 1287 C CA . VAL A 1 155 ? -2.576 -37.906 -12.703 1 97.88 155 VAL A CA 1
ATOM 1288 C C . VAL A 1 155 ? -3.082 -38.188 -14.125 1 97.88 155 VAL A C 1
ATOM 1290 O O . VAL A 1 155 ? -4.195 -37.781 -14.477 1 97.88 155 VAL A O 1
ATOM 1293 N N . ALA A 1 156 ? -2.289 -38.844 -14.93 1 96.06 156 ALA A N 1
ATOM 1294 C CA . ALA A 1 156 ? -2.674 -39.188 -16.297 1 96.06 156 ALA A CA 1
ATOM 1295 C C . ALA A 1 156 ? -3.965 -40 -16.312 1 96.06 156 ALA A C 1
ATOM 1297 O O . ALA A 1 156 ? -4.848 -39.75 -17.141 1 96.06 156 ALA A O 1
ATOM 1298 N N . THR A 1 157 ? -4.031 -40.906 -15.43 1 96.19 157 THR A N 1
ATOM 1299 C CA . THR A 1 157 ? -5.227 -41.75 -15.328 1 96.19 157 THR A CA 1
ATOM 1300 C C . THR A 1 157 ? -6.445 -40.906 -14.977 1 96.19 157 THR A C 1
ATOM 1302 O O . THR A 1 157 ? -7.52 -41.062 -15.555 1 96.19 157 THR A O 1
ATOM 1305 N N . ALA A 1 158 ? -6.273 -40.031 -14.062 1 96.94 158 ALA A N 1
ATOM 1306 C CA . ALA A 1 158 ? -7.367 -39.156 -13.672 1 96.94 158 ALA A CA 1
ATOM 1307 C C . ALA A 1 158 ? -7.785 -38.25 -14.836 1 96.94 158 ALA A C 1
ATOM 1309 O O . ALA A 1 158 ? -8.977 -38 -15.047 1 96.94 158 ALA A O 1
ATOM 1310 N N . LEU A 1 159 ? -6.855 -37.75 -15.578 1 96.38 159 LEU A N 1
ATOM 1311 C CA . LEU A 1 159 ? -7.129 -36.906 -16.719 1 96.38 159 LEU A CA 1
ATOM 1312 C C . LEU A 1 159 ? -7.957 -37.625 -17.766 1 96.38 159 LEU A C 1
ATOM 1314 O O . LEU A 1 159 ? -8.828 -37.031 -18.406 1 96.38 159 LEU A O 1
ATOM 1318 N N . GLU A 1 160 ? -7.703 -38.875 -17.922 1 93.88 160 GLU A N 1
ATOM 1319 C CA . GLU A 1 160 ? -8.391 -39.688 -18.938 1 93.88 160 GLU A CA 1
ATOM 1320 C C . GLU A 1 160 ? -9.883 -39.812 -18.625 1 93.88 160 GLU A C 1
ATOM 1322 O O . GLU A 1 160 ? -10.688 -40.094 -19.5 1 93.88 160 GLU A O 1
ATOM 1327 N N . GLN A 1 161 ? -10.219 -39.531 -17.406 1 94.94 161 GLN A N 1
ATOM 1328 C CA . GLN A 1 161 ? -11.602 -39.656 -16.984 1 94.94 161 GLN A CA 1
ATOM 1329 C C . GLN A 1 161 ? -12.406 -38.406 -17.266 1 94.94 161 GLN A C 1
ATOM 1331 O O . GLN A 1 161 ? -13.633 -38.375 -17.125 1 94.94 161 GLN A O 1
ATOM 1336 N N . ILE A 1 162 ? -11.711 -37.406 -17.672 1 95 162 ILE A N 1
ATOM 1337 C CA . ILE A 1 162 ? -12.398 -36.156 -17.969 1 95 162 ILE A CA 1
ATOM 1338 C C . ILE A 1 162 ? -13.156 -36.281 -19.297 1 95 162 ILE A C 1
ATOM 1340 O O . ILE A 1 162 ? -12.562 -36.656 -20.312 1 95 162 ILE A O 1
ATOM 1344 N N . GLU A 1 163 ? -14.398 -35.969 -19.328 1 94.5 163 GLU A N 1
ATOM 1345 C CA . GLU A 1 163 ? -15.266 -36.188 -20.484 1 94.5 163 GLU A CA 1
ATOM 1346 C C . GLU A 1 163 ? -15.07 -35.125 -21.531 1 94.5 163 GLU A C 1
ATOM 1348 O O . GLU A 1 163 ? -15.023 -35.406 -22.734 1 94.5 163 GLU A O 1
ATOM 1353 N N . ASP A 1 164 ? -14.953 -33.875 -21.078 1 94.06 164 ASP A N 1
ATOM 1354 C CA . ASP A 1 164 ? -14.789 -32.75 -22.016 1 94.06 164 ASP A CA 1
ATOM 1355 C C . ASP A 1 164 ? -13.391 -32.75 -22.625 1 94.06 164 ASP A C 1
ATOM 1357 O O . ASP A 1 164 ? -12.406 -32.469 -21.938 1 94.06 164 ASP A O 1
ATOM 1361 N N . ASN A 1 165 ? -13.305 -32.969 -23.891 1 91.31 165 ASN A N 1
ATOM 1362 C CA . ASN A 1 165 ? -12.023 -33.156 -24.578 1 91.31 165 ASN A CA 1
ATOM 1363 C C . ASN A 1 165 ? -11.195 -31.859 -24.516 1 91.31 165 ASN A C 1
ATOM 1365 O O . ASN A 1 165 ? -9.961 -31.922 -24.453 1 91.31 165 ASN A O 1
ATOM 1369 N N . ARG A 1 166 ? -11.867 -30.719 -24.625 1 92.75 166 ARG A N 1
ATOM 1370 C CA . ARG A 1 166 ? -11.141 -29.453 -24.562 1 92.75 166 ARG A CA 1
ATOM 1371 C C . ARG A 1 166 ? -10.492 -29.266 -23.203 1 92.75 166 ARG A C 1
ATOM 1373 O O . ARG A 1 166 ? -9.328 -28.875 -23.109 1 92.75 166 ARG A O 1
ATOM 1380 N N . VAL A 1 167 ? -11.281 -29.578 -22.234 1 94.94 167 VAL A N 1
ATOM 1381 C CA . VAL A 1 167 ? -10.773 -29.469 -20.859 1 94.94 167 VAL A CA 1
ATOM 1382 C C . VAL A 1 167 ? -9.633 -30.469 -20.656 1 94.94 167 VAL A C 1
ATOM 1384 O O . VAL A 1 167 ? -8.578 -30.109 -20.141 1 94.94 167 VAL A O 1
ATOM 1387 N N . LYS A 1 168 ? -9.844 -31.656 -21.078 1 94.88 168 LYS A N 1
ATOM 1388 C CA . LYS A 1 168 ? -8.844 -32.719 -20.969 1 94.88 168 LYS A CA 1
ATOM 1389 C C . LYS A 1 168 ? -7.535 -32.312 -21.641 1 94.88 168 LYS A C 1
ATOM 1391 O O . LYS A 1 168 ? -6.461 -32.438 -21.047 1 94.88 168 LYS A O 1
ATOM 1396 N N . ALA A 1 169 ? -7.613 -31.828 -22.828 1 93.38 169 ALA A N 1
ATOM 1397 C CA . ALA A 1 169 ? -6.438 -31.438 -23.594 1 93.38 169 ALA A CA 1
ATOM 1398 C C . ALA A 1 169 ? -5.664 -30.328 -22.891 1 93.38 169 ALA A C 1
ATOM 1400 O O . ALA A 1 169 ? -4.438 -30.375 -22.797 1 93.38 169 ALA A O 1
ATOM 1401 N N . ASN A 1 170 ? -6.367 -29.297 -22.438 1 94.5 170 ASN A N 1
ATOM 1402 C CA . ASN A 1 170 ? -5.738 -28.188 -21.734 1 94.5 170 ASN A CA 1
ATOM 1403 C C . ASN A 1 170 ? -5.039 -28.656 -20.453 1 94.5 170 ASN A C 1
ATOM 1405 O O . ASN A 1 170 ? -3.904 -28.25 -20.188 1 94.5 170 ASN A O 1
ATOM 1409 N N . LEU A 1 171 ? -5.699 -29.484 -19.734 1 96.38 171 LEU A N 1
ATOM 1410 C CA . LEU A 1 171 ? -5.137 -29.938 -18.469 1 96.38 171 LEU A CA 1
ATOM 1411 C C . LEU A 1 171 ? -3.969 -30.891 -18.703 1 96.38 171 LEU A C 1
ATOM 1413 O O . LEU A 1 171 ? -3.012 -30.906 -17.922 1 96.38 171 LEU A O 1
ATOM 1417 N N . MET A 1 172 ? -4.027 -31.656 -19.734 1 95.19 172 MET A N 1
ATOM 1418 C CA . MET A 1 172 ? -2.902 -32.5 -20.094 1 95.19 172 MET A CA 1
ATOM 1419 C C . MET A 1 172 ? -1.676 -31.688 -20.453 1 95.19 172 MET A C 1
ATOM 1421 O O . MET A 1 172 ? -0.565 -31.984 -20.016 1 95.19 172 MET A O 1
ATOM 1425 N N . ALA A 1 173 ? -1.937 -30.703 -21.266 1 93.31 173 ALA A N 1
ATOM 1426 C CA . ALA A 1 173 ? -0.843 -29.812 -21.625 1 93.31 173 ALA A CA 1
ATOM 1427 C C . ALA A 1 173 ? -0.234 -29.156 -20.391 1 93.31 173 ALA A C 1
ATOM 1429 O O . ALA A 1 173 ? 0.99 -29.094 -20.25 1 93.31 173 ALA A O 1
ATOM 1430 N N . ALA A 1 174 ? -1.106 -28.641 -19.531 1 95.06 174 ALA A N 1
ATOM 1431 C CA . ALA A 1 174 ? -0.64 -28 -18.297 1 95.06 174 ALA A CA 1
ATOM 1432 C C . ALA A 1 174 ? 0.162 -28.984 -17.438 1 95.06 174 ALA A C 1
ATOM 1434 O O . ALA A 1 174 ? 1.223 -28.641 -16.922 1 95.06 174 ALA A O 1
ATOM 1435 N N . THR A 1 175 ? -0.311 -30.203 -17.344 1 96.31 175 THR A N 1
ATOM 1436 C CA . THR A 1 175 ? 0.359 -31.25 -16.578 1 96.31 175 THR A CA 1
ATOM 1437 C C . THR A 1 175 ? 1.741 -31.547 -17.156 1 96.31 175 THR A C 1
ATOM 1439 O O . THR A 1 175 ? 2.703 -31.734 -16.406 1 96.31 175 THR A O 1
ATOM 1442 N N . SER A 1 176 ? 1.809 -31.562 -18.406 1 93.62 176 SER A N 1
ATOM 1443 C CA . SER A 1 176 ? 3.088 -31.812 -19.062 1 93.62 176 SER A CA 1
ATOM 1444 C C . SER A 1 176 ? 4.109 -30.734 -18.703 1 93.62 176 SER A C 1
ATOM 1446 O O . SER A 1 176 ? 5.273 -31.031 -18.438 1 93.62 176 SER A O 1
ATOM 1448 N N . VAL A 1 177 ? 3.656 -29.547 -18.688 1 92.56 177 VAL A N 1
ATOM 1449 C CA . VAL A 1 177 ? 4.535 -28.422 -18.391 1 92.56 177 VAL A CA 1
ATOM 1450 C C . VAL A 1 177 ? 5.02 -28.516 -16.938 1 92.56 177 VAL A C 1
ATOM 1452 O O . VAL A 1 177 ? 6.223 -28.438 -16.672 1 92.56 177 VAL A O 1
ATOM 1455 N N . PHE A 1 178 ? 4.086 -28.734 -16.031 1 96.38 178 PHE A N 1
ATOM 1456 C CA . PHE A 1 178 ? 4.465 -28.812 -14.625 1 96.38 178 PHE A CA 1
ATOM 1457 C C . PHE A 1 178 ? 5.309 -30.047 -14.359 1 96.38 178 PHE A C 1
ATOM 1459 O O . PHE A 1 178 ? 6.23 -30.016 -13.547 1 96.38 178 PHE A O 1
ATOM 1466 N N . GLY A 1 179 ? 4.988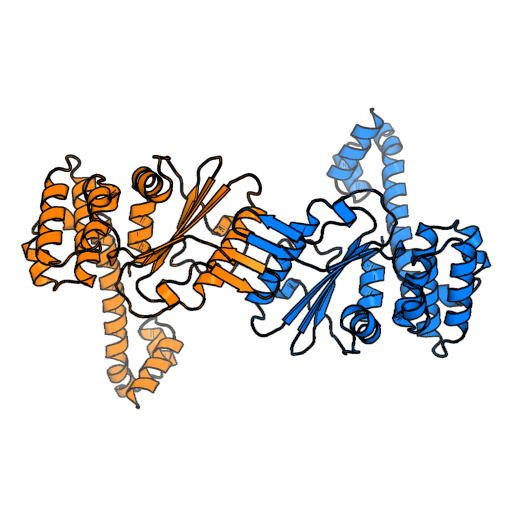 -31.141 -15.039 1 95.38 179 GLY A N 1
ATOM 1467 C CA . GLY A 1 179 ? 5.809 -32.344 -14.93 1 95.38 179 GLY A CA 1
ATOM 1468 C C . GLY A 1 179 ? 7.262 -32.094 -15.281 1 95.38 179 GLY A C 1
ATOM 1469 O O . GLY A 1 179 ? 8.156 -32.75 -14.734 1 95.38 179 GLY A O 1
ATOM 1470 N N . GLY A 1 180 ? 7.496 -31.156 -16.125 1 93.25 180 GLY A N 1
ATOM 1471 C CA . GLY A 1 180 ? 8.844 -30.828 -16.562 1 93.25 180 GLY A CA 1
ATOM 1472 C C . GLY A 1 180 ? 9.703 -30.25 -15.461 1 93.25 180 GLY A C 1
ATOM 1473 O O . GLY A 1 180 ? 10.93 -30.188 -15.594 1 93.25 180 GLY A O 1
ATOM 1474 N N . ILE A 1 181 ? 9.078 -29.875 -14.438 1 93.56 181 ILE A N 1
ATOM 1475 C CA . ILE A 1 181 ? 9.82 -29.359 -13.289 1 93.56 181 ILE A CA 1
ATOM 1476 C C . ILE A 1 181 ? 10.57 -30.5 -12.617 1 93.56 181 ILE A C 1
ATOM 1478 O O . ILE A 1 181 ? 11.68 -30.312 -12.102 1 93.56 181 ILE A O 1
ATOM 1482 N N . LEU A 1 182 ? 10.055 -31.781 -12.727 1 94.31 182 LEU A N 1
ATOM 1483 C CA . LEU A 1 182 ? 10.586 -32.875 -11.938 1 94.31 182 LEU A CA 1
ATOM 1484 C C . LEU A 1 182 ? 11.133 -34 -12.844 1 94.31 182 LEU A C 1
ATOM 1486 O O . LEU A 1 182 ? 12 -34.75 -12.438 1 94.31 182 LEU A O 1
ATOM 1490 N N . LEU A 1 183 ? 10.602 -34.031 -14.086 1 95.75 183 LEU A N 1
ATOM 1491 C CA . LEU A 1 183 ? 10.867 -35.219 -14.891 1 95.75 183 LEU A CA 1
ATOM 1492 C C . LEU A 1 183 ? 11.43 -34.844 -16.25 1 95.75 183 LEU A C 1
ATOM 1494 O O . LEU A 1 183 ? 11.203 -33.719 -16.734 1 95.75 183 LEU A O 1
ATOM 1498 N N . ALA A 1 184 ? 12.055 -35.812 -16.875 1 94.12 184 ALA A N 1
ATOM 1499 C CA . ALA A 1 184 ? 12.594 -35.594 -18.219 1 94.12 184 ALA A CA 1
ATOM 1500 C C . ALA A 1 184 ? 11.477 -35.562 -19.25 1 94.12 184 ALA A C 1
ATOM 1502 O O . ALA A 1 184 ? 10.484 -36.281 -19.141 1 94.12 184 ALA A O 1
ATOM 1503 N N . PRO A 1 185 ? 11.656 -34.781 -20.219 1 90.31 185 PRO A N 1
ATOM 1504 C CA . PRO A 1 185 ? 10.617 -34.625 -21.25 1 90.31 185 PRO A CA 1
ATOM 1505 C C . PRO A 1 185 ? 10.211 -35.938 -21.891 1 90.31 185 PRO A C 1
ATOM 1507 O O . PRO A 1 185 ? 9.031 -36.125 -22.203 1 90.31 185 PRO A O 1
ATOM 1510 N N . GLU A 1 186 ? 11.164 -36.781 -22.125 1 91.19 186 GLU A N 1
ATOM 1511 C CA . GLU A 1 186 ? 10.875 -38.031 -22.781 1 91.19 186 GLU A CA 1
ATOM 1512 C C . GLU A 1 186 ? 9.914 -38.875 -21.969 1 91.19 186 GLU A C 1
ATOM 1514 O O . GLU A 1 186 ? 9.016 -39.531 -22.516 1 91.19 186 GLU A O 1
ATOM 1519 N N . LEU A 1 187 ? 10.18 -38.875 -20.703 1 93.25 187 LEU A N 1
ATOM 1520 C CA . LEU A 1 187 ? 9.32 -39.625 -19.812 1 93.25 187 LEU A CA 1
ATOM 1521 C C . LEU A 1 187 ? 7.91 -39.062 -19.781 1 93.25 187 LEU A C 1
ATOM 1523 O O . LEU A 1 187 ? 6.926 -39.781 -19.797 1 93.25 187 LEU A O 1
ATOM 1527 N N . ILE A 1 188 ? 7.781 -37.812 -19.781 1 93.81 188 ILE A N 1
ATOM 1528 C CA . ILE A 1 188 ? 6.488 -37.125 -19.766 1 93.81 188 ILE A CA 1
ATOM 1529 C C . ILE A 1 188 ? 5.719 -37.469 -21.047 1 93.81 188 ILE A C 1
ATOM 1531 O O . ILE A 1 188 ? 4.531 -37.781 -20.984 1 93.81 188 ILE A O 1
ATOM 1535 N N . LYS A 1 189 ? 6.395 -37.438 -22.156 1 89.38 189 LYS A N 1
ATOM 1536 C CA . LYS A 1 189 ? 5.781 -37.75 -23.438 1 89.38 189 LYS A CA 1
ATOM 1537 C C . LYS A 1 189 ? 5.25 -39.188 -23.453 1 89.38 189 LYS A C 1
ATOM 1539 O O . LYS A 1 189 ? 4.199 -39.438 -24.031 1 89.38 189 LYS A O 1
ATOM 1544 N N . THR A 1 190 ? 5.957 -40 -22.875 1 91.56 190 THR A N 1
ATOM 1545 C CA . THR A 1 190 ? 5.578 -41.406 -22.828 1 91.56 190 THR A CA 1
ATOM 1546 C C . THR A 1 190 ? 4.316 -41.594 -22 1 91.56 190 THR A C 1
ATOM 1548 O O . THR A 1 190 ? 3.449 -42.406 -22.359 1 91.56 190 THR A O 1
ATOM 1551 N N . ILE A 1 191 ? 4.246 -40.875 -20.969 1 93.44 191 ILE A N 1
ATOM 1552 C CA . ILE A 1 191 ? 3.162 -41.062 -20.016 1 93.44 191 ILE A CA 1
ATOM 1553 C C . ILE A 1 191 ? 1.926 -40.312 -20.469 1 93.44 191 ILE A C 1
ATOM 1555 O O . ILE A 1 191 ? 0.807 -40.812 -20.406 1 93.44 191 ILE A O 1
ATOM 1559 N N . LEU A 1 192 ? 2.158 -39.031 -20.953 1 90.62 192 LEU A N 1
ATOM 1560 C CA . LEU A 1 192 ? 1.05 -38.156 -21.391 1 90.62 192 LEU A CA 1
ATOM 1561 C C . LEU A 1 192 ? 0.878 -38.219 -22.906 1 90.62 192 LEU A C 1
ATOM 1563 O O . LEU A 1 192 ? 0.531 -37.219 -23.531 1 90.62 192 LEU A O 1
ATOM 1567 N N . ARG A 1 193 ? 0.89 -39.344 -23.562 1 72.44 193 ARG A N 1
ATOM 1568 C CA . ARG A 1 193 ? 0.993 -39.688 -24.969 1 72.44 193 ARG A CA 1
ATOM 1569 C C . ARG A 1 193 ? -0.221 -39.219 -25.75 1 72.44 193 ARG A C 1
ATOM 1571 O O . ARG A 1 193 ? -0.589 -39.781 -26.766 1 72.44 193 ARG A O 1
ATOM 1578 N N . SER A 1 194 ? -0.677 -38.125 -25.375 1 70.69 194 SER A N 1
ATOM 1579 C CA . SER A 1 194 ? -1.868 -37.844 -26.172 1 70.69 194 SER A CA 1
ATOM 1580 C C . SER A 1 194 ? -1.632 -36.656 -27.094 1 70.69 194 SER A C 1
ATOM 1582 O O . SER A 1 194 ? -1.16 -35.594 -26.656 1 70.69 194 SER A O 1
ATOM 1584 N N . GLU A 1 195 ? -1.862 -36.969 -28.328 1 78.31 195 GLU A N 1
ATOM 1585 C CA . GLU A 1 195 ? -1.795 -35.906 -29.344 1 78.31 195 GLU A CA 1
ATOM 1586 C C . GLU A 1 195 ? -2.865 -34.844 -29.125 1 78.31 195 GLU A C 1
ATOM 1588 O O . GLU A 1 195 ? -2.764 -33.75 -29.641 1 78.31 195 GLU A O 1
ATOM 1593 N N . ILE A 1 196 ? -3.758 -35.156 -28.297 1 81.06 196 ILE A N 1
ATOM 1594 C CA . ILE A 1 196 ? -4.895 -34.25 -28.109 1 81.06 196 ILE A CA 1
ATOM 1595 C C . ILE A 1 196 ? -4.426 -32.938 -27.469 1 81.06 196 ILE A C 1
ATOM 1597 O O . ILE A 1 196 ? -5.02 -31.891 -27.703 1 81.06 196 ILE A O 1
ATOM 1601 N N . MET A 1 197 ? -3.365 -33.125 -26.75 1 84.62 197 MET A N 1
ATOM 1602 C CA . MET A 1 197 ? -2.965 -31.922 -26.016 1 84.62 197 MET A CA 1
ATOM 1603 C C . MET A 1 197 ? -2.398 -30.859 -26.969 1 84.62 197 MET A C 1
ATOM 1605 O O . MET A 1 197 ? -2.436 -29.672 -26.672 1 84.62 197 MET A O 1
ATOM 1609 N N . LYS A 1 198 ? -2.021 -31.25 -28.141 1 84.38 198 LYS A N 1
ATOM 1610 C CA . LYS A 1 198 ? -1.454 -30.328 -29.109 1 84.38 198 LYS A CA 1
ATOM 1611 C C . LYS A 1 198 ? -2.518 -29.375 -29.656 1 84.38 198 LYS A C 1
ATOM 1613 O O . LYS A 1 198 ? -2.193 -28.312 -30.203 1 84.38 198 LYS A O 1
ATOM 1618 N N . GLU A 1 199 ? -3.703 -29.734 -29.469 1 82.31 199 GLU A N 1
ATOM 1619 C CA . GLU A 1 199 ? -4.805 -28.938 -29.984 1 82.31 199 GLU A CA 1
ATOM 1620 C C . GLU A 1 199 ? -5.289 -27.922 -28.953 1 82.31 199 GLU A C 1
ATOM 1622 O O . GLU A 1 199 ? -6.121 -27.062 -29.266 1 82.31 199 GLU A O 1
ATOM 1627 N N . SER A 1 200 ? -4.762 -28.031 -27.844 1 86.19 200 SER A N 1
ATOM 1628 C CA . SER A 1 200 ? -5.27 -27.172 -26.766 1 86.19 200 SER A CA 1
ATOM 1629 C C . SER A 1 200 ? -4.695 -25.766 -26.875 1 86.19 200 SER A C 1
ATOM 1631 O O . SER A 1 200 ? -3.611 -25.562 -27.422 1 86.19 200 SER A O 1
ATOM 1633 N N . ALA A 1 201 ? -5.469 -24.828 -26.359 1 84 201 ALA A N 1
ATOM 1634 C CA . ALA A 1 201 ? -5.008 -23.453 -26.297 1 84 201 ALA A CA 1
ATOM 1635 C C . ALA A 1 201 ? -3.752 -23.328 -25.438 1 84 201 ALA A C 1
ATOM 1637 O O . ALA A 1 201 ? -2.846 -22.547 -25.75 1 84 201 ALA A O 1
ATOM 1638 N N . VAL A 1 202 ? -3.66 -24.109 -24.406 1 85.88 202 VAL A N 1
ATOM 1639 C CA . VAL A 1 202 ? -2.516 -24.094 -23.5 1 85.88 202 VAL A CA 1
ATOM 1640 C C . VAL A 1 202 ? -1.26 -24.547 -24.25 1 85.88 202 VAL A C 1
ATOM 1642 O O . VAL A 1 202 ? -0.23 -23.875 -24.203 1 85.88 202 VAL A O 1
ATOM 1645 N N . TYR A 1 203 ? -1.39 -25.547 -24.938 1 84.69 203 TYR A N 1
ATOM 1646 C CA . TYR A 1 203 ? -0.255 -26.078 -25.688 1 84.69 203 TYR A CA 1
ATOM 1647 C C . TYR A 1 203 ? 0.22 -25.078 -26.734 1 84.69 203 TYR A C 1
ATOM 1649 O O . TYR A 1 203 ? 1.42 -24.828 -26.859 1 84.69 203 TYR A O 1
ATOM 1657 N N . GLN A 1 204 ? -0.7 -24.531 -27.375 1 86.69 204 GLN A N 1
ATOM 1658 C CA . GLN A 1 204 ? -0.367 -23.594 -28.438 1 86.69 204 GLN A CA 1
ATOM 1659 C C . GLN A 1 204 ? 0.3 -22.344 -27.875 1 86.69 204 GLN A C 1
ATOM 1661 O O . GLN A 1 204 ? 1.233 -21.797 -28.469 1 86.69 204 GLN A O 1
ATOM 1666 N N . GLU A 1 205 ? -0.216 -21.938 -26.812 1 85.62 205 GLU A N 1
ATOM 1667 C CA . GLU A 1 205 ? 0.401 -20.797 -26.172 1 85.62 205 GLU A CA 1
ATOM 1668 C C . GLU A 1 205 ? 1.841 -21.094 -25.75 1 85.62 205 GLU A C 1
ATOM 1670 O O . GLU A 1 205 ? 2.73 -20.25 -25.938 1 85.62 205 GLU A O 1
ATOM 1675 N N . ILE A 1 206 ? 2.023 -22.188 -25.219 1 84.06 206 ILE A N 1
ATOM 1676 C CA . ILE A 1 206 ? 3.355 -22.609 -24.797 1 84.06 206 ILE A CA 1
ATOM 1677 C C . ILE A 1 206 ? 4.27 -22.703 -26.016 1 84.06 206 ILE A C 1
ATOM 1679 O O . ILE A 1 206 ? 5.414 -22.234 -25.984 1 84.06 206 ILE A O 1
ATOM 1683 N N . LEU A 1 207 ? 3.766 -23.281 -27 1 84.25 207 LEU A N 1
ATOM 1684 C CA . LEU A 1 207 ? 4.52 -23.391 -28.25 1 84.25 207 LEU A CA 1
ATOM 1685 C C . LEU A 1 207 ? 4.91 -22.016 -28.781 1 84.25 207 LEU A C 1
ATOM 1687 O O . LEU A 1 207 ? 6.062 -21.812 -29.156 1 84.25 207 LEU A O 1
ATOM 1691 N N . ARG A 1 208 ? 3.955 -21.188 -28.812 1 86.62 208 ARG A N 1
ATOM 1692 C CA . ARG A 1 208 ? 4.207 -19.828 -29.281 1 86.62 208 ARG A CA 1
ATOM 1693 C C . ARG A 1 208 ? 5.277 -19.141 -28.453 1 86.62 208 ARG A C 1
ATOM 1695 O O . ARG A 1 208 ? 6.188 -18.516 -28.984 1 86.62 208 ARG A O 1
ATOM 1702 N N . GLU A 1 209 ? 5.117 -19.25 -27.203 1 83.75 209 GLU A N 1
ATOM 1703 C CA . GLU A 1 209 ? 6.125 -18.672 -26.312 1 83.75 209 GLU A CA 1
ATOM 1704 C C . GLU A 1 209 ? 7.504 -19.266 -26.594 1 83.75 209 GLU A C 1
ATOM 1706 O O . GLU A 1 209 ? 8.5 -18.531 -26.609 1 83.75 209 GLU A O 1
ATOM 1711 N N . GLY A 1 210 ? 7.555 -20.562 -26.719 1 84.38 210 GLY A N 1
ATOM 1712 C CA . GLY A 1 210 ? 8.805 -21.219 -27.047 1 84.38 210 GLY A CA 1
ATOM 1713 C C . GLY A 1 210 ? 9.398 -20.75 -28.359 1 84.38 210 GLY A C 1
ATOM 1714 O O . GLY A 1 210 ? 10.609 -20.562 -28.469 1 84.38 210 GLY A O 1
ATOM 1715 N N . GLU A 1 211 ? 8.555 -20.594 -29.25 1 87.5 211 GLU A N 1
ATOM 1716 C CA . GLU A 1 211 ? 8.984 -20.109 -30.547 1 87.5 211 GLU A CA 1
ATOM 1717 C C . GLU A 1 211 ? 9.562 -18.703 -30.453 1 87.5 211 GLU A C 1
ATOM 1719 O O . GLU A 1 211 ? 10.602 -18.406 -31.047 1 87.5 211 GLU A O 1
ATOM 1724 N N . GLN A 1 212 ? 8.844 -17.891 -29.797 1 85.44 212 GLN A N 1
ATOM 1725 C CA . GLN A 1 212 ? 9.312 -16.531 -29.609 1 85.44 212 GLN A CA 1
ATOM 1726 C C . GLN A 1 212 ? 10.656 -16.5 -28.891 1 85.44 212 GLN A C 1
ATOM 1728 O O . GLN A 1 212 ? 11.562 -15.758 -29.266 1 85.44 212 GLN A O 1
ATOM 1733 N N . ARG A 1 213 ? 10.773 -17.281 -27.906 1 82.69 213 ARG A N 1
ATOM 1734 C CA . ARG A 1 213 ? 12.047 -17.375 -27.203 1 82.69 213 ARG A CA 1
ATOM 1735 C C . ARG A 1 213 ? 13.148 -17.906 -28.109 1 82.69 213 ARG A C 1
ATOM 1737 O O . ARG A 1 213 ? 14.281 -17.422 -28.062 1 82.69 213 ARG A O 1
ATOM 1744 N N . GLY A 1 214 ? 12.852 -18.875 -28.812 1 86.75 214 GLY A N 1
ATOM 1745 C CA . GLY A 1 214 ? 13.797 -19.406 -29.781 1 86.75 214 GLY A CA 1
ATOM 1746 C C . GLY A 1 214 ? 14.234 -18.391 -30.828 1 86.75 214 GLY A C 1
ATOM 1747 O O . GLY A 1 214 ? 15.414 -18.328 -31.172 1 86.75 214 GLY A O 1
ATOM 1748 N N . LEU A 1 215 ? 13.258 -17.797 -31.266 1 86.69 215 LEU A N 1
ATOM 1749 C CA . LEU A 1 215 ? 13.547 -16.734 -32.25 1 86.69 215 LEU A CA 1
ATOM 1750 C C . LEU A 1 215 ? 14.492 -15.703 -31.641 1 86.69 215 LEU A C 1
ATOM 1752 O O . LEU A 1 215 ? 15.461 -15.297 -32.281 1 86.69 215 LEU A O 1
ATOM 1756 N N . LEU A 1 216 ? 14.234 -15.273 -30.484 1 87 216 LEU A N 1
ATOM 1757 C CA . LEU A 1 216 ? 15.094 -14.305 -29.812 1 87 216 LEU A CA 1
ATOM 1758 C C . LEU A 1 216 ? 16.5 -14.867 -29.609 1 87 216 LEU A C 1
ATOM 1760 O O . LEU A 1 216 ? 17.484 -14.18 -29.859 1 87 216 LEU A O 1
ATOM 1764 N N . LYS A 1 217 ? 16.594 -16.062 -29.109 1 87.94 217 LYS A N 1
ATOM 1765 C CA . LYS A 1 217 ? 17.875 -16.719 -28.938 1 87.94 217 LYS A CA 1
ATOM 1766 C C . LYS A 1 217 ? 18.625 -16.812 -30.266 1 87.94 217 LYS A C 1
ATOM 1768 O O . LYS A 1 217 ? 19.844 -16.594 -30.328 1 87.94 217 LYS A O 1
ATOM 1773 N N . GLY A 1 218 ? 17.891 -17.156 -31.203 1 89.06 218 GLY A N 1
ATOM 1774 C CA . GLY A 1 218 ? 18.469 -17.203 -32.531 1 89.06 218 GLY A CA 1
ATOM 1775 C C . GLY A 1 218 ? 19.031 -15.867 -32.969 1 89.06 218 GLY A C 1
ATOM 1776 O O . GLY A 1 218 ? 20.141 -15.797 -33.531 1 89.06 218 GLY A O 1
ATOM 1777 N N . LYS A 1 219 ? 18.281 -14.891 -32.75 1 89.25 219 LYS A N 1
ATOM 1778 C CA . LYS A 1 219 ? 18.734 -13.547 -33.094 1 89.25 219 LYS A CA 1
ATOM 1779 C C . LYS A 1 219 ? 20 -13.188 -32.312 1 89.25 219 LYS A C 1
ATOM 1781 O O . LYS A 1 219 ? 20.953 -12.656 -32.875 1 89.25 219 LYS A O 1
ATOM 1786 N N . LEU A 1 220 ? 19.984 -13.469 -31.094 1 89.44 220 LEU A N 1
ATOM 1787 C CA . LEU A 1 220 ? 21.141 -13.148 -30.25 1 89.44 220 LEU A CA 1
ATOM 1788 C C . LEU A 1 220 ? 22.375 -13.922 -30.703 1 89.44 220 LEU A C 1
ATOM 1790 O O . LEU A 1 220 ? 23.484 -13.383 -30.703 1 89.44 220 LEU A O 1
ATOM 1794 N N . GLU A 1 221 ? 22.219 -15.133 -31.094 1 90 221 GLU A N 1
ATOM 1795 C CA . GLU A 1 221 ? 23.328 -15.977 -31.531 1 90 221 GLU A CA 1
ATOM 1796 C C . GLU A 1 221 ? 23.922 -15.469 -32.844 1 90 221 GLU A C 1
ATOM 1798 O O . GLU A 1 221 ? 25.047 -15.844 -33.188 1 90 221 GLU A O 1
ATOM 1803 N N . THR A 1 222 ? 23.125 -14.633 -33.469 1 91.25 222 THR A N 1
ATOM 1804 C CA . THR A 1 222 ? 23.609 -14.094 -34.75 1 91.25 222 THR A CA 1
ATOM 1805 C C . THR A 1 222 ? 24.453 -12.852 -34.531 1 91.25 222 THR A C 1
ATOM 1807 O O . THR A 1 222 ? 25.156 -12.398 -35.438 1 91.25 222 THR A O 1
ATOM 1810 N N . ILE A 1 223 ? 24.469 -12.32 -33.406 1 90.69 223 ILE A N 1
ATOM 1811 C CA . ILE A 1 223 ? 25.109 -11.039 -33.094 1 90.69 223 ILE A CA 1
ATOM 1812 C C . ILE A 1 223 ? 26.609 -11.125 -33.375 1 90.69 223 ILE A C 1
ATOM 1814 O O . ILE A 1 223 ? 27.172 -10.25 -34.031 1 90.69 223 ILE A O 1
ATOM 1818 N N . PRO A 1 224 ? 27.266 -12.203 -32.844 1 90.62 224 PRO A N 1
ATOM 1819 C CA . PRO A 1 224 ? 28.703 -12.281 -33.125 1 90.62 224 PRO A CA 1
ATOM 1820 C C . PRO A 1 224 ? 29.031 -12.234 -34.625 1 90.62 224 PRO A C 1
ATOM 1822 O O . PRO A 1 224 ? 30 -11.602 -35.031 1 90.62 224 PRO A O 1
ATOM 1825 N N . LEU A 1 225 ? 28.234 -12.875 -35.344 1 91.38 225 LEU A N 1
ATOM 1826 C CA . LEU A 1 225 ? 28.422 -12.867 -36.812 1 91.38 225 LEU A CA 1
ATOM 1827 C C . LEU A 1 225 ? 28.219 -11.469 -37.375 1 91.38 225 LEU A C 1
ATOM 1829 O O . LEU A 1 225 ? 29 -11.023 -38.219 1 91.38 225 LEU A O 1
ATOM 1833 N N . LEU A 1 226 ? 27.25 -10.719 -36.906 1 92.5 226 LEU A N 1
ATOM 1834 C CA . LEU A 1 226 ? 26.969 -9.367 -37.375 1 92.5 226 LEU A CA 1
ATOM 1835 C C . LEU A 1 226 ? 28.062 -8.398 -36.969 1 92.5 226 LEU A C 1
ATOM 1837 O O . LEU A 1 226 ? 28.406 -7.484 -37.719 1 92.5 226 LEU A O 1
ATOM 1841 N N . LYS A 1 227 ? 28.609 -8.602 -35.844 1 91.75 227 LYS A N 1
ATOM 1842 C CA . LYS A 1 227 ? 29.734 -7.793 -35.375 1 91.75 227 LYS A CA 1
ATOM 1843 C C . LYS A 1 227 ? 30.969 -8.016 -36.25 1 91.75 227 LYS A C 1
ATOM 1845 O O . LYS A 1 227 ? 31.672 -7.07 -36.594 1 91.75 227 LYS A O 1
ATOM 1850 N N . LYS A 1 228 ? 31.125 -9.258 -36.562 1 91.94 228 LYS A N 1
ATOM 1851 C CA . LYS A 1 228 ? 32.25 -9.602 -37.406 1 91.94 228 LYS A CA 1
ATOM 1852 C C . LYS A 1 228 ? 32.125 -8.961 -38.781 1 91.94 228 LYS A C 1
ATOM 1854 O O . LYS A 1 228 ? 33.125 -8.633 -39.438 1 91.94 228 LYS A O 1
ATOM 1859 N N . LEU A 1 229 ? 30.922 -8.742 -39.156 1 92.94 229 LEU A N 1
ATOM 1860 C CA . LEU A 1 229 ? 30.641 -8.141 -40.438 1 92.94 229 LEU A CA 1
ATOM 1861 C C . LEU A 1 229 ? 30.719 -6.617 -40.375 1 92.94 229 LEU A C 1
ATOM 1863 O O . LEU A 1 229 ? 30.484 -5.93 -41.375 1 92.94 229 LEU A O 1
ATOM 1867 N N . GLY A 1 230 ? 30.953 -6.047 -39.156 1 91.88 230 GLY A N 1
ATOM 1868 C CA . GLY A 1 230 ? 31.266 -4.633 -39.031 1 91.88 230 GLY A CA 1
ATOM 1869 C C . GLY A 1 230 ? 30.094 -3.797 -38.562 1 91.88 230 GLY A C 1
ATOM 1870 O O . GLY A 1 230 ? 30.172 -2.566 -38.562 1 91.88 230 GLY A O 1
ATOM 1871 N N . LEU A 1 231 ? 29.031 -4.438 -38.188 1 93.56 231 LEU A N 1
ATOM 1872 C CA . LEU A 1 231 ? 27.859 -3.682 -37.75 1 93.56 231 LEU A CA 1
ATOM 1873 C C . LEU A 1 231 ? 28.047 -3.168 -36.312 1 93.56 231 LEU A C 1
ATOM 1875 O O . LEU A 1 231 ? 28.641 -3.848 -35.5 1 93.56 231 LEU A O 1
ATOM 1879 N N . THR A 1 232 ? 27.516 -1.987 -36.125 1 93.12 232 THR A N 1
ATOM 1880 C CA . THR A 1 232 ? 27.531 -1.418 -34.781 1 93.12 232 THR A CA 1
ATOM 1881 C C . THR A 1 232 ? 26.406 -2.012 -33.938 1 93.12 232 THR A C 1
ATOM 1883 O O . THR A 1 232 ? 25.5 -2.658 -34.438 1 93.12 232 THR A O 1
ATOM 1886 N N . ILE A 1 233 ? 26.531 -1.83 -32.656 1 92.44 233 ILE A N 1
ATOM 1887 C CA . ILE A 1 233 ? 25.531 -2.33 -31.703 1 92.44 233 ILE A CA 1
ATOM 1888 C C . ILE A 1 233 ? 24.156 -1.759 -32.062 1 92.44 233 ILE A C 1
ATOM 1890 O O . ILE A 1 233 ? 23.156 -2.48 -32.062 1 92.44 233 ILE A O 1
ATOM 1894 N N . ALA A 1 234 ? 24.172 -0.459 -32.375 1 92.81 234 ALA A N 1
ATOM 1895 C CA . ALA A 1 234 ? 22.922 0.205 -32.75 1 92.81 234 ALA A CA 1
ATOM 1896 C C . ALA A 1 234 ? 22.344 -0.383 -34.031 1 92.81 234 ALA A C 1
ATOM 1898 O O . ALA A 1 234 ? 21.141 -0.582 -34.125 1 92.81 234 ALA A O 1
ATOM 1899 N N . GLU A 1 235 ? 23.219 -0.72 -34.938 1 93 235 GLU A N 1
ATOM 1900 C CA . GLU A 1 235 ? 22.797 -1.31 -36.188 1 93 235 GLU A CA 1
ATOM 1901 C C . GLU A 1 235 ? 22.25 -2.719 -36 1 93 235 GLU A C 1
ATOM 1903 O O . GLU A 1 235 ? 21.25 -3.098 -36.594 1 93 235 GLU A O 1
ATOM 1908 N N . ILE A 1 236 ? 22.953 -3.426 -35.219 1 94.12 236 ILE A N 1
ATOM 1909 C CA . ILE A 1 236 ? 22.531 -4.793 -34.906 1 94.12 236 ILE A CA 1
ATOM 1910 C C . ILE A 1 236 ? 21.156 -4.781 -34.25 1 94.12 236 ILE A C 1
ATOM 1912 O O . ILE A 1 236 ? 20.266 -5.555 -34.656 1 94.12 236 ILE A O 1
ATOM 1916 N N . ALA A 1 237 ? 20.938 -3.965 -33.312 1 93.38 237 ALA A N 1
ATOM 1917 C CA . ALA A 1 237 ? 19.641 -3.854 -32.625 1 93.38 237 ALA A CA 1
ATOM 1918 C C . ALA A 1 237 ? 18.531 -3.533 -33.625 1 93.38 237 ALA A C 1
ATOM 1920 O O . ALA A 1 237 ? 17.438 -4.102 -33.562 1 93.38 237 ALA A O 1
ATOM 1921 N N . LYS A 1 238 ? 18.844 -2.648 -34.5 1 92.5 238 LYS A N 1
ATOM 1922 C CA . LYS A 1 238 ? 17.875 -2.238 -35.531 1 92.5 238 LYS A CA 1
ATOM 1923 C C . LYS A 1 238 ? 17.562 -3.383 -36.469 1 92.5 238 LYS A C 1
ATOM 1925 O O . LYS A 1 238 ? 16.391 -3.66 -36.781 1 92.5 238 LYS A O 1
ATOM 1930 N N . GLU A 1 239 ? 18.609 -4.062 -36.969 1 90.38 239 GLU A N 1
ATOM 1931 C CA . GLU A 1 239 ? 18.453 -5.125 -37.969 1 90.38 239 GLU A CA 1
ATOM 1932 C C . GLU A 1 239 ? 17.688 -6.312 -37.375 1 90.38 239 GLU A C 1
ATOM 1934 O O . GLU A 1 239 ? 16.891 -6.945 -38.062 1 90.38 239 GLU A O 1
ATOM 1939 N N . LEU A 1 240 ? 18.047 -6.598 -36.156 1 92.06 240 LEU A N 1
ATOM 1940 C CA . LEU A 1 240 ? 17.438 -7.754 -35.531 1 92.06 240 LEU A CA 1
ATOM 1941 C C . LEU A 1 240 ? 16.125 -7.367 -34.844 1 92.06 240 LEU A C 1
ATOM 1943 O O . LEU A 1 240 ? 15.398 -8.234 -34.344 1 92.06 240 LEU A O 1
ATOM 1947 N N . ASP A 1 241 ? 15.82 -6.102 -34.812 1 91.62 241 ASP A N 1
ATOM 1948 C CA . ASP A 1 241 ? 14.633 -5.574 -34.156 1 91.62 241 ASP A CA 1
ATOM 1949 C C . ASP A 1 241 ? 14.562 -6.02 -32.688 1 91.62 241 ASP A C 1
ATOM 1951 O O . ASP A 1 241 ? 13.57 -6.605 -32.25 1 91.62 241 ASP A O 1
ATOM 1955 N N . ILE A 1 242 ? 15.672 -5.809 -31.953 1 90.69 242 ILE A N 1
ATOM 1956 C CA . ILE A 1 242 ? 15.727 -6.094 -30.531 1 90.69 242 ILE A CA 1
ATOM 1957 C C . ILE A 1 242 ? 16.281 -4.879 -29.781 1 90.69 242 ILE A C 1
ATOM 1959 O O . ILE A 1 242 ? 16.828 -3.963 -30.391 1 90.69 242 ILE A O 1
ATOM 1963 N N . ASP A 1 243 ? 16.016 -4.883 -28.609 1 89.75 243 ASP A N 1
ATOM 1964 C CA . ASP A 1 243 ? 16.469 -3.77 -27.781 1 89.75 243 ASP A CA 1
ATOM 1965 C C . ASP A 1 243 ? 17.984 -3.645 -27.797 1 89.75 243 ASP A C 1
ATOM 1967 O O . ASP A 1 243 ? 18.703 -4.645 -27.688 1 89.75 243 ASP A O 1
ATOM 1971 N N . VAL A 1 244 ? 18.391 -2.375 -27.922 1 90.31 244 VAL A N 1
ATOM 1972 C CA . VAL A 1 244 ? 19.828 -2.09 -28 1 90.31 244 VAL A CA 1
ATOM 1973 C C . VAL A 1 244 ? 20.516 -2.539 -26.703 1 90.31 244 VAL A C 1
ATOM 1975 O O . VAL A 1 244 ? 21.656 -3.008 -26.734 1 90.31 244 VAL A O 1
ATOM 1978 N N . GLU A 1 245 ? 19.766 -2.498 -25.656 1 89.44 245 GLU A N 1
ATOM 1979 C CA . GLU A 1 245 ? 20.344 -2.889 -24.375 1 89.44 245 GLU A CA 1
ATOM 1980 C C . GLU A 1 245 ? 20.625 -4.387 -24.328 1 89.44 245 GLU A C 1
ATOM 1982 O O . GLU A 1 245 ? 21.609 -4.82 -23.734 1 89.44 245 GLU A O 1
ATOM 1987 N N . LEU A 1 246 ? 19.781 -5.035 -24.938 1 89.56 246 LEU A N 1
ATOM 1988 C CA . LEU A 1 246 ? 19.953 -6.48 -24.984 1 89.56 246 LEU A CA 1
ATOM 1989 C C . LEU A 1 246 ? 21.188 -6.855 -25.812 1 89.56 246 LEU A C 1
ATOM 1991 O O . LEU A 1 246 ? 21.938 -7.762 -25.453 1 89.56 246 LEU A O 1
ATOM 1995 N N . VAL A 1 247 ? 21.406 -6.129 -26.828 1 90.19 247 VAL A N 1
ATOM 1996 C CA . VAL A 1 247 ? 22.562 -6.359 -27.672 1 90.19 247 VAL A CA 1
ATOM 1997 C C . VAL A 1 247 ? 23.844 -6.027 -26.906 1 90.19 247 VAL A C 1
ATOM 1999 O O . VAL A 1 247 ? 24.797 -6.805 -26.906 1 90.19 247 VAL A O 1
ATOM 2002 N N . ASN A 1 248 ? 23.797 -4.91 -26.266 1 90.38 248 ASN A N 1
ATOM 2003 C CA . ASN A 1 248 ? 24.938 -4.48 -25.469 1 90.38 248 ASN A CA 1
ATOM 2004 C C . ASN A 1 248 ? 25.312 -5.52 -24.406 1 90.38 248 ASN A C 1
ATOM 2006 O O . ASN A 1 248 ? 26.484 -5.832 -24.234 1 90.38 248 ASN A O 1
ATOM 2010 N N . ARG A 1 249 ? 24.359 -6.121 -23.859 1 88.12 249 ARG A N 1
ATOM 2011 C CA . ARG A 1 249 ? 24.578 -7.109 -22.797 1 88.12 249 ARG A CA 1
ATOM 2012 C C . ARG A 1 249 ? 25.156 -8.398 -23.375 1 88.12 249 ARG A C 1
ATOM 2014 O O . ARG A 1 249 ? 26.047 -9.016 -22.781 1 88.12 249 ARG A O 1
ATOM 2021 N N . PHE A 1 250 ? 24.625 -8.711 -24.422 1 87.12 250 PHE A N 1
ATOM 2022 C CA . PHE A 1 250 ? 25.062 -9.945 -25.062 1 87.12 250 PHE A CA 1
ATOM 2023 C C . PHE A 1 250 ? 26.516 -9.836 -25.516 1 87.12 250 PHE A C 1
ATOM 2025 O O . PHE A 1 250 ? 27.297 -10.766 -25.312 1 87.12 250 PHE A O 1
ATOM 2032 N N . VAL A 1 251 ? 26.891 -8.711 -26 1 87 251 VAL A N 1
ATOM 2033 C CA . VAL A 1 251 ? 28.25 -8.484 -26.469 1 87 251 VAL A CA 1
ATOM 2034 C C . VAL A 1 251 ? 29.203 -8.406 -25.297 1 87 251 VAL A C 1
ATOM 2036 O O . VAL A 1 251 ? 30.312 -8.953 -25.344 1 87 251 VAL A O 1
ATOM 2039 N N . ALA A 1 252 ? 28.766 -7.773 -24.312 1 83.38 252 ALA A N 1
ATOM 2040 C CA . ALA A 1 252 ? 29.609 -7.613 -23.141 1 83.38 252 ALA A CA 1
ATOM 2041 C C . ALA A 1 252 ? 29.906 -8.961 -22.484 1 83.38 252 ALA A C 1
ATOM 2043 O O . ALA A 1 252 ? 31 -9.18 -21.969 1 83.38 252 ALA A O 1
ATOM 2044 N N . ASN A 1 253 ? 28.922 -9.875 -22.484 1 81.5 253 ASN A N 1
ATOM 2045 C CA . ASN A 1 253 ? 29.047 -11.18 -21.859 1 81.5 253 ASN A CA 1
ATOM 2046 C C . ASN A 1 253 ? 29.891 -12.133 -22.703 1 81.5 253 ASN A C 1
ATOM 2048 O O . ASN A 1 253 ? 30.484 -13.078 -22.172 1 81.5 253 ASN A O 1
ATOM 2052 N N . GLN A 1 254 ? 29.953 -11.93 -23.859 1 74.81 254 GLN A N 1
ATOM 2053 C CA . GLN A 1 254 ? 30.797 -12.773 -24.719 1 74.81 254 GLN A CA 1
ATOM 2054 C C . GLN A 1 254 ? 32.281 -12.398 -24.562 1 74.81 254 GLN A C 1
ATOM 2056 O O . GLN A 1 254 ? 33.156 -13.242 -24.75 1 74.81 254 GLN A O 1
ATOM 2061 N N . ASN A 1 255 ? 32.5 -11.164 -24.359 1 64.12 255 ASN A N 1
ATOM 2062 C CA . ASN A 1 255 ? 33.875 -10.742 -24.188 1 64.12 255 ASN A CA 1
ATOM 2063 C C . ASN A 1 255 ? 34.438 -11.188 -22.844 1 64.12 255 ASN A C 1
ATOM 2065 O O . ASN A 1 255 ? 35.656 -11.055 -22.594 1 64.12 255 ASN A O 1
ATOM 2069 N N . ASN A 1 256 ? 33.656 -11.719 -21.969 1 51.72 256 ASN A N 1
ATOM 2070 C CA . ASN A 1 256 ? 34.219 -12.312 -20.75 1 51.72 256 ASN A CA 1
ATOM 2071 C C . ASN A 1 256 ? 34.219 -13.836 -20.828 1 51.72 256 ASN A C 1
ATOM 2073 O O . ASN A 1 256 ? 33.281 -14.438 -21.359 1 51.72 256 ASN A O 1
ATOM 2077 N N . MET B 1 1 ? -8.328 24.438 6.129 1 62 1 MET B N 1
ATOM 2078 C CA . MET B 1 1 ? -7.801 25.75 6.473 1 62 1 MET B CA 1
ATOM 2079 C C . MET B 1 1 ? -6.434 25.625 7.137 1 62 1 MET B C 1
ATOM 2081 O O . MET B 1 1 ? -5.504 26.359 6.801 1 62 1 MET B O 1
ATOM 2085 N N . PHE B 1 2 ? -6.176 24.531 7.77 1 85.56 2 PHE B N 1
ATOM 2086 C CA . PHE B 1 2 ? -4.961 24.5 8.57 1 85.56 2 PHE B CA 1
ATOM 2087 C C . PHE B 1 2 ? -3.859 23.734 7.855 1 85.56 2 PHE B C 1
ATOM 2089 O O . PHE B 1 2 ? -2.688 23.828 8.227 1 85.56 2 PHE B O 1
ATOM 2096 N N . ASP B 1 3 ? -4.27 23.188 6.758 1 83.44 3 ASP B N 1
ATOM 2097 C CA . ASP B 1 3 ? -3.35 22.281 6.078 1 83.44 3 ASP B CA 1
ATOM 2098 C C . ASP B 1 3 ? -2.143 23.031 5.527 1 83.44 3 ASP B C 1
ATOM 2100 O O . ASP B 1 3 ? -0.999 22.641 5.758 1 83.44 3 ASP B O 1
ATOM 2104 N N . ASN B 1 4 ? -2.451 24.047 4.824 1 85.5 4 ASN B N 1
ATOM 2105 C CA . ASN B 1 4 ? -1.371 24.828 4.215 1 85.5 4 ASN B CA 1
ATOM 2106 C C . ASN B 1 4 ? -0.451 25.422 5.273 1 85.5 4 ASN B C 1
ATOM 2108 O O . ASN B 1 4 ? 0.766 25.484 5.086 1 85.5 4 ASN B O 1
ATOM 2112 N N . LEU B 1 5 ? -1.05 25.891 6.309 1 91.25 5 LEU B N 1
ATOM 2113 C CA . LEU B 1 5 ? -0.279 26.484 7.391 1 91.25 5 LEU B CA 1
ATOM 2114 C C . LEU B 1 5 ? 0.613 25.453 8.062 1 91.25 5 LEU B C 1
ATOM 2116 O O . LEU B 1 5 ? 1.797 25.703 8.297 1 91.25 5 LEU B O 1
ATOM 2120 N N . CYS B 1 6 ? 0.063 24.312 8.312 1 94.06 6 CYS B N 1
ATOM 2121 C CA . CYS B 1 6 ? 0.833 23.234 8.922 1 94.06 6 CYS B CA 1
ATOM 2122 C C . CYS B 1 6 ? 1.978 22.797 8.016 1 94.06 6 CYS B C 1
ATOM 2124 O O . CYS B 1 6 ? 3.088 22.547 8.492 1 94.06 6 CYS B O 1
ATOM 2126 N N . LYS B 1 7 ? 1.708 22.703 6.809 1 91.62 7 LYS B N 1
ATOM 2127 C CA . LYS B 1 7 ? 2.74 22.359 5.832 1 91.62 7 LYS B CA 1
ATOM 2128 C C . LYS B 1 7 ? 3.871 23.391 5.852 1 91.62 7 LYS B C 1
ATOM 2130 O O . LYS B 1 7 ? 5.047 23.016 5.879 1 91.62 7 LYS B O 1
ATOM 2135 N N . PHE B 1 8 ? 3.512 24.641 5.793 1 91.88 8 PHE B N 1
ATOM 2136 C CA . PHE B 1 8 ? 4.496 25.719 5.836 1 91.88 8 PHE B CA 1
ATOM 2137 C C . PHE B 1 8 ? 5.375 25.594 7.074 1 91.88 8 PHE B C 1
ATOM 2139 O O . PHE B 1 8 ? 6.602 25.672 6.977 1 91.88 8 PHE B O 1
ATOM 2146 N N . LEU B 1 9 ? 4.766 25.422 8.219 1 95.31 9 LEU B N 1
ATOM 2147 C CA . LEU B 1 9 ? 5.5 25.359 9.484 1 95.31 9 LEU B CA 1
ATOM 2148 C C . LEU B 1 9 ? 6.441 24.172 9.516 1 95.31 9 LEU B C 1
ATOM 2150 O O . LEU B 1 9 ? 7.617 24.297 9.859 1 95.31 9 LEU B O 1
ATOM 2154 N N . ALA B 1 10 ? 5.945 23.016 9.133 1 94.44 10 ALA B N 1
ATOM 2155 C CA . ALA B 1 10 ? 6.75 21.797 9.148 1 94.44 10 ALA B CA 1
ATOM 2156 C C . ALA B 1 10 ? 7.934 21.906 8.195 1 94.44 10 ALA B C 1
ATOM 2158 O O . ALA B 1 10 ? 9.039 21.438 8.508 1 94.44 10 ALA B O 1
ATOM 2159 N N . GLU B 1 11 ? 7.695 22.516 7.074 1 93.19 11 GLU B N 1
ATOM 2160 C CA . GLU B 1 11 ? 8.742 22.641 6.066 1 93.19 11 GLU B CA 1
ATOM 2161 C C . GLU B 1 11 ? 9.766 23.703 6.461 1 93.19 11 GLU B C 1
ATOM 2163 O O . GLU B 1 11 ? 10.969 23.516 6.266 1 93.19 11 GLU B O 1
ATOM 2168 N N . SER B 1 12 ? 9.305 24.797 7.023 1 94.44 12 SER B N 1
ATOM 2169 C CA . SER B 1 12 ? 10.18 25.922 7.32 1 94.44 12 SER B CA 1
ATOM 2170 C C . SER B 1 12 ? 10.969 25.688 8.602 1 94.44 12 SER B C 1
ATOM 2172 O O . SER B 1 12 ? 12.07 26.219 8.766 1 94.44 12 SER B O 1
ATOM 2174 N N . PHE B 1 13 ? 10.398 24.922 9.461 1 96.75 13 PHE B N 1
ATOM 2175 C CA . PHE B 1 13 ? 11.023 24.688 10.758 1 96.75 13 PHE B CA 1
ATOM 2176 C C . PHE B 1 13 ? 11.203 23.203 11.016 1 96.75 13 PHE B C 1
ATOM 2178 O O . PHE B 1 13 ? 10.891 22.719 12.102 1 96.75 13 PHE B O 1
ATOM 2185 N N . SER B 1 14 ? 11.656 22.531 9.992 1 95.56 14 SER B N 1
ATOM 2186 C CA . SER B 1 14 ? 11.742 21.078 10.016 1 95.56 14 SER B CA 1
ATOM 2187 C C . SER B 1 14 ? 12.594 20.594 11.18 1 95.56 14 SER B C 1
ATOM 2189 O O . SER B 1 14 ? 12.289 19.562 11.789 1 95.56 14 SER B O 1
ATOM 2191 N N . GLU B 1 15 ? 13.688 21.281 11.539 1 96.44 15 GLU B N 1
ATOM 2192 C CA . GLU B 1 15 ? 14.555 20.875 12.633 1 96.44 15 GLU B CA 1
ATOM 2193 C C . GLU B 1 15 ? 13.812 20.875 13.969 1 96.44 15 GLU B C 1
ATOM 2195 O O . GLU B 1 15 ? 14 19.984 14.797 1 96.44 15 GLU B O 1
ATOM 2200 N N . ASP B 1 16 ? 12.969 21.844 14.211 1 97.44 16 ASP B N 1
ATOM 2201 C CA . ASP B 1 16 ? 12.172 21.938 15.43 1 97.44 16 ASP B CA 1
ATOM 2202 C C . ASP B 1 16 ? 11.164 20.797 15.523 1 97.44 16 ASP B C 1
ATOM 2204 O O . ASP B 1 16 ? 11.008 20.188 16.578 1 97.44 16 ASP B O 1
ATOM 2208 N N . TYR B 1 17 ? 10.555 20.531 14.414 1 97.75 17 TYR B N 1
ATOM 2209 C CA . TYR B 1 17 ? 9.555 19.469 14.398 1 97.75 17 TYR B CA 1
ATOM 2210 C C . TYR B 1 17 ? 10.211 18.109 14.57 1 97.75 17 TYR B C 1
ATOM 2212 O O . TYR B 1 17 ? 9.695 17.25 15.281 1 97.75 17 TYR B O 1
ATOM 2220 N N . ALA B 1 18 ? 11.344 17.938 13.891 1 97.19 18 ALA B N 1
ATOM 2221 C CA . ALA B 1 18 ? 12.086 16.703 14.07 1 97.19 18 ALA B CA 1
ATOM 2222 C C . ALA B 1 18 ? 12.531 16.531 15.516 1 97.19 18 ALA B C 1
ATOM 2224 O O . ALA B 1 18 ? 12.438 15.43 16.078 1 97.19 18 ALA B O 1
ATOM 2225 N N . ALA B 1 19 ? 13.008 17.594 16.125 1 97.25 19 ALA B N 1
ATOM 2226 C CA . ALA B 1 19 ? 13.43 17.531 17.531 1 97.25 19 ALA B CA 1
ATOM 2227 C C . ALA B 1 19 ? 12.266 17.172 18.438 1 97.25 19 ALA B C 1
ATOM 2229 O O . ALA B 1 19 ? 12.414 16.344 19.344 1 97.25 19 ALA B O 1
ATOM 2230 N N . TRP B 1 20 ? 11.133 17.734 18.219 1 97.88 20 TRP B N 1
ATOM 2231 C CA . TRP B 1 20 ? 9.922 17.484 19 1 97.88 20 TRP B CA 1
ATOM 2232 C C . TRP B 1 20 ? 9.445 16.047 18.844 1 97.88 20 TRP B C 1
ATOM 2234 O O . TRP B 1 20 ? 9.188 15.359 19.828 1 97.88 20 TRP B O 1
ATOM 2244 N N . LEU B 1 21 ? 9.492 15.523 17.625 1 97.94 21 LEU B N 1
ATOM 2245 C CA . LEU B 1 21 ? 8.805 14.273 17.328 1 97.94 21 LEU B CA 1
ATOM 2246 C C . LEU B 1 21 ? 9.781 13.102 17.359 1 97.94 21 LEU B C 1
ATOM 2248 O O . LEU B 1 21 ? 9.398 11.984 17.719 1 97.94 21 LEU B O 1
ATOM 2252 N N . LEU B 1 22 ? 11.062 13.422 17 1 97.12 22 LEU B N 1
ATOM 2253 C CA . LEU B 1 22 ? 12.031 12.336 16.859 1 97.12 22 LEU B CA 1
ATOM 2254 C C . LEU B 1 22 ? 13.094 12.43 17.953 1 97.12 22 LEU B C 1
ATOM 2256 O O . LEU B 1 22 ? 13.938 11.539 18.078 1 97.12 22 LEU B O 1
ATOM 2260 N N . GLY B 1 23 ? 13.148 13.5 18.703 1 95.75 23 GLY B N 1
ATOM 2261 C CA . GLY B 1 23 ? 14.047 13.633 19.844 1 95.75 23 GLY B CA 1
ATOM 2262 C C . GLY B 1 23 ? 15.383 14.25 19.469 1 95.75 23 GLY B C 1
ATOM 2263 O O . GLY B 1 23 ? 16.266 14.391 20.312 1 95.75 23 GLY B O 1
ATOM 2264 N N . ARG B 1 24 ? 15.562 14.562 18.188 1 94.69 24 ARG B N 1
ATOM 2265 C CA . ARG B 1 24 ? 16.781 15.227 17.75 1 94.69 24 ARG B CA 1
ATOM 2266 C C . ARG B 1 24 ? 16.5 16.125 16.547 1 94.69 24 ARG B C 1
ATOM 2268 O O . ARG B 1 24 ? 15.656 15.797 15.703 1 94.69 24 ARG B O 1
ATOM 2275 N N . PRO B 1 25 ? 17.281 17.219 16.531 1 93.88 25 PRO B N 1
ATOM 2276 C CA . PRO B 1 25 ? 17.109 18.078 15.359 1 93.88 25 PRO B CA 1
ATOM 2277 C C . PRO B 1 25 ? 17.672 17.453 14.086 1 93.88 25 PRO B C 1
ATOM 2279 O O . PRO B 1 25 ? 18.766 16.875 14.102 1 93.88 25 PRO B O 1
ATOM 2282 N N . ILE B 1 26 ? 16.891 17.391 13.07 1 94.5 26 ILE B N 1
ATOM 2283 C CA . ILE B 1 26 ? 17.281 16.906 11.758 1 94.5 26 ILE B CA 1
ATOM 2284 C C . ILE B 1 26 ? 16.828 17.875 10.68 1 94.5 26 ILE B C 1
ATOM 2286 O O . ILE B 1 26 ? 15.656 18.281 10.656 1 94.5 26 ILE B O 1
ATOM 2290 N N . LYS B 1 27 ? 17.734 18.281 9.891 1 93.75 27 LYS B N 1
ATOM 2291 C CA . LYS B 1 27 ? 17.328 19.094 8.734 1 93.75 27 LYS B CA 1
ATOM 2292 C C . LYS B 1 27 ? 16.656 18.219 7.676 1 93.75 27 LYS B C 1
ATOM 2294 O O . LYS B 1 27 ? 17.266 17.297 7.148 1 93.75 27 LYS B O 1
ATOM 2299 N N . LEU B 1 28 ? 15.43 18.484 7.414 1 95.69 28 LEU B N 1
ATOM 2300 C CA . LEU B 1 28 ? 14.656 17.703 6.457 1 95.69 28 LEU B CA 1
ATOM 2301 C C . LEU B 1 28 ? 14.266 18.562 5.25 1 95.69 28 LEU B C 1
ATOM 2303 O O . LEU B 1 28 ? 14.234 19.781 5.336 1 95.69 28 LEU B O 1
ATOM 2307 N N . THR B 1 29 ? 14.07 17.891 4.184 1 94.38 29 THR B N 1
ATOM 2308 C CA . THR B 1 29 ? 13.57 18.531 2.967 1 94.38 29 THR B CA 1
ATOM 2309 C C . THR B 1 29 ? 12.234 17.922 2.549 1 94.38 29 THR B C 1
ATOM 2311 O O . THR B 1 29 ? 11.891 16.812 2.982 1 94.38 29 THR B O 1
ATOM 2314 N N . LYS B 1 30 ? 11.594 18.656 1.766 1 91.56 30 LYS B N 1
ATOM 2315 C CA . LYS B 1 30 ? 10.273 18.203 1.315 1 91.56 30 LYS B CA 1
ATOM 2316 C C . LYS B 1 30 ? 10.391 17 0.388 1 91.56 30 LYS B C 1
ATOM 2318 O O . LYS B 1 30 ? 11.227 16.984 -0.516 1 91.56 30 LYS B O 1
ATOM 2323 N N . LEU B 1 31 ? 9.633 16.031 0.678 1 87.31 31 LEU B N 1
ATOM 2324 C CA . LEU B 1 31 ? 9.422 14.922 -0.255 1 87.31 31 LEU B CA 1
ATOM 2325 C C . LEU B 1 31 ? 8.117 15.102 -1.027 1 87.31 31 LEU B C 1
ATOM 2327 O O . LEU B 1 31 ? 7.043 15.156 -0.431 1 87.31 31 LEU B O 1
ATOM 2331 N N . SER B 1 32 ? 8.211 15.156 -2.301 1 80.75 32 SER B N 1
ATOM 2332 C CA . SER B 1 32 ? 7.031 15.391 -3.123 1 80.75 32 SER B CA 1
ATOM 2333 C C . SER B 1 32 ? 6.168 14.141 -3.217 1 80.75 32 SER B C 1
ATOM 2335 O O . SER B 1 32 ? 6.672 13.047 -3.502 1 80.75 32 SER B O 1
ATOM 2337 N N . PRO B 1 33 ? 4.875 14.367 -3.018 1 74.31 33 PRO B N 1
ATOM 2338 C CA . PRO B 1 33 ? 3.961 13.234 -3.143 1 74.31 33 PRO B CA 1
ATOM 2339 C C . PRO B 1 33 ? 3.955 12.633 -4.547 1 74.31 33 PRO B C 1
ATOM 2341 O O . PRO B 1 33 ? 3.611 11.461 -4.719 1 74.31 33 PRO B O 1
ATOM 2344 N N . THR B 1 34 ? 4.215 13.43 -5.496 1 68.75 34 THR B N 1
ATOM 2345 C CA . THR B 1 34 ? 4.215 12.953 -6.875 1 68.75 34 THR B CA 1
ATOM 2346 C C . THR B 1 34 ? 5.246 11.852 -7.066 1 68.75 34 THR B C 1
ATOM 2348 O O . THR B 1 34 ? 5.129 11.039 -7.988 1 68.75 34 THR B O 1
ATOM 2351 N N . GLU B 1 35 ? 6.215 11.82 -6.168 1 68 35 GLU B N 1
ATOM 2352 C CA . GLU B 1 35 ? 7.227 10.766 -6.211 1 68 35 GLU B CA 1
ATOM 2353 C C . GLU B 1 35 ? 6.648 9.43 -5.766 1 68 35 GLU B C 1
ATOM 2355 O O . GLU B 1 35 ? 7.242 8.375 -6.008 1 68 35 GLU B O 1
ATOM 2360 N N . LEU B 1 36 ? 5.574 9.469 -5.086 1 71.69 36 LEU B N 1
ATOM 2361 C CA . LEU B 1 36 ? 5.016 8.242 -4.531 1 71.69 36 LEU B CA 1
ATOM 2362 C C . LEU B 1 36 ? 4.066 7.582 -5.523 1 71.69 36 LEU B C 1
ATOM 2364 O O . LEU B 1 36 ? 3.588 6.473 -5.285 1 71.69 36 LEU B O 1
ATOM 2368 N N . SER B 1 37 ? 4.195 7.852 -6.887 1 58.28 37 SER B N 1
ATOM 2369 C CA . SER B 1 37 ? 3.648 7.242 -8.094 1 58.28 37 SER B CA 1
ATOM 2370 C C . SER B 1 37 ? 2.176 6.891 -7.918 1 58.28 37 SER B C 1
ATOM 2372 O O . SER B 1 37 ? 1.64 6.055 -8.641 1 58.28 37 SER B O 1
ATOM 2374 N N . LEU B 1 38 ? 1.334 7.316 -6.871 1 59.34 38 LEU B N 1
ATOM 2375 C CA . LEU B 1 38 ? 0.087 6.559 -6.895 1 59.34 38 LEU B CA 1
ATOM 2376 C C . LEU B 1 38 ? -1.108 7.473 -6.645 1 59.34 38 LEU B C 1
ATOM 2378 O O . LEU B 1 38 ? -1.147 8.188 -5.641 1 59.34 38 LEU B O 1
ATOM 2382 N N . GLU B 1 39 ? -1.626 7.965 -7.734 1 59.47 39 GLU B N 1
ATOM 2383 C CA . GLU B 1 39 ? -2.934 8.602 -7.605 1 59.47 39 GLU B CA 1
ATOM 2384 C C . GLU B 1 39 ? -3.986 7.605 -7.125 1 59.47 39 GLU B C 1
ATOM 2386 O O . GLU B 1 39 ? -3.871 6.402 -7.375 1 59.47 39 GLU B O 1
ATOM 2391 N N . PRO B 1 40 ? -4.91 8.203 -6.488 1 62 40 PRO B N 1
ATOM 2392 C CA . PRO B 1 40 ? -5.012 9.547 -5.91 1 62 40 PRO B CA 1
ATOM 2393 C C . PRO B 1 40 ? -4.348 9.648 -4.539 1 62 40 PRO B C 1
ATOM 2395 O O . PRO B 1 40 ? -4.434 8.719 -3.736 1 62 40 PRO B O 1
ATOM 2398 N N . ILE B 1 41 ? -3.4 10.477 -4.266 1 60.53 41 ILE B N 1
ATOM 2399 C CA . ILE B 1 41 ? -2.896 10.828 -2.943 1 60.53 41 ILE B CA 1
ATOM 2400 C C . ILE B 1 41 ? -3.822 11.859 -2.297 1 60.53 41 ILE B C 1
ATOM 2402 O O . ILE B 1 41 ? -4.332 12.758 -2.973 1 60.53 41 ILE B O 1
ATOM 2406 N N . ARG B 1 42 ? -4.5 11.5 -1.159 1 60.66 42 ARG B N 1
ATOM 2407 C CA . ARG B 1 42 ? -5.195 12.562 -0.439 1 60.66 42 ARG B CA 1
ATOM 2408 C C . ARG B 1 42 ? -4.227 13.648 -0.002 1 60.66 42 ARG B C 1
ATOM 2410 O O . ARG B 1 42 ? -3.332 13.406 0.811 1 60.66 42 ARG B O 1
ATOM 2417 N N . ALA B 1 43 ? -3.996 14.664 -0.909 1 58.62 43 ALA B N 1
ATOM 2418 C CA . ALA B 1 43 ? -2.936 15.672 -0.897 1 58.62 43 ALA B CA 1
ATOM 2419 C C . ALA B 1 43 ? -3.152 16.688 0.222 1 58.62 43 ALA B C 1
ATOM 2421 O O . ALA B 1 43 ? -2.191 17.203 0.787 1 58.62 43 ALA B O 1
ATOM 2422 N N . ASP B 1 44 ? -4.254 16.875 0.724 1 58.62 44 ASP B N 1
ATOM 2423 C CA . ASP B 1 44 ? -4.383 18.188 1.344 1 58.62 44 ASP B CA 1
ATOM 2424 C C . ASP B 1 44 ? -3.643 18.234 2.68 1 58.62 44 ASP B C 1
ATOM 2426 O O . ASP B 1 44 ? -3.014 19.25 3.006 1 58.62 44 ASP B O 1
ATOM 2430 N N . SER B 1 45 ? -3.582 17.094 3.307 1 66.69 45 SER B N 1
ATOM 2431 C CA . SER B 1 45 ? -3.018 17.188 4.648 1 66.69 45 SER B CA 1
ATOM 2432 C C . SER B 1 45 ? -1.715 16.406 4.758 1 66.69 45 SER B C 1
ATOM 2434 O O . SER B 1 45 ? -1.048 16.453 5.797 1 66.69 45 SER B O 1
ATOM 2436 N N . LEU B 1 46 ? -1.28 15.922 3.662 1 78.56 46 LEU B N 1
ATOM 2437 C CA . LEU B 1 46 ? -0.106 15.055 3.695 1 78.56 46 LEU B CA 1
ATOM 2438 C C . LEU B 1 46 ? 1.177 15.883 3.699 1 78.56 46 LEU B C 1
ATOM 2440 O O . LEU B 1 46 ? 1.377 16.734 2.824 1 78.56 46 LEU B O 1
ATOM 2444 N N . ILE B 1 47 ? 1.942 15.711 4.75 1 89.38 47 ILE B N 1
ATOM 2445 C CA . ILE B 1 47 ? 3.25 16.359 4.84 1 89.38 47 ILE B CA 1
ATOM 2446 C C . ILE B 1 47 ? 4.34 15.289 4.941 1 89.38 47 ILE B C 1
ATOM 2448 O O . ILE B 1 47 ? 4.352 14.492 5.879 1 89.38 47 ILE B O 1
ATOM 2452 N N . LEU B 1 48 ? 5.195 15.312 3.975 1 90.44 48 LEU B N 1
ATOM 2453 C CA . LEU B 1 48 ? 6.34 14.406 3.967 1 90.44 48 LEU B CA 1
ATOM 2454 C C . LEU B 1 48 ? 7.652 15.188 3.932 1 90.44 48 LEU B C 1
ATOM 2456 O O . LEU B 1 48 ? 7.871 15.992 3.029 1 90.44 48 LEU B O 1
ATOM 2460 N N . GLU B 1 49 ? 8.414 14.945 4.93 1 94.44 49 GLU B N 1
ATOM 2461 C CA . GLU B 1 49 ? 9.766 15.492 4.98 1 94.44 49 GLU B CA 1
ATOM 2462 C C . GLU B 1 49 ? 10.805 14.375 5.031 1 94.44 49 GLU B C 1
ATOM 2464 O O . GLU B 1 49 ? 10.523 13.273 5.52 1 94.44 49 GLU B O 1
ATOM 2469 N N . GLN B 1 50 ? 11.961 14.695 4.434 1 94.75 50 GLN B N 1
ATOM 2470 C CA . GLN B 1 50 ? 12.883 13.57 4.367 1 94.75 50 GLN B CA 1
ATOM 2471 C C . GLN B 1 50 ? 14.328 14.023 4.559 1 94.75 50 GLN B C 1
ATOM 2473 O O . GLN B 1 50 ? 14.641 15.203 4.367 1 94.75 50 GLN B O 1
ATOM 2478 N N . SER B 1 51 ? 15.125 13.156 5.055 1 95.81 51 SER B N 1
ATOM 2479 C CA . SER B 1 51 ? 16.578 13.164 4.977 1 95.81 51 SER B CA 1
ATOM 2480 C C . SER B 1 51 ? 17.094 11.984 4.16 1 95.81 51 SER B C 1
ATOM 2482 O O . SER B 1 51 ? 16.328 11.352 3.428 1 95.81 51 SER B O 1
ATOM 2484 N N . GLU B 1 52 ? 18.344 11.727 4.227 1 94.06 52 GLU B N 1
ATOM 2485 C CA . GLU B 1 52 ? 18.938 10.609 3.496 1 94.06 52 GLU B CA 1
ATOM 2486 C C . GLU B 1 52 ? 18.438 9.273 4.02 1 94.06 52 GLU B C 1
ATOM 2488 O O . GLU B 1 52 ? 18.203 8.336 3.244 1 94.06 52 GLU B O 1
ATOM 2493 N N . ASP B 1 53 ? 18.109 9.305 5.266 1 95.44 53 ASP B N 1
ATOM 2494 C CA . ASP B 1 53 ? 17.891 7.977 5.84 1 95.44 53 ASP B CA 1
ATOM 2495 C C . ASP B 1 53 ? 16.484 7.844 6.395 1 95.44 53 ASP B C 1
ATOM 2497 O O . ASP B 1 53 ? 16.062 6.758 6.812 1 95.44 53 ASP B O 1
ATOM 2501 N N . LEU B 1 54 ? 15.719 9 6.375 1 96.19 54 LEU B N 1
ATOM 2502 C CA . LEU B 1 54 ? 14.406 8.852 6.996 1 96.19 54 LEU B CA 1
ATOM 2503 C C . LEU B 1 54 ? 13.367 9.711 6.281 1 96.19 54 LEU B C 1
ATOM 2505 O O . LEU B 1 54 ? 13.719 10.641 5.551 1 96.19 54 LEU B O 1
ATOM 2509 N N . VAL B 1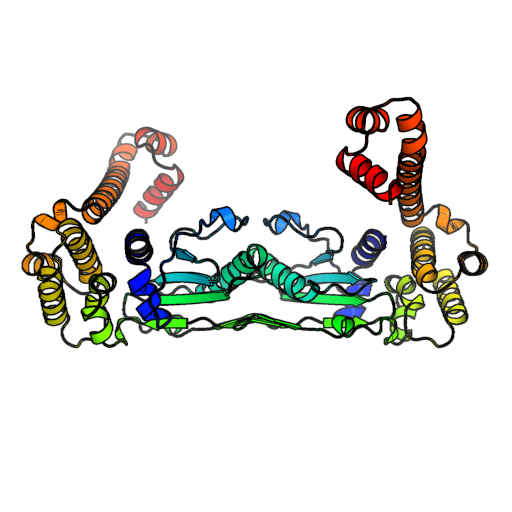 55 ? 12.125 9.336 6.414 1 96.69 55 VAL B N 1
ATOM 2510 C CA . VAL B 1 55 ? 10.953 10.102 6.004 1 96.69 55 VAL B CA 1
ATOM 2511 C C . VAL B 1 55 ? 10.078 10.398 7.219 1 96.69 55 VAL B C 1
ATOM 2513 O O . VAL B 1 55 ? 9.789 9.5 8.016 1 96.69 55 VAL B O 1
ATOM 2516 N N . LEU B 1 56 ? 9.781 11.641 7.434 1 97.5 56 LEU B N 1
ATOM 2517 C CA . LEU B 1 56 ? 8.836 12.078 8.453 1 97.5 56 LEU B CA 1
ATOM 2518 C C . LEU B 1 56 ? 7.473 12.391 7.832 1 97.5 56 LEU B C 1
ATOM 2520 O O . LEU B 1 56 ? 7.363 13.289 6.988 1 97.5 56 LEU B O 1
ATOM 2524 N N . HIS B 1 57 ? 6.477 11.602 8.18 1 96.38 57 HIS B N 1
ATOM 2525 C CA . HIS B 1 57 ? 5.102 11.758 7.719 1 96.38 57 HIS B CA 1
ATOM 2526 C C . HIS B 1 57 ? 4.227 12.406 8.789 1 96.38 57 HIS B C 1
ATOM 2528 O O . HIS B 1 57 ? 4.02 11.828 9.859 1 96.38 57 HIS B O 1
ATOM 2534 N N . LEU B 1 58 ? 3.66 13.578 8.484 1 96.56 58 LEU B N 1
ATOM 2535 C CA . LEU B 1 58 ? 2.82 14.305 9.43 1 96.56 58 LEU B CA 1
ATOM 2536 C C . LEU B 1 58 ? 1.419 14.508 8.867 1 96.56 58 LEU B C 1
ATOM 2538 O O . LEU B 1 58 ? 1.263 14.914 7.715 1 96.56 58 LEU B O 1
ATOM 2542 N N . GLU B 1 59 ? 0.439 14.203 9.641 1 95.19 59 GLU B N 1
ATOM 2543 C CA . GLU B 1 59 ? -0.963 14.508 9.375 1 95.19 59 GLU B CA 1
ATOM 2544 C C . GLU B 1 59 ? -1.562 15.367 10.484 1 95.19 59 GLU B C 1
ATOM 2546 O O . GLU B 1 59 ? -1.734 14.906 11.617 1 95.19 59 GLU B O 1
ATOM 2551 N N . PHE B 1 60 ? -1.903 16.609 10.164 1 95.44 60 PHE B N 1
ATOM 2552 C CA . PHE B 1 60 ? -2.572 17.484 11.109 1 95.44 60 PHE B CA 1
ATOM 2553 C C . PHE B 1 60 ? -4.082 17.453 10.914 1 95.44 60 PHE B C 1
ATOM 2555 O O . PHE B 1 60 ? -4.57 17.547 9.781 1 95.44 60 PHE B O 1
ATOM 2562 N N . GLN B 1 61 ? -4.777 17.281 12.023 1 94 61 GLN B N 1
ATOM 2563 C CA . GLN B 1 61 ? -6.227 17.125 11.945 1 94 61 GLN B CA 1
ATOM 2564 C C . GLN B 1 61 ? -6.93 18.016 12.977 1 94 61 GLN B C 1
ATOM 2566 O O . GLN B 1 61 ? -6.469 18.141 14.109 1 94 61 GLN B O 1
ATOM 2571 N N . THR B 1 62 ? -7.973 18.688 12.555 1 93.62 62 THR B N 1
ATOM 2572 C CA . THR B 1 62 ? -8.852 19.391 13.492 1 93.62 62 THR B CA 1
ATOM 2573 C C . THR B 1 62 ? -10.055 18.531 13.852 1 93.62 62 THR B C 1
ATOM 2575 O O . THR B 1 62 ? -10.633 18.672 14.93 1 93.62 62 THR B O 1
ATOM 2578 N N . GLU B 1 63 ? -10.438 17.672 12.969 1 93.56 63 GLU B N 1
ATOM 2579 C CA . GLU B 1 63 ? -11.547 16.75 13.164 1 93.56 63 GLU B CA 1
ATOM 2580 C C . GLU B 1 63 ? -11.109 15.305 12.961 1 93.56 63 GLU B C 1
ATOM 2582 O O . GLU B 1 63 ? -10.242 15.031 12.133 1 93.56 63 GLU B O 1
ATOM 2587 N N . PRO B 1 64 ? -11.797 14.422 13.789 1 94.38 64 PRO B N 1
ATOM 2588 C CA . PRO B 1 64 ? -11.461 13.016 13.586 1 94.38 64 PRO B CA 1
ATOM 2589 C C . PRO B 1 64 ? -11.805 12.516 12.188 1 94.38 64 PRO B C 1
ATOM 2591 O O . PRO B 1 64 ? -12.781 12.984 11.586 1 94.38 64 PRO B O 1
ATOM 2594 N N . ASP B 1 65 ? -11.062 11.672 11.656 1 93.44 65 ASP B N 1
ATOM 2595 C CA . ASP B 1 65 ? -11.227 11.055 10.344 1 93.44 65 ASP B CA 1
ATOM 2596 C C . ASP B 1 65 ? -11.188 9.531 10.438 1 93.44 65 ASP B C 1
ATOM 2598 O O . ASP B 1 65 ? -10.141 8.953 10.734 1 93.44 65 ASP B O 1
ATOM 2602 N N . PRO B 1 66 ? -12.273 8.883 10.203 1 94.69 66 PRO B N 1
ATOM 2603 C CA . PRO B 1 66 ? -12.32 7.426 10.359 1 94.69 66 PRO B CA 1
ATOM 2604 C C . PRO B 1 66 ? -11.383 6.703 9.391 1 94.69 66 PRO B C 1
ATOM 2606 O O . PRO B 1 66 ? -11.078 5.523 9.586 1 94.69 66 PRO B O 1
ATOM 2609 N N . THR B 1 67 ? -10.883 7.348 8.367 1 93.75 67 THR B N 1
ATOM 2610 C CA . THR B 1 67 ? -10.031 6.699 7.375 1 93.75 67 THR B CA 1
ATOM 2611 C C . THR B 1 67 ? -8.555 6.914 7.707 1 93.75 67 THR B C 1
ATOM 2613 O O . THR B 1 67 ? -7.676 6.445 6.984 1 93.75 67 THR B O 1
ATOM 2616 N N . MET B 1 68 ? -8.234 7.582 8.789 1 95.38 68 MET B N 1
ATOM 2617 C CA . MET B 1 68 ? -6.867 7.98 9.117 1 95.38 68 MET B CA 1
ATOM 2618 C C . MET B 1 68 ? -5.957 6.758 9.234 1 95.38 68 MET B C 1
ATOM 2620 O O . MET B 1 68 ? -4.836 6.766 8.727 1 95.38 68 MET B O 1
ATOM 2624 N N . GLY B 1 69 ? -6.48 5.707 9.867 1 96.31 69 GLY B N 1
ATOM 2625 C CA . GLY B 1 69 ? -5.684 4.5 10.031 1 96.31 69 GLY B CA 1
ATOM 2626 C C . GLY B 1 69 ? -5.223 3.908 8.711 1 96.31 69 GLY B C 1
ATOM 2627 O O . GLY B 1 69 ? -4.039 3.615 8.539 1 96.31 69 GLY B O 1
ATOM 2628 N N . PHE B 1 70 ? -6.152 3.795 7.809 1 95.94 70 PHE B N 1
ATOM 2629 C CA . PHE B 1 70 ? -5.797 3.252 6.5 1 95.94 70 PHE B CA 1
ATOM 2630 C C . PHE B 1 70 ? -4.852 4.191 5.762 1 95.94 70 PHE B C 1
ATOM 2632 O O . PHE B 1 70 ? -3.916 3.744 5.102 1 95.94 70 PHE B O 1
ATOM 2639 N N . ARG B 1 71 ? -5.098 5.488 5.809 1 93.69 71 ARG B N 1
ATOM 2640 C CA . ARG B 1 71 ? -4.234 6.469 5.156 1 93.69 71 ARG B CA 1
ATOM 2641 C C . ARG B 1 71 ? -2.793 6.328 5.629 1 93.69 71 ARG B C 1
ATOM 2643 O O . ARG B 1 71 ? -1.861 6.383 4.824 1 93.69 71 ARG B O 1
ATOM 2650 N N . MET B 1 72 ? -2.652 6.102 6.91 1 96.31 72 MET B N 1
ATOM 2651 C CA . MET B 1 72 ? -1.313 5.953 7.477 1 96.31 72 MET B CA 1
ATOM 2652 C C . MET B 1 72 ? -0.623 4.711 6.918 1 96.31 72 MET B C 1
ATOM 2654 O O . MET B 1 72 ? 0.547 4.77 6.535 1 96.31 72 MET B O 1
ATOM 2658 N N . LEU B 1 73 ? -1.347 3.633 6.832 1 96.94 73 LEU B N 1
ATOM 2659 C CA . LEU B 1 73 ? -0.802 2.416 6.242 1 96.94 73 LEU B CA 1
ATOM 2660 C C . LEU B 1 73 ? -0.476 2.627 4.766 1 96.94 73 LEU B C 1
ATOM 2662 O O . LEU B 1 73 ? 0.591 2.225 4.301 1 96.94 73 LEU B O 1
ATOM 2666 N N . ASP B 1 74 ? -1.39 3.209 4.059 1 93.56 74 ASP B N 1
ATOM 2667 C CA . ASP B 1 74 ? -1.245 3.426 2.621 1 93.56 74 ASP B CA 1
ATOM 2668 C C . ASP B 1 74 ? 0.029 4.211 2.311 1 93.56 74 ASP B C 1
ATOM 2670 O O . ASP B 1 74 ? 0.817 3.807 1.452 1 93.56 74 ASP B O 1
ATOM 2674 N N . TYR B 1 75 ? 0.27 5.242 3.037 1 93.5 75 TYR B N 1
ATOM 2675 C CA . TYR B 1 75 ? 1.45 6.062 2.787 1 93.5 75 TYR B CA 1
ATOM 2676 C C . TYR B 1 75 ? 2.721 5.324 3.193 1 93.5 75 TYR B C 1
ATOM 2678 O O . TYR B 1 75 ? 3.771 5.496 2.57 1 93.5 75 TYR B O 1
ATOM 2686 N N . ARG B 1 76 ? 2.646 4.523 4.262 1 95.94 76 ARG B N 1
ATOM 2687 C CA . ARG B 1 76 ? 3.803 3.73 4.672 1 95.94 76 ARG B CA 1
ATOM 2688 C C . ARG B 1 76 ? 4.246 2.795 3.551 1 95.94 76 ARG B C 1
ATOM 2690 O O . ARG B 1 76 ? 5.438 2.68 3.266 1 95.94 76 ARG B O 1
ATOM 2697 N N . VAL B 1 77 ? 3.297 2.172 2.951 1 94.31 77 VAL B N 1
ATOM 2698 C CA . VAL B 1 77 ? 3.564 1.192 1.905 1 94.31 77 VAL B CA 1
ATOM 2699 C C . VAL B 1 77 ? 4.098 1.897 0.661 1 94.31 77 VAL B C 1
ATOM 2701 O O . VAL B 1 77 ? 5.07 1.442 0.052 1 94.31 77 VAL B O 1
ATOM 2704 N N . ARG B 1 78 ? 3.559 3.02 0.293 1 91.69 78 ARG B N 1
ATOM 2705 C CA . ARG B 1 78 ? 3.99 3.771 -0.881 1 91.69 78 ARG B CA 1
ATOM 2706 C C . ARG B 1 78 ? 5.422 4.27 -0.717 1 91.69 78 ARG B C 1
ATOM 2708 O O . ARG B 1 78 ? 6.227 4.184 -1.647 1 91.69 78 ARG B O 1
ATOM 2715 N N . VAL B 1 79 ? 5.695 4.77 0.434 1 93.06 79 VAL B N 1
ATOM 2716 C CA . VAL B 1 79 ? 7.035 5.301 0.676 1 93.06 79 VAL B CA 1
ATOM 2717 C C . VAL B 1 79 ? 8.055 4.164 0.655 1 93.06 79 VAL B C 1
ATOM 2719 O O . VAL B 1 79 ? 9.148 4.312 0.102 1 93.06 79 VAL B O 1
ATOM 2722 N N . TYR B 1 80 ? 7.699 3.031 1.242 1 94.25 80 TYR B N 1
ATOM 2723 C CA . TYR B 1 80 ? 8.625 1.899 1.23 1 94.25 80 TYR B CA 1
ATOM 2724 C C . TYR B 1 80 ? 8.875 1.418 -0.193 1 94.25 80 TYR B C 1
ATOM 2726 O O . TYR B 1 80 ? 9.992 1.014 -0.527 1 94.25 80 TYR B O 1
ATOM 2734 N N . ARG B 1 81 ? 7.887 1.377 -0.994 1 90.81 81 ARG B N 1
ATOM 2735 C CA . ARG B 1 81 ? 8.023 0.947 -2.381 1 90.81 81 ARG B CA 1
ATOM 2736 C C . ARG B 1 81 ? 9.086 1.772 -3.109 1 90.81 81 ARG B C 1
ATOM 2738 O O . ARG B 1 81 ? 9.898 1.227 -3.854 1 90.81 81 ARG B O 1
ATOM 2745 N N . ARG B 1 82 ? 9.086 3.018 -2.84 1 89.19 82 ARG B N 1
ATOM 2746 C CA . ARG B 1 82 ? 9.984 3.93 -3.539 1 89.19 82 ARG B CA 1
ATOM 2747 C C . ARG B 1 82 ? 11.328 4.02 -2.83 1 89.19 82 ARG B C 1
ATOM 2749 O O . ARG B 1 82 ? 12.375 4.137 -3.48 1 89.19 82 ARG B O 1
ATOM 2756 N N . PHE B 1 83 ? 11.305 3.996 -1.455 1 93 83 PHE B N 1
ATOM 2757 C CA . PHE B 1 83 ? 12.5 4.191 -0.648 1 93 83 PHE B CA 1
ATOM 2758 C C . PHE B 1 83 ? 12.625 3.098 0.406 1 93 83 PHE B C 1
ATOM 2760 O O . PHE B 1 83 ? 12.547 3.373 1.605 1 93 83 PHE B O 1
ATOM 2767 N N . PRO B 1 84 ? 12.984 1.938 -0.04 1 93.94 84 PRO B N 1
ATOM 2768 C CA . PRO B 1 84 ? 12.984 0.802 0.885 1 93.94 84 PRO B CA 1
ATOM 2769 C C . PRO B 1 84 ? 14.086 0.9 1.94 1 93.94 84 PRO B C 1
ATOM 2771 O O . PRO B 1 84 ? 14.016 0.222 2.969 1 93.94 84 PRO B O 1
ATOM 2774 N N . GLN B 1 85 ? 15.031 1.752 1.747 1 95.62 85 GLN B N 1
ATOM 2775 C CA . GLN B 1 85 ? 16.156 1.821 2.672 1 95.62 85 GLN B CA 1
ATOM 2776 C C . GLN B 1 85 ? 15.922 2.881 3.746 1 95.62 85 GLN B C 1
ATOM 2778 O O . GLN B 1 85 ? 16.656 2.939 4.734 1 95.62 85 GLN B O 1
ATOM 2783 N N . LYS B 1 86 ? 14.922 3.758 3.605 1 95.81 86 LYS B N 1
ATOM 2784 C CA . LYS B 1 86 ? 14.648 4.824 4.566 1 95.81 86 LYS B CA 1
ATOM 2785 C C . LYS B 1 86 ? 13.711 4.352 5.668 1 95.81 86 LYS B C 1
ATOM 2787 O O . LYS B 1 86 ? 12.766 3.6 5.41 1 95.81 86 LYS B O 1
ATOM 2792 N N . THR B 1 87 ? 14.016 4.82 6.816 1 96.81 87 THR B N 1
ATOM 2793 C CA . THR B 1 87 ? 13.078 4.633 7.914 1 96.81 87 THR B CA 1
ATOM 2794 C C . THR B 1 87 ? 11.969 5.684 7.863 1 96.81 87 THR B C 1
ATOM 2796 O O . THR B 1 87 ? 12.219 6.828 7.469 1 96.81 87 T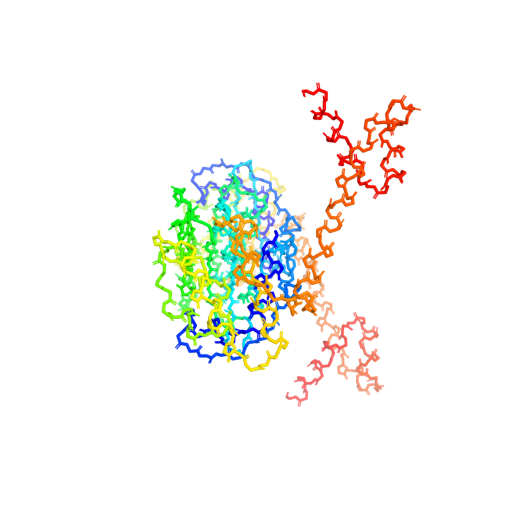HR B O 1
ATOM 2799 N N . MET B 1 88 ? 10.766 5.254 8.188 1 97.5 88 MET B N 1
ATOM 2800 C CA . MET B 1 88 ? 9.664 6.207 8.164 1 97.5 88 MET B CA 1
ATOM 2801 C C . MET B 1 88 ? 9.023 6.332 9.547 1 97.5 88 MET B C 1
ATOM 2803 O O . MET B 1 88 ? 8.82 5.332 10.234 1 97.5 88 MET B O 1
ATOM 2807 N N . HIS B 1 89 ? 8.82 7.559 9.992 1 98.25 89 HIS B N 1
ATOM 2808 C CA . HIS B 1 89 ? 8.078 7.875 11.211 1 98.25 89 HIS B CA 1
ATOM 2809 C C . HIS B 1 89 ? 6.785 8.609 10.891 1 98.25 89 HIS B C 1
ATOM 2811 O O . HIS B 1 89 ? 6.777 9.539 10.078 1 98.25 89 HIS B O 1
ATOM 2817 N N . GLN B 1 90 ? 5.68 8.133 11.445 1 98.12 90 GLN B N 1
ATOM 2818 C CA . GLN B 1 90 ? 4.375 8.688 11.102 1 98.12 90 GLN B CA 1
ATOM 2819 C C . GLN B 1 90 ? 3.672 9.25 12.336 1 98.12 90 GLN B C 1
ATOM 2821 O O . GLN B 1 90 ? 3.576 8.578 13.359 1 98.12 90 GLN B O 1
ATOM 2826 N N . PHE B 1 91 ? 3.148 10.477 12.25 1 98.19 91 PHE B N 1
ATOM 2827 C CA . PHE B 1 91 ? 2.455 11.141 13.344 1 98.19 91 PHE B CA 1
ATOM 2828 C C . PHE B 1 91 ? 1.145 11.758 12.859 1 98.19 91 PHE B C 1
ATOM 2830 O O . PHE B 1 91 ? 1.11 12.438 11.836 1 98.19 91 PHE B O 1
ATOM 2837 N N . VAL B 1 92 ? 0.115 11.445 13.547 1 97.5 92 VAL B N 1
ATOM 2838 C CA . VAL B 1 92 ? -1.119 12.219 13.445 1 97.5 92 VAL B CA 1
ATOM 2839 C C . VAL B 1 92 ? -1.215 13.203 14.602 1 97.5 92 VAL B C 1
ATOM 2841 O O . VAL B 1 92 ? -1.096 12.82 15.766 1 97.5 92 VAL B O 1
ATOM 2844 N N . ILE B 1 93 ? -1.38 14.453 14.289 1 97.5 93 ILE B N 1
ATOM 2845 C CA . ILE B 1 93 ? -1.427 15.5 15.312 1 97.5 93 ILE B CA 1
ATOM 2846 C C . ILE B 1 93 ? -2.799 16.172 15.297 1 97.5 93 ILE B C 1
ATOM 2848 O O . ILE B 1 93 ? -3.186 16.781 14.297 1 97.5 93 ILE B O 1
ATOM 2852 N N . TYR B 1 94 ? -3.504 16.078 16.375 1 97.44 94 TYR B N 1
ATOM 2853 C CA . TYR B 1 94 ? -4.816 16.703 16.5 1 97.44 94 TYR B CA 1
ATOM 2854 C C . TYR B 1 94 ? -4.703 18.094 17.125 1 97.44 94 TYR B C 1
ATOM 2856 O O . TYR B 1 94 ? -4.156 18.25 18.219 1 97.44 94 TYR B O 1
ATOM 2864 N N . LEU B 1 95 ? -5.258 19.031 16.438 1 97.12 95 LEU B N 1
ATOM 2865 C CA . LEU B 1 95 ? -5.121 20.438 16.797 1 97.12 95 LEU B CA 1
ATOM 2866 C C . LEU B 1 95 ? -6.246 20.875 17.734 1 97.12 95 LEU B C 1
ATOM 2868 O O . LEU B 1 95 ? -6.078 21.797 18.531 1 97.12 95 LEU B O 1
ATOM 2872 N N . LYS B 1 96 ? -7.367 20.234 17.656 1 96.38 96 LYS B N 1
ATOM 2873 C CA . LYS B 1 96 ? -8.562 20.625 18.391 1 96.38 96 LYS B CA 1
ATOM 2874 C C . LYS B 1 96 ? -9.047 19.516 19.312 1 96.38 96 LYS B C 1
ATOM 2876 O O . LYS B 1 96 ? -9.141 18.359 18.891 1 96.38 96 LYS B O 1
ATOM 2881 N N . ARG B 1 97 ? -9.367 19.859 20.484 1 96.06 97 ARG B N 1
ATOM 2882 C CA . ARG B 1 97 ? -9.852 18.891 21.469 1 96.06 97 ARG B CA 1
ATOM 2883 C C . ARG B 1 97 ? -11.109 18.203 20.969 1 96.06 97 ARG B C 1
ATOM 2885 O O . ARG B 1 97 ? -11.969 18.828 20.344 1 96.06 97 ARG B O 1
ATOM 2892 N N . SER B 1 98 ? -11.164 16.922 21.188 1 95.81 98 SER B N 1
ATOM 2893 C CA . SER B 1 98 ? -12.305 16.094 20.797 1 95.81 98 SER B CA 1
ATOM 2894 C C . SER B 1 98 ? -12.531 14.961 21.797 1 95.81 98 SER B C 1
ATOM 2896 O O . SER B 1 98 ? -11.586 14.453 22.406 1 95.81 98 SER B O 1
ATOM 2898 N N . ASN B 1 99 ? -13.812 14.602 21.969 1 94.56 99 ASN B N 1
ATOM 2899 C CA . ASN B 1 99 ? -14.148 13.453 22.797 1 94.56 99 ASN B CA 1
ATOM 2900 C C . ASN B 1 99 ? -14.391 12.203 21.969 1 94.56 99 ASN B C 1
ATOM 2902 O O . ASN B 1 99 ? -14.766 11.148 22.5 1 94.56 99 ASN B O 1
ATOM 2906 N N . ASN B 1 100 ? -14.219 12.367 20.734 1 97.12 100 ASN B N 1
ATOM 2907 C CA . ASN B 1 100 ? -14.375 11.227 19.828 1 97.12 100 ASN B CA 1
ATOM 2908 C C . ASN B 1 100 ? -13.242 10.219 20.016 1 97.12 100 ASN B C 1
ATOM 2910 O O . ASN B 1 100 ? -12.07 10.594 20.016 1 97.12 100 ASN B O 1
ATOM 2914 N N . ASP B 1 101 ? -13.586 8.969 20.125 1 96.94 101 ASP B N 1
ATOM 2915 C CA . ASP B 1 101 ? -12.609 7.91 20.375 1 96.94 101 ASP B CA 1
ATOM 2916 C C . ASP B 1 101 ? -11.594 7.816 19.234 1 96.94 101 ASP B C 1
ATOM 2918 O O . ASP B 1 101 ? -10.477 7.324 19.422 1 96.94 101 ASP B O 1
ATOM 2922 N N . LEU B 1 102 ? -11.906 8.273 18.062 1 97.06 102 LEU B N 1
ATOM 2923 C CA . LEU B 1 102 ? -11.055 8.172 16.891 1 97.06 102 LEU B CA 1
ATOM 2924 C C . LEU B 1 102 ? -9.75 8.938 17.094 1 97.06 102 LEU B C 1
ATOM 2926 O O . LEU B 1 102 ? -8.727 8.594 16.5 1 97.06 102 LEU B O 1
ATOM 2930 N N . VAL B 1 103 ? -9.781 9.93 17.938 1 97.75 103 VAL B N 1
ATOM 2931 C CA . VAL B 1 103 ? -8.578 10.742 18.125 1 97.75 103 VAL B CA 1
ATOM 2932 C C . VAL B 1 103 ? -7.566 9.977 18.969 1 97.75 103 VAL B C 1
ATOM 2934 O O . VAL B 1 103 ? -6.418 10.406 19.109 1 97.75 103 VAL B O 1
ATOM 2937 N N . TYR B 1 104 ? -7.957 8.812 19.516 1 97.81 104 TYR B N 1
ATOM 2938 C CA . TYR B 1 104 ? -7.059 7.98 20.312 1 97.81 104 TYR B CA 1
ATOM 2939 C C . TYR B 1 104 ? -6.602 6.758 19.516 1 97.81 104 TYR B C 1
ATOM 2941 O O . TYR B 1 104 ? -5.762 5.988 19.984 1 97.81 104 TYR B O 1
ATOM 2949 N N . GLN B 1 105 ? -7.145 6.578 18.359 1 97.56 105 GLN B N 1
ATOM 2950 C CA . GLN B 1 105 ? -6.77 5.441 17.531 1 97.56 105 GLN B CA 1
ATOM 2951 C C . GLN B 1 105 ? -5.352 5.598 16.984 1 97.56 105 GLN B C 1
ATOM 2953 O O . GLN B 1 105 ? -5.043 6.586 16.312 1 97.56 105 GLN B O 1
ATOM 2958 N N . ASP B 1 106 ? -4.527 4.621 17.266 1 98.44 106 ASP B N 1
ATOM 2959 C CA . ASP B 1 106 ? -3.129 4.723 16.859 1 98.44 106 ASP B CA 1
ATOM 2960 C C . ASP B 1 106 ? -2.703 3.5 16.047 1 98.44 106 ASP B C 1
ATOM 2962 O O . ASP B 1 106 ? -1.512 3.199 15.945 1 98.44 106 ASP B O 1
ATOM 2966 N N . SER B 1 107 ? -3.695 2.74 15.641 1 98.44 107 SER B N 1
ATOM 2967 C CA . SER B 1 107 ? -3.41 1.561 14.836 1 98.44 107 SER B CA 1
ATOM 2968 C C . SER B 1 107 ? -4.543 1.272 13.859 1 98.44 107 SER B C 1
ATOM 2970 O O . SER B 1 107 ? -5.648 1.797 14.008 1 98.44 107 SER B O 1
ATOM 2972 N N . PHE B 1 108 ? -4.266 0.594 12.836 1 98.31 108 PHE B N 1
ATOM 2973 C CA . PHE B 1 108 ? -5.203 0.11 11.828 1 98.31 108 PHE B CA 1
ATOM 2974 C C . PHE B 1 108 ? -5.059 -1.394 11.633 1 98.31 108 PHE B C 1
ATOM 2976 O O . PHE B 1 108 ? -3.963 -1.887 11.359 1 98.31 108 PHE B O 1
ATOM 2983 N N . GLN B 1 109 ? -6.102 -2.041 11.844 1 97.81 109 GLN B N 1
ATOM 2984 C CA . GLN B 1 109 ? -6.117 -3.492 11.688 1 97.81 109 GLN B CA 1
ATOM 2985 C C . GLN B 1 109 ? -7.023 -3.908 10.531 1 97.81 109 GLN B C 1
ATOM 2987 O O . GLN B 1 109 ? -8.18 -3.498 10.469 1 97.81 109 GLN B O 1
ATOM 2992 N N . LEU B 1 110 ? -6.477 -4.641 9.641 1 96.5 110 LEU B N 1
ATOM 2993 C CA . LEU B 1 110 ? -7.176 -5.238 8.508 1 96.5 110 LEU B CA 1
ATOM 2994 C C . LEU B 1 110 ? -6.887 -6.734 8.422 1 96.5 110 LEU B C 1
ATOM 2996 O O . LEU B 1 110 ? -6.043 -7.16 7.625 1 96.5 110 LEU B O 1
ATOM 3000 N N . ARG B 1 111 ? -7.574 -7.59 9.25 1 94.75 111 ARG B N 1
ATOM 3001 C CA . ARG B 1 111 ? -7.402 -9.039 9.344 1 94.75 111 ARG B CA 1
ATOM 3002 C C . ARG B 1 111 ? -5.938 -9.406 9.562 1 94.75 111 ARG B C 1
ATOM 3004 O O . ARG B 1 111 ? -5.43 -9.305 10.688 1 94.75 111 ARG B O 1
ATOM 3011 N N . GLU B 1 112 ? -5.164 -9.672 8.477 1 97.25 112 GLU B N 1
ATOM 3012 C CA . GLU B 1 112 ? -3.791 -10.156 8.594 1 97.25 112 GLU B CA 1
ATOM 3013 C C . GLU B 1 112 ? -2.795 -9 8.594 1 97.25 112 GLU B C 1
ATOM 3015 O O . GLU B 1 112 ? -1.583 -9.219 8.625 1 97.25 112 GLU B O 1
ATOM 3020 N N . THR B 1 113 ? -3.312 -7.766 8.609 1 98.56 113 THR B N 1
ATOM 3021 C CA . THR B 1 113 ? -2.445 -6.598 8.508 1 98.56 113 THR B CA 1
ATOM 3022 C C . THR B 1 113 ? -2.607 -5.699 9.727 1 98.56 113 THR B C 1
ATOM 3024 O O . THR B 1 113 ? -3.73 -5.426 10.164 1 98.56 113 THR B O 1
ATOM 3027 N N . LEU B 1 114 ? -1.602 -5.34 10.32 1 98.75 114 LEU B N 1
ATOM 3028 C CA . LEU B 1 114 ? -1.58 -4.383 11.422 1 98.75 114 LEU B CA 1
ATOM 3029 C C . LEU B 1 114 ? -0.58 -3.264 11.148 1 98.75 114 LEU B C 1
ATOM 3031 O O . LEU B 1 114 ? 0.535 -3.521 10.688 1 98.75 114 LEU B O 1
ATOM 3035 N N . HIS B 1 115 ? -0.986 -2.053 11.32 1 98.81 115 HIS B N 1
ATOM 3036 C CA . HIS B 1 115 ? -0.103 -0.898 11.195 1 98.81 115 HIS B CA 1
ATOM 3037 C C . HIS B 1 115 ? -0.282 0.061 12.367 1 98.81 115 HIS B C 1
ATOM 3039 O O . HIS B 1 115 ? -1.41 0.406 12.727 1 98.81 115 HIS B O 1
ATOM 3045 N N . ARG B 1 116 ? 0.771 0.448 12.93 1 98.75 116 ARG B N 1
ATOM 3046 C CA . ARG B 1 116 ? 0.722 1.381 14.047 1 98.75 116 ARG B CA 1
ATOM 3047 C C . ARG B 1 116 ? 1.382 2.707 13.688 1 98.75 116 ARG B C 1
ATOM 3049 O O . ARG B 1 116 ? 2.268 2.752 12.828 1 98.75 116 ARG B O 1
ATOM 3056 N N . TYR B 1 117 ? 0.961 3.717 14.25 1 98.56 117 TYR B N 1
ATOM 3057 C CA . TYR B 1 117 ? 1.482 5.07 14.094 1 98.56 117 TYR B CA 1
ATOM 3058 C C . TYR B 1 117 ? 1.321 5.871 15.375 1 98.56 117 TYR B C 1
ATOM 3060 O O . TYR B 1 117 ? 0.685 5.414 16.328 1 98.56 117 TYR B O 1
ATOM 3068 N N . GLN B 1 118 ? 1.944 6.996 15.445 1 98.56 118 GLN B N 1
ATOM 3069 C CA . GLN B 1 118 ? 1.882 7.805 16.656 1 98.56 118 GLN B CA 1
ATOM 3070 C C . GLN B 1 118 ? 0.796 8.875 16.547 1 98.56 118 GLN B C 1
ATOM 3072 O O . GLN B 1 118 ? 0.602 9.461 15.484 1 98.56 118 GLN B O 1
ATOM 3077 N N . VAL B 1 119 ? 0.106 9.039 17.672 1 98.5 119 VAL B N 1
ATOM 3078 C CA . VAL B 1 119 ? -0.953 10.039 17.734 1 98.5 119 VAL B CA 1
ATOM 3079 C C . VAL B 1 119 ? -0.651 11.039 18.844 1 98.5 119 VAL B C 1
ATOM 3081 O O . VAL B 1 119 ? -0.335 10.641 19.969 1 98.5 119 VAL B O 1
ATOM 3084 N N . ILE B 1 120 ? -0.731 12.266 18.469 1 98.38 120 ILE B N 1
ATOM 3085 C CA . ILE B 1 120 ? -0.505 13.336 19.438 1 98.38 120 ILE B CA 1
ATOM 3086 C C . ILE B 1 120 ? -1.748 14.219 19.531 1 98.38 120 ILE B C 1
ATOM 3088 O O . ILE B 1 120 ? -2.256 14.695 18.516 1 98.38 120 ILE B O 1
ATOM 3092 N N . ARG B 1 121 ? -2.217 14.312 20.594 1 98.62 121 ARG B N 1
ATOM 3093 C CA . ARG B 1 121 ? -3.262 15.273 20.953 1 98.62 121 ARG B CA 1
ATOM 3094 C C . ARG B 1 121 ? -2.674 16.5 21.641 1 98.62 121 ARG B C 1
ATOM 3096 O O . ARG B 1 121 ? -2.236 16.406 22.797 1 98.62 121 ARG B O 1
ATOM 3103 N N . LEU B 1 122 ? -2.682 17.594 21.016 1 98.38 122 LEU B N 1
ATOM 3104 C CA . LEU B 1 122 ? -1.947 18.75 21.516 1 98.38 122 LEU B CA 1
ATOM 3105 C C . LEU B 1 122 ? -2.471 19.188 22.875 1 98.38 122 LEU B C 1
ATOM 3107 O O . LEU B 1 122 ? -1.697 19.609 23.734 1 98.38 122 LEU B O 1
ATOM 3111 N N . TRP B 1 123 ? -3.766 19.047 23.141 1 97.81 123 TRP B N 1
ATOM 3112 C CA . TRP B 1 123 ? -4.363 19.5 24.375 1 97.81 123 TRP B CA 1
ATOM 3113 C C . TRP B 1 123 ? -3.928 18.625 25.547 1 97.81 123 TRP B C 1
ATOM 3115 O O . TRP B 1 123 ? -4.211 18.938 26.703 1 97.81 123 TRP B O 1
ATOM 3125 N N . GLU B 1 124 ? -3.207 17.562 25.219 1 97.94 124 GLU B N 1
ATOM 3126 C CA . GLU B 1 124 ? -2.686 16.688 26.266 1 97.94 124 GLU B CA 1
ATOM 3127 C C . GLU B 1 124 ? -1.187 16.891 26.453 1 97.94 124 GLU B C 1
ATOM 3129 O O . GLU B 1 124 ? -0.58 16.281 27.344 1 97.94 124 GLU B O 1
ATOM 3134 N N . GLN B 1 125 ? -0.587 17.766 25.703 1 98 125 GLN B N 1
ATOM 3135 C CA . GLN B 1 125 ? 0.855 17.984 25.75 1 98 125 GLN B CA 1
ATOM 3136 C C . GLN B 1 125 ? 1.206 19.141 26.672 1 98 125 GLN B C 1
ATOM 3138 O O . GLN B 1 125 ? 0.505 20.156 26.703 1 98 125 GLN B O 1
ATOM 3143 N N . SER B 1 126 ? 2.312 18.984 27.344 1 96.81 126 SER B N 1
ATOM 3144 C CA . SER B 1 126 ? 2.848 20.125 28.078 1 96.81 126 SER B CA 1
ATOM 3145 C C . SER B 1 126 ? 3.361 21.203 27.125 1 96.81 126 SER B C 1
ATOM 3147 O O . SER B 1 126 ? 3.928 20.891 26.078 1 96.81 126 SER B O 1
ATOM 3149 N N . SER B 1 127 ? 3.23 22.406 27.562 1 96.31 127 SER B N 1
ATOM 3150 C CA . SER B 1 127 ? 3.6 23.516 26.688 1 96.31 127 SER B CA 1
ATOM 3151 C C . SER B 1 127 ? 5.105 23.75 26.688 1 96.31 127 SER B C 1
ATOM 3153 O O . SER B 1 127 ? 5.637 24.453 25.828 1 96.31 127 SER B O 1
ATOM 3155 N N . GLU B 1 128 ? 5.812 23.234 27.562 1 94.69 128 GLU B N 1
ATOM 3156 C CA . GLU B 1 128 ? 7.219 23.547 27.812 1 94.69 128 GLU B CA 1
ATOM 3157 C C . GLU B 1 128 ? 8.055 23.359 26.547 1 94.69 128 GLU B C 1
ATOM 3159 O O . GLU B 1 128 ? 8.758 24.281 26.125 1 94.69 128 GLU B O 1
ATOM 3164 N N . THR B 1 129 ? 7.922 22.203 26 1 94 129 THR B N 1
ATOM 3165 C CA . THR B 1 129 ? 8.695 21.891 24.797 1 94 129 THR B CA 1
ATOM 3166 C C . THR B 1 129 ? 8.367 22.859 23.672 1 94 129 THR B C 1
ATOM 3168 O O . THR B 1 129 ? 9.25 23.297 22.938 1 94 129 THR B O 1
ATOM 3171 N N . PHE B 1 130 ? 7.168 23.281 23.547 1 98.06 130 PHE B N 1
ATOM 3172 C CA . PHE B 1 130 ? 6.699 24.141 22.453 1 98.06 130 PHE B CA 1
ATOM 3173 C C . PHE B 1 130 ? 7.164 25.578 22.656 1 98.06 130 PHE B C 1
ATOM 3175 O O . PHE B 1 130 ? 7.527 26.25 21.688 1 98.06 130 PHE B O 1
ATOM 3182 N N . LEU B 1 131 ? 7.273 25.969 23.891 1 96.75 131 LEU B N 1
ATOM 3183 C CA . LEU B 1 131 ? 7.641 27.344 24.219 1 96.75 131 LEU B CA 1
ATOM 3184 C C . LEU B 1 131 ? 9.141 27.562 24.047 1 96.75 131 LEU B C 1
ATOM 3186 O O . LEU B 1 131 ? 9.602 28.688 23.938 1 96.75 131 LEU B O 1
ATOM 3190 N N . GLN B 1 132 ? 9.867 26.469 23.922 1 94.5 132 GLN B N 1
ATOM 3191 C CA . GLN B 1 132 ? 11.32 26.562 23.859 1 94.5 132 GLN B CA 1
ATOM 3192 C C . GLN B 1 132 ? 11.812 26.484 22.406 1 94.5 132 GLN B C 1
ATOM 3194 O O . GLN B 1 132 ? 13.008 26.609 22.156 1 94.5 132 GLN B O 1
ATOM 3199 N N . SER B 1 133 ? 10.945 26.281 21.5 1 95.81 133 SER B N 1
ATOM 3200 C CA . SER B 1 133 ? 11.297 26.141 20.094 1 95.81 133 SER B CA 1
ATOM 3201 C C . SER B 1 133 ? 10.469 27.094 19.219 1 95.81 133 SER B C 1
ATOM 3203 O O . SER B 1 133 ? 9.25 26.953 19.141 1 95.81 133 SER B O 1
ATOM 3205 N N . SER B 1 134 ? 11.117 27.969 18.469 1 96.38 134 SER B N 1
ATOM 3206 C CA . SER B 1 134 ? 10.43 29 17.703 1 96.38 134 SER B CA 1
ATOM 3207 C C . SER B 1 134 ? 9.414 28.391 16.75 1 96.38 134 SER B C 1
ATOM 3209 O O . SER B 1 134 ? 8.273 28.844 16.672 1 96.38 134 SER B O 1
ATOM 3211 N N . GLY B 1 135 ? 9.836 27.297 16.094 1 97.25 135 GLY B N 1
ATOM 3212 C CA . GLY B 1 135 ? 8.977 26.703 15.086 1 97.25 135 GLY B CA 1
ATOM 3213 C C . GLY B 1 135 ? 7.73 26.062 15.664 1 97.25 135 GLY B C 1
ATOM 3214 O O . GLY B 1 135 ? 6.762 25.828 14.945 1 97.25 135 GLY B O 1
ATOM 3215 N N . LEU B 1 136 ? 7.684 25.812 16.953 1 98.44 136 LEU B N 1
ATOM 3216 C CA . LEU B 1 136 ? 6.562 25.125 17.578 1 98.44 136 LEU B CA 1
ATOM 3217 C C . LEU B 1 136 ? 5.66 26.094 18.328 1 98.44 136 LEU B C 1
ATOM 3219 O O . LEU B 1 136 ? 4.578 25.734 18.781 1 98.44 136 LEU B O 1
ATOM 3223 N N . LEU B 1 137 ? 6.039 27.391 18.359 1 98.31 137 LEU B N 1
ATOM 3224 C CA . LEU B 1 137 ? 5.332 28.375 19.156 1 98.31 137 LEU B CA 1
ATOM 3225 C C . LEU B 1 137 ? 3.871 28.484 18.734 1 98.31 137 LEU B C 1
ATOM 3227 O O . LEU B 1 137 ? 2.975 28.516 19.578 1 98.31 137 LEU B O 1
ATOM 3231 N N . PRO B 1 138 ? 3.617 28.469 17.422 1 97.75 138 PRO B N 1
ATOM 3232 C CA . PRO B 1 138 ? 2.207 28.578 17.047 1 97.75 138 PRO B CA 1
ATOM 3233 C C . PRO B 1 138 ? 1.356 27.438 17.594 1 97.75 138 PRO B C 1
ATOM 3235 O O . PRO B 1 138 ? 0.182 27.625 17.906 1 97.75 138 PRO B O 1
ATOM 3238 N N . LEU B 1 139 ? 1.929 26.281 17.719 1 98.38 139 LEU B N 1
ATOM 3239 C CA . LEU B 1 139 ? 1.188 25.125 18.219 1 98.38 139 LEU B CA 1
ATOM 3240 C C . LEU B 1 139 ? 1.023 25.188 19.734 1 98.38 139 LEU B C 1
ATOM 3242 O O . LEU B 1 139 ? 0.161 24.516 20.297 1 98.38 139 LEU B O 1
ATOM 3246 N N . ALA B 1 140 ? 1.826 25.969 20.422 1 98.44 140 ALA B N 1
ATOM 3247 C CA . ALA B 1 140 ? 1.813 26.047 21.875 1 98.44 140 ALA B CA 1
ATOM 3248 C C . ALA B 1 140 ? 0.452 26.5 22.391 1 98.44 140 ALA B C 1
ATOM 3250 O O . ALA B 1 140 ? 0.012 26.094 23.469 1 98.44 140 ALA B O 1
ATOM 3251 N N . VAL B 1 141 ? -0.199 27.297 21.609 1 97.44 141 VAL B N 1
ATOM 3252 C CA . VAL B 1 141 ? -1.478 27.859 22.031 1 97.44 141 VAL B CA 1
ATOM 3253 C C . VAL B 1 141 ? -2.51 26.75 22.188 1 97.44 141 VAL B C 1
ATOM 3255 O O . VAL B 1 141 ? -3.502 26.906 22.906 1 97.44 141 VAL B O 1
ATOM 3258 N N . LEU B 1 142 ? -2.238 25.641 21.547 1 98 142 LEU B N 1
ATOM 3259 C CA . LEU B 1 142 ? -3.213 24.547 21.5 1 98 142 LEU B CA 1
ATOM 3260 C C . LEU B 1 142 ? -2.855 23.469 22.516 1 98 142 LEU B C 1
ATOM 3262 O O . LEU B 1 142 ? -3.551 22.453 22.609 1 98 142 LEU B O 1
ATOM 3266 N N . THR B 1 143 ? -1.747 23.625 23.25 1 98.38 143 THR B N 1
ATOM 3267 C CA . THR B 1 143 ? -1.322 22.609 24.219 1 98.38 143 THR B CA 1
ATOM 3268 C C . THR B 1 143 ? -2.168 22.688 25.484 1 98.38 143 THR B C 1
ATOM 3270 O O . THR B 1 143 ? -3.084 23.516 25.578 1 98.38 143 THR B O 1
ATOM 3273 N N . GLN B 1 144 ? -1.912 21.797 26.391 1 97.31 144 GLN B N 1
ATOM 3274 C CA . GLN B 1 144 ? -2.686 21.672 27.625 1 97.31 144 GLN B CA 1
ATOM 3275 C C . GLN B 1 144 ? -2.727 22.984 28.375 1 97.31 144 GLN B C 1
ATOM 3277 O O . GLN B 1 144 ? -1.685 23.594 28.641 1 97.31 144 GLN B O 1
ATOM 3282 N N . THR B 1 145 ? -3.959 23.453 28.703 1 94.5 145 THR B N 1
ATOM 3283 C CA . THR B 1 145 ? -4.105 24.688 29.453 1 94.5 145 THR B CA 1
ATOM 3284 C C . THR B 1 145 ? -5.492 24.781 30.078 1 94.5 145 THR B C 1
ATOM 3286 O O . THR B 1 145 ? -6.469 24.266 29.531 1 94.5 145 THR B O 1
ATOM 3289 N N . SER B 1 146 ? -5.52 25.422 31.203 1 94.5 146 SER B N 1
ATOM 3290 C CA . SER B 1 146 ? -6.793 25.75 31.828 1 94.5 146 SER B CA 1
ATOM 3291 C C . SER B 1 146 ? -7.227 27.172 31.484 1 94.5 146 SER B C 1
ATOM 3293 O O . SER B 1 146 ? -8.367 27.562 31.734 1 94.5 146 SER B O 1
ATOM 3295 N N . ASP B 1 147 ? -6.348 27.906 30.812 1 96.56 147 ASP B N 1
ATOM 3296 C CA . ASP B 1 147 ? -6.602 29.297 30.453 1 96.56 147 ASP B CA 1
ATOM 3297 C C . ASP B 1 147 ? -5.992 29.625 29.078 1 96.56 147 ASP B C 1
ATOM 3299 O O . ASP B 1 147 ? -4.867 30.125 29 1 96.56 147 ASP B O 1
ATOM 3303 N N . PRO B 1 148 ? -6.73 29.5 28.062 1 96.5 148 PRO B N 1
ATOM 3304 C CA . PRO B 1 148 ? -6.211 29.719 26.719 1 96.5 148 PRO B CA 1
ATOM 33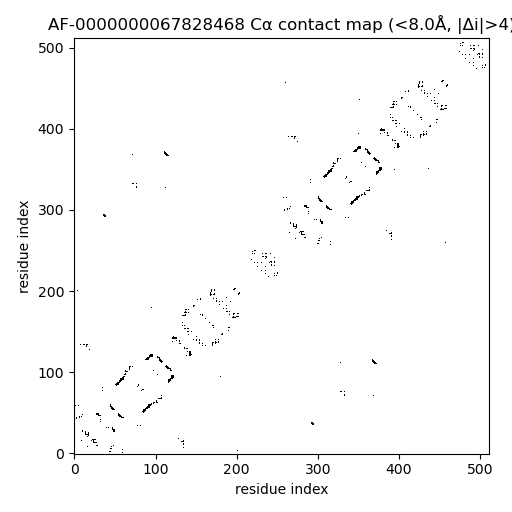05 C C . PRO B 1 148 ? -5.715 31.141 26.5 1 96.5 148 PRO B C 1
ATOM 3307 O O . PRO B 1 148 ? -4.77 31.359 25.75 1 96.5 148 PRO B O 1
ATOM 3310 N N . THR B 1 149 ? -6.328 32.062 27.156 1 97.06 149 THR B N 1
ATOM 3311 C CA . THR B 1 149 ? -5.922 33.438 27.016 1 97.06 149 THR B CA 1
ATOM 3312 C C . THR B 1 149 ? -4.523 33.656 27.578 1 97.06 149 THR B C 1
ATOM 3314 O O . THR B 1 149 ? -3.678 34.281 26.953 1 97.06 149 THR B O 1
ATOM 3317 N N . LEU B 1 150 ? -4.328 33.188 28.766 1 96.62 150 LEU B N 1
ATOM 3318 C CA . LEU B 1 150 ? -3.008 33.281 29.375 1 96.62 150 LEU B CA 1
ATOM 3319 C C . LEU B 1 150 ? -1.956 32.562 28.531 1 96.62 150 LEU B C 1
ATOM 3321 O O . LEU B 1 150 ? -0.831 33.062 28.391 1 96.62 150 LEU B O 1
ATOM 3325 N N . LYS B 1 151 ? -2.303 31.469 28.031 1 97.25 151 LYS B N 1
ATOM 3326 C CA . LYS B 1 151 ? -1.392 30.719 27.156 1 97.25 151 LYS B CA 1
ATOM 3327 C C . LYS B 1 151 ? -1.013 31.531 25.922 1 97.25 151 LYS B C 1
ATOM 3329 O O . LYS B 1 151 ? 0.156 31.562 25.531 1 97.25 151 LYS B O 1
ATOM 3334 N N . LEU B 1 152 ? -1.97 32.156 25.344 1 97.5 152 LEU B N 1
ATOM 3335 C CA . LEU B 1 152 ? -1.699 33 24.172 1 97.5 152 LEU B CA 1
ATOM 3336 C C . LEU B 1 152 ? -0.754 34.125 24.516 1 97.5 152 LEU B C 1
ATOM 3338 O O . LEU B 1 152 ? 0.142 34.469 23.734 1 97.5 152 LEU B O 1
ATOM 3342 N N . ARG B 1 153 ? -0.923 34.719 25.656 1 97.06 153 ARG B N 1
ATOM 3343 C CA . ARG B 1 153 ? -0.046 35.812 26.094 1 97.06 153 ARG B CA 1
ATOM 3344 C C . ARG B 1 153 ? 1.383 35.312 26.281 1 97.06 153 ARG B C 1
ATOM 3346 O O . ARG B 1 153 ? 2.34 36 25.938 1 97.06 153 ARG B O 1
ATOM 3353 N N . GLU B 1 154 ? 1.461 34.125 26.859 1 97.06 154 GLU B N 1
ATOM 3354 C CA . GLU B 1 154 ? 2.775 33.531 27.031 1 97.06 154 GLU B CA 1
ATOM 3355 C C . GLU B 1 154 ? 3.461 33.312 25.688 1 97.06 154 GLU B C 1
ATOM 3357 O O . GLU B 1 154 ? 4.648 33.594 25.531 1 97.06 154 GLU B O 1
ATOM 3362 N N . VAL B 1 155 ? 2.74 32.812 24.75 1 97.88 155 VAL B N 1
ATOM 3363 C CA . VAL B 1 155 ? 3.273 32.562 23.406 1 97.88 155 VAL B CA 1
ATOM 3364 C C . VAL B 1 155 ? 3.66 33.906 22.766 1 97.88 155 VAL B C 1
ATOM 3366 O O . VAL B 1 155 ? 4.719 34 22.141 1 97.88 155 VAL B O 1
ATOM 3369 N N . ALA B 1 156 ? 2.83 34.906 22.938 1 96.06 156 ALA B N 1
ATOM 3370 C CA . ALA B 1 156 ? 3.105 36.25 22.391 1 96.06 156 ALA B CA 1
ATOM 3371 C C . ALA B 1 156 ? 4.426 36.781 22.922 1 96.06 156 ALA B C 1
ATOM 3373 O O . ALA B 1 156 ? 5.215 37.375 22.172 1 96.06 156 ALA B O 1
ATOM 3374 N N . THR B 1 157 ? 4.609 36.594 24.172 1 96.25 157 THR B N 1
ATOM 3375 C CA . THR B 1 157 ? 5.844 37.062 24.797 1 96.25 157 THR B CA 1
ATOM 3376 C C . THR B 1 157 ? 7.051 36.344 24.203 1 96.25 157 THR B C 1
ATOM 3378 O O . THR B 1 157 ? 8.078 36.969 23.922 1 96.25 157 THR B O 1
ATOM 3381 N N . ALA B 1 158 ? 6.926 35.062 24.031 1 96.94 158 ALA B N 1
ATOM 3382 C CA . ALA B 1 158 ? 8.008 34.312 23.438 1 96.94 158 ALA B CA 1
ATOM 3383 C C . ALA B 1 158 ? 8.273 34.75 22 1 96.94 158 ALA B C 1
ATOM 3385 O O . ALA B 1 158 ? 9.43 34.844 21.578 1 96.94 158 ALA B O 1
ATOM 3386 N N . LEU B 1 159 ? 7.266 35.031 21.25 1 96.44 159 LEU B N 1
ATOM 3387 C CA . LEU B 1 159 ? 7.391 35.469 19.875 1 96.44 159 LEU B CA 1
ATOM 3388 C C . LEU B 1 159 ? 8.156 36.781 19.797 1 96.44 159 LEU B C 1
ATOM 3390 O O . LEU B 1 159 ? 8.945 37 18.859 1 96.44 159 LEU B O 1
ATOM 3394 N N . GLU B 1 160 ? 7.941 37.625 20.75 1 93.94 160 GLU B N 1
ATOM 3395 C CA . GLU B 1 160 ? 8.57 38.938 20.781 1 93.94 160 GLU B CA 1
ATOM 3396 C C . GLU B 1 160 ? 10.086 38.812 20.922 1 93.94 160 GLU B C 1
ATOM 3398 O O . GLU B 1 160 ? 10.82 39.75 20.578 1 93.94 160 GLU B O 1
ATOM 3403 N N . GLN B 1 161 ? 10.508 37.688 21.344 1 94.94 161 GLN B N 1
ATOM 3404 C CA . GLN B 1 161 ? 11.93 37.5 21.594 1 94.94 161 GLN B CA 1
ATOM 3405 C C . GLN B 1 161 ? 12.648 37.031 20.328 1 94.94 161 GLN B C 1
ATOM 3407 O O . GLN B 1 161 ? 13.883 36.969 20.297 1 94.94 161 GLN B O 1
ATOM 3412 N N . ILE B 1 162 ? 11.883 36.75 19.328 1 94.94 162 ILE B N 1
ATOM 3413 C CA . ILE B 1 162 ? 12.484 36.281 18.078 1 94.94 162 ILE B CA 1
ATOM 3414 C C . ILE B 1 162 ? 13.125 37.5 17.359 1 94.94 162 ILE B C 1
ATOM 3416 O O . ILE B 1 162 ? 12.469 38.5 17.125 1 94.94 162 ILE B O 1
ATOM 3420 N N . GLU B 1 163 ? 14.352 37.375 16.969 1 94.44 163 GLU B N 1
ATOM 3421 C CA . GLU B 1 163 ? 15.117 38.5 16.422 1 94.44 163 GLU B CA 1
ATOM 3422 C C . GLU B 1 163 ? 14.781 38.719 14.945 1 94.44 163 GLU B C 1
ATOM 3424 O O . GLU B 1 163 ? 14.641 39.875 14.508 1 94.44 163 GLU B O 1
ATOM 3429 N N . ASP B 1 164 ? 14.656 37.656 14.195 1 94.19 164 ASP B N 1
ATOM 3430 C CA . ASP B 1 164 ? 14.352 37.75 12.773 1 94.19 164 ASP B CA 1
ATOM 3431 C C . ASP B 1 164 ? 12.906 38.188 12.555 1 94.19 164 ASP B C 1
ATOM 3433 O O . ASP B 1 164 ? 11.977 37.406 12.812 1 94.19 164 ASP B O 1
ATOM 3437 N N . ASN B 1 165 ? 12.719 39.344 12.023 1 91.56 165 ASN B N 1
ATOM 3438 C CA . ASN B 1 165 ? 11.391 39.938 11.883 1 91.56 165 ASN B CA 1
ATOM 3439 C C . ASN B 1 165 ? 10.508 39.094 10.945 1 91.56 165 ASN B C 1
ATOM 3441 O O . ASN B 1 165 ? 9.297 39.031 11.141 1 91.56 165 ASN B O 1
ATOM 3445 N N . ARG B 1 166 ? 11.109 38.562 9.898 1 92.88 166 ARG B N 1
ATOM 3446 C CA . ARG B 1 166 ? 10.336 37.75 8.969 1 92.88 166 ARG B CA 1
ATOM 3447 C C . ARG B 1 166 ? 9.805 36.5 9.648 1 92.88 166 ARG B C 1
ATOM 3449 O O . ARG B 1 166 ? 8.641 36.156 9.484 1 92.88 166 ARG B O 1
ATOM 3456 N N . VAL B 1 167 ? 10.695 35.906 10.398 1 95 167 VAL B N 1
ATOM 3457 C CA . VAL B 1 167 ? 10.312 34.719 11.133 1 95 167 VAL B CA 1
ATOM 3458 C C . VAL B 1 167 ? 9.242 35.062 12.172 1 95 167 VAL B C 1
ATOM 3460 O O . VAL B 1 167 ? 8.219 34.375 12.266 1 95 167 VAL B O 1
ATOM 3463 N N . LYS B 1 168 ? 9.469 36.125 12.891 1 94.88 168 LYS B N 1
ATOM 3464 C CA . LYS B 1 168 ? 8.531 36.562 13.898 1 94.88 168 LYS B CA 1
ATOM 3465 C C . LYS B 1 168 ? 7.148 36.844 13.297 1 94.88 168 LYS B C 1
ATOM 3467 O O . LYS B 1 168 ? 6.137 36.375 13.836 1 94.88 168 LYS B O 1
ATOM 3472 N N . ALA B 1 169 ? 7.094 37.531 12.203 1 93.44 169 ALA B N 1
ATOM 3473 C CA . ALA B 1 169 ? 5.836 37.875 11.539 1 93.44 169 ALA B CA 1
ATOM 3474 C C . ALA B 1 169 ? 5.082 36.625 11.109 1 93.44 169 ALA B C 1
ATOM 3476 O O . ALA B 1 169 ? 3.869 36.531 11.328 1 93.44 169 ALA B O 1
ATOM 3477 N N . ASN B 1 170 ? 5.77 35.688 10.5 1 94.56 170 ASN B N 1
ATOM 3478 C CA . ASN B 1 170 ? 5.156 34.438 10.047 1 94.56 170 ASN B CA 1
ATOM 3479 C C . ASN B 1 170 ? 4.594 33.656 11.219 1 94.56 170 ASN B C 1
ATOM 3481 O O . ASN B 1 170 ? 3.475 33.125 11.156 1 94.56 170 ASN B O 1
ATOM 3485 N N . LEU B 1 171 ? 5.355 33.562 12.242 1 96.44 171 LEU B N 1
ATOM 3486 C CA . LEU B 1 171 ? 4.934 32.781 13.391 1 96.44 171 LEU B CA 1
ATOM 3487 C C . LEU B 1 171 ? 3.793 33.438 14.133 1 96.44 171 LEU B C 1
ATOM 3489 O O . LEU B 1 171 ? 2.91 32.781 14.672 1 96.44 171 LEU B O 1
ATOM 3493 N N . MET B 1 172 ? 3.791 34.75 14.164 1 95.19 172 MET B N 1
ATOM 3494 C CA . MET B 1 172 ? 2.682 35.5 14.758 1 95.19 172 MET B CA 1
ATOM 3495 C C . MET B 1 172 ? 1.391 35.25 13.984 1 95.19 172 MET B C 1
ATOM 3497 O O . MET B 1 172 ? 0.338 35 14.578 1 95.19 172 MET B O 1
ATOM 3501 N N . ALA B 1 173 ? 1.534 35.344 12.703 1 93.38 173 ALA B N 1
ATOM 3502 C CA . ALA B 1 173 ? 0.37 35.062 11.859 1 93.38 173 ALA B CA 1
ATOM 3503 C C . ALA B 1 173 ? -0.156 33.656 12.086 1 93.38 173 ALA B C 1
ATOM 3505 O O . ALA B 1 173 ? -1.363 33.469 12.234 1 93.38 173 ALA B O 1
ATOM 3506 N N . ALA B 1 174 ? 0.757 32.688 12.094 1 95.06 174 ALA B N 1
ATOM 3507 C CA . ALA B 1 174 ? 0.373 31.297 12.328 1 95.06 174 ALA B CA 1
ATOM 3508 C C . ALA B 1 174 ? -0.304 31.141 13.68 1 95.06 174 ALA B C 1
ATOM 3510 O O . ALA B 1 174 ? -1.329 30.453 13.797 1 95.06 174 ALA B O 1
ATOM 3511 N N . THR B 1 175 ? 0.24 31.781 14.695 1 96.31 175 THR B N 1
ATOM 3512 C CA . THR B 1 175 ? -0.311 31.734 16.047 1 96.31 175 THR B CA 1
ATOM 3513 C C . THR B 1 175 ? -1.724 32.312 16.078 1 96.31 175 THR B C 1
ATOM 3515 O O . THR B 1 175 ? -2.605 31.766 16.734 1 96.31 175 THR B O 1
ATOM 3518 N N . SER B 1 176 ? -1.901 33.344 15.383 1 93.69 176 SER B N 1
ATOM 3519 C CA . SER B 1 176 ? -3.221 33.969 15.32 1 93.69 176 SER B CA 1
ATOM 3520 C C . SER B 1 176 ? -4.254 33 14.734 1 93.69 176 SER B C 1
ATOM 3522 O O . SER B 1 176 ? -5.375 32.906 15.242 1 93.69 176 SER B O 1
ATOM 3524 N N . VAL B 1 177 ? -3.861 32.312 13.75 1 92.56 177 VAL B N 1
ATOM 3525 C CA . VAL B 1 177 ? -4.762 31.375 13.086 1 92.56 177 VAL B CA 1
ATOM 3526 C C . VAL B 1 177 ? -5.109 30.219 14.031 1 92.56 177 VAL B C 1
ATOM 3528 O O . VAL B 1 177 ? -6.285 29.906 14.227 1 92.56 177 VAL B O 1
ATOM 3531 N N . PHE B 1 178 ? -4.086 29.641 14.633 1 96.38 178 PHE B N 1
ATOM 3532 C CA . PHE B 1 178 ? -4.332 28.531 15.539 1 96.38 178 PHE B CA 1
ATOM 3533 C C . PHE B 1 178 ? -5.094 28.984 16.766 1 96.38 178 PHE B C 1
ATOM 3535 O O . PHE B 1 178 ? -5.941 28.266 17.297 1 96.38 178 PHE B O 1
ATOM 3542 N N . GLY B 1 179 ? -4.781 30.203 17.25 1 95.31 179 GLY B N 1
ATOM 3543 C CA . GLY B 1 179 ? -5.535 30.766 18.359 1 95.31 179 GLY B CA 1
ATOM 3544 C C . GLY B 1 179 ? -7.023 30.844 18.094 1 95.31 179 GLY B C 1
ATOM 3545 O O . GLY B 1 179 ? -7.832 30.75 19.016 1 95.31 179 GLY B O 1
ATOM 3546 N N . GLY B 1 180 ? -7.375 30.984 16.875 1 93.25 180 GLY B N 1
ATOM 3547 C CA . GLY B 1 180 ? -8.766 31.094 16.469 1 93.25 180 GLY B CA 1
ATOM 3548 C C . GLY B 1 180 ? -9.555 29.812 16.703 1 93.25 180 GLY B C 1
ATOM 3549 O O . GLY B 1 180 ? -10.789 29.828 16.672 1 93.25 180 GLY B O 1
ATOM 3550 N N . ILE B 1 181 ? -8.859 28.781 16.922 1 93.44 181 ILE B N 1
ATOM 3551 C CA . ILE B 1 181 ? -9.516 27.531 17.219 1 93.44 181 ILE B CA 1
ATOM 3552 C C . ILE B 1 181 ? -10.148 27.594 18.609 1 93.44 181 ILE B C 1
ATOM 3554 O O . ILE B 1 181 ? -11.211 27.016 18.844 1 93.44 181 ILE B O 1
ATOM 3558 N N . LEU B 1 182 ? -9.586 28.453 19.531 1 94.31 182 LEU B N 1
ATOM 3559 C CA . LEU B 1 182 ? -9.992 28.422 20.938 1 94.31 182 LEU B CA 1
ATOM 3560 C C . LEU B 1 182 ? -10.562 29.781 21.359 1 94.31 182 LEU B C 1
ATOM 3562 O O . LEU B 1 182 ? -11.352 29.844 22.297 1 94.31 182 LEU B O 1
ATOM 3566 N N . LEU B 1 183 ? -10.141 30.844 20.656 1 95.75 183 LEU B N 1
ATOM 3567 C CA . LEU B 1 183 ? -10.422 32.188 21.172 1 95.75 183 LEU B CA 1
ATOM 3568 C C . LEU B 1 183 ? -11.117 33.031 20.125 1 95.75 183 LEU B C 1
ATOM 3570 O O . LEU B 1 183 ? -10.992 32.781 18.922 1 95.75 183 LEU B O 1
ATOM 3574 N N . ALA B 1 184 ? -11.75 34.062 20.609 1 94.12 184 ALA B N 1
ATOM 3575 C CA . ALA B 1 184 ? -12.414 35.031 19.734 1 94.12 184 ALA B CA 1
ATOM 3576 C C . ALA B 1 184 ? -11.398 35.875 19 1 94.12 184 ALA B C 1
ATOM 3578 O O . ALA B 1 184 ? -10.367 36.25 19.562 1 94.12 184 ALA B O 1
ATOM 3579 N N . PRO B 1 185 ? -11.695 36.25 17.828 1 90.38 185 PRO B N 1
ATOM 3580 C CA . PRO B 1 185 ? -10.766 37.031 17 1 90.38 185 PRO B CA 1
ATOM 3581 C C . PRO B 1 185 ? -10.359 38.344 17.672 1 90.38 185 PRO B C 1
ATOM 3583 O O . PRO B 1 185 ? -9.203 38.75 17.547 1 90.38 185 PRO B O 1
ATOM 3586 N N . GLU B 1 186 ? -11.297 38.938 18.328 1 91.19 186 GLU B N 1
ATOM 3587 C CA . GLU B 1 186 ? -11.016 40.25 18.953 1 91.19 186 GLU B CA 1
ATOM 3588 C C . GLU B 1 186 ? -9.945 40.094 20.016 1 91.19 186 GLU B C 1
ATOM 3590 O O . GLU B 1 186 ? -9.07 40.969 20.141 1 91.19 186 GLU B O 1
ATOM 3595 N N . LEU B 1 187 ? -10.102 39.062 20.766 1 93.19 187 LEU B N 1
ATOM 3596 C CA . LEU B 1 187 ? -9.125 38.812 21.812 1 93.19 187 LEU B CA 1
ATOM 3597 C C . LEU B 1 187 ? -7.75 38.5 21.234 1 93.19 187 LEU B C 1
ATOM 3599 O O . LEU B 1 187 ? -6.738 39 21.734 1 93.19 187 LEU B O 1
ATOM 3603 N N . ILE B 1 188 ? -7.664 37.781 20.203 1 93.81 188 ILE B N 1
ATOM 3604 C CA . ILE B 1 188 ? -6.414 37.469 19.531 1 93.81 188 ILE B CA 1
ATOM 3605 C C . ILE B 1 188 ? -5.746 38.719 19.016 1 93.81 188 ILE B C 1
ATOM 3607 O O . ILE B 1 188 ? -4.543 38.938 19.219 1 93.81 188 ILE B O 1
ATOM 3611 N N . LYS B 1 189 ? -6.52 39.562 18.422 1 89.38 189 LYS B N 1
ATOM 3612 C CA . LYS B 1 189 ? -6.008 40.844 17.875 1 89.38 189 LYS B CA 1
ATOM 3613 C C . LYS B 1 189 ? -5.422 41.719 18.984 1 89.38 189 LYS B C 1
ATOM 3615 O O . LYS B 1 189 ? -4.414 42.375 18.766 1 89.38 189 LYS B O 1
ATOM 3620 N N . THR B 1 190 ? -6.031 41.656 20.047 1 91.5 190 THR B N 1
ATOM 3621 C CA . THR B 1 190 ? -5.59 42.469 21.172 1 91.5 190 THR B CA 1
ATOM 3622 C C . THR B 1 190 ? -4.246 41.969 21.703 1 91.5 190 THR B C 1
ATOM 3624 O O . THR B 1 190 ? -3.381 42.75 22.062 1 91.5 190 THR B O 1
ATOM 3627 N N . ILE B 1 191 ? -4.125 40.688 21.688 1 93.31 191 ILE B N 1
ATOM 3628 C CA . ILE B 1 191 ? -2.951 40.094 22.297 1 93.31 191 ILE B CA 1
ATOM 3629 C C . ILE B 1 191 ? -1.796 40.062 21.297 1 93.31 191 ILE B C 1
ATOM 3631 O O . ILE B 1 191 ? -0.652 40.375 21.656 1 93.31 191 ILE B O 1
ATOM 3635 N N . LEU B 1 192 ? -2.123 39.719 20 1 90.81 192 LEU B N 1
ATOM 3636 C CA . LEU B 1 192 ? -1.102 39.625 18.969 1 90.81 192 LEU B CA 1
ATOM 3637 C C . LEU B 1 192 ? -1.062 40.906 18.125 1 90.81 192 LEU B C 1
ATOM 3639 O O . LEU B 1 192 ? -0.803 40.844 16.922 1 90.81 192 LEU B O 1
ATOM 3643 N N . ARG B 1 193 ? -1.117 42.062 18.625 1 72.5 193 ARG B N 1
ATOM 3644 C CA . ARG B 1 193 ? -1.344 43.406 18.109 1 72.5 193 ARG B CA 1
ATOM 3645 C C . ARG B 1 193 ? -0.238 43.812 17.141 1 72.5 193 ARG B C 1
ATOM 3647 O O . ARG B 1 193 ? -0.094 45 16.812 1 72.5 193 ARG B O 1
ATOM 3654 N N . SER B 1 194 ? 0.294 42.938 16.547 1 71.12 194 SER B N 1
ATOM 3655 C CA . SER B 1 194 ? 1.397 43.469 15.75 1 71.12 194 SER B CA 1
ATOM 3656 C C . SER B 1 194 ? 1.026 43.531 14.273 1 71.12 194 SER B C 1
ATOM 3658 O O . SER B 1 194 ? 0.548 42.562 13.703 1 71.12 194 SER B O 1
ATOM 3660 N N . GLU B 1 195 ? 1.16 44.719 13.805 1 78.62 195 GLU B N 1
ATOM 3661 C CA . GLU B 1 195 ? 0.959 44.969 12.375 1 78.62 195 GLU B CA 1
ATOM 3662 C C . GLU B 1 195 ? 1.986 44.219 11.539 1 78.62 195 GLU B C 1
ATOM 3664 O O . GLU B 1 195 ? 1.779 44 10.344 1 78.62 195 GLU B O 1
ATOM 3669 N N . ILE B 1 196 ? 2.951 43.75 12.148 1 81.19 196 ILE B N 1
ATOM 3670 C CA . ILE B 1 196 ? 4.055 43.125 11.422 1 81.19 196 ILE B CA 1
ATOM 3671 C C . ILE B 1 196 ? 3.574 41.812 10.773 1 81.19 196 ILE B C 1
ATOM 3673 O O . ILE B 1 196 ? 4.09 41.406 9.727 1 81.19 196 ILE B O 1
ATOM 3677 N N . MET B 1 197 ? 2.59 41.281 11.43 1 84.81 197 MET B N 1
ATOM 3678 C CA . MET B 1 197 ? 2.193 39.969 10.906 1 84.81 197 MET B CA 1
ATOM 3679 C C . MET B 1 197 ? 1.495 40.125 9.555 1 84.81 197 MET B C 1
ATOM 3681 O O . MET B 1 197 ? 1.5 39.188 8.75 1 84.81 197 MET B O 1
ATOM 3685 N N . LYS B 1 198 ? 1.035 41.281 9.242 1 84.56 198 LYS B N 1
ATOM 3686 C CA . LYS B 1 198 ? 0.338 41.5 7.98 1 84.56 198 LYS B CA 1
ATOM 3687 C C . LYS B 1 198 ? 1.3 41.438 6.797 1 84.56 198 LYS B C 1
ATOM 3689 O O . LYS B 1 198 ? 0.874 41.281 5.652 1 84.56 198 LYS B O 1
ATOM 3694 N N . GLU B 1 199 ? 2.531 41.562 7.094 1 82.56 199 GLU B N 1
ATOM 3695 C CA . GLU B 1 199 ? 3.541 41.562 6.035 1 82.56 199 GLU B CA 1
ATOM 3696 C C . GLU B 1 199 ? 4.059 40.156 5.754 1 82.56 199 GLU B C 1
ATOM 3698 O O . GLU B 1 199 ? 4.816 39.938 4.805 1 82.56 199 GLU B O 1
ATOM 3703 N N . SER B 1 200 ? 3.639 39.281 6.535 1 86 200 SER B N 1
ATOM 3704 C CA . SER B 1 200 ? 4.191 37.938 6.406 1 86 200 SER B CA 1
ATOM 3705 C C . SER B 1 200 ? 3.547 37.188 5.25 1 86 200 SER B C 1
ATOM 3707 O O . SER B 1 200 ? 2.412 37.469 4.863 1 86 200 SER B O 1
ATOM 3709 N N . ALA B 1 201 ? 4.305 36.25 4.703 1 84.06 201 ALA B N 1
ATOM 3710 C CA . ALA B 1 201 ? 3.783 35.375 3.654 1 84.06 201 ALA B CA 1
ATOM 3711 C C . ALA B 1 201 ? 2.602 34.562 4.164 1 84.06 201 ALA B C 1
ATOM 3713 O O . ALA B 1 201 ? 1.632 34.344 3.432 1 84.06 201 ALA B O 1
ATOM 3714 N N . VAL B 1 202 ? 2.633 34.156 5.387 1 85.94 202 VAL B N 1
ATOM 3715 C CA . VAL B 1 202 ? 1.572 33.375 5.996 1 85.94 202 VAL B CA 1
ATOM 3716 C C . VAL B 1 202 ? 0.282 34.188 6.051 1 85.94 202 VAL B C 1
ATOM 3718 O O . VAL B 1 202 ? -0.773 33.719 5.621 1 85.94 202 VAL B O 1
ATOM 3721 N N . TYR B 1 203 ? 0.402 35.344 6.469 1 84.94 203 TYR B N 1
ATOM 3722 C CA . TYR B 1 203 ? -0.764 36.219 6.574 1 84.94 203 TYR B CA 1
ATOM 3723 C C . TYR B 1 203 ? -1.376 36.469 5.203 1 84.94 203 TYR B C 1
ATOM 3725 O O . TYR B 1 203 ? -2.594 36.375 5.031 1 84.94 203 TYR B O 1
ATOM 3733 N N . GLN B 1 204 ? -0.538 36.719 4.309 1 86.75 204 GLN B N 1
ATOM 3734 C CA . GLN B 1 204 ? -1.005 37.031 2.961 1 86.75 204 GLN B CA 1
ATOM 3735 C C . GLN B 1 204 ? -1.683 35.812 2.324 1 86.75 204 GLN B C 1
ATOM 3737 O O . GLN B 1 204 ? -2.688 35.969 1.624 1 86.75 204 GLN B O 1
ATOM 3742 N N . GLU B 1 205 ? -1.11 34.75 2.555 1 85.81 205 GLU B N 1
ATOM 3743 C CA . GLU B 1 205 ? -1.729 33.531 2.035 1 85.81 205 GLU B CA 1
ATOM 3744 C C . GLU B 1 205 ? -3.113 33.312 2.641 1 85.81 205 GLU B C 1
ATOM 3746 O O . GLU B 1 205 ? -4.055 32.938 1.935 1 85.81 205 GLU B O 1
ATOM 3751 N N . ILE B 1 206 ? -3.195 33.5 3.859 1 83.88 206 ILE B N 1
ATOM 3752 C CA . ILE B 1 206 ? -4.465 33.344 4.559 1 83.88 206 ILE B CA 1
ATOM 3753 C C . ILE B 1 206 ? -5.473 34.375 4.02 1 83.88 206 ILE B C 1
ATOM 3755 O O . ILE B 1 206 ? -6.629 34.031 3.762 1 83.88 206 ILE B O 1
ATOM 3759 N N . LEU B 1 207 ? -5.027 35.5 3.881 1 84.31 207 LEU B N 1
ATOM 3760 C CA . LEU B 1 207 ? -5.871 36.562 3.338 1 84.31 207 LEU B CA 1
ATOM 3761 C C . LEU B 1 207 ? -6.375 36.219 1.946 1 84.31 207 LEU B C 1
ATOM 3763 O O . LEU B 1 207 ? -7.566 36.344 1.656 1 84.31 207 LEU B O 1
ATOM 3767 N N . ARG B 1 208 ? -5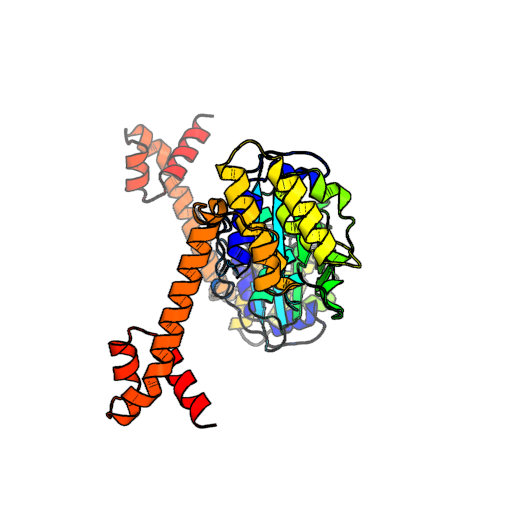.484 35.781 1.155 1 86.81 208 ARG B N 1
ATOM 3768 C CA . ARG B 1 208 ? -5.844 35.375 -0.201 1 86.81 208 ARG B CA 1
ATOM 3769 C C . ARG B 1 208 ? -6.875 34.25 -0.183 1 86.81 208 ARG B C 1
ATOM 3771 O O . ARG B 1 208 ? -7.852 34.281 -0.938 1 86.81 208 ARG B O 1
ATOM 3778 N N . GLU B 1 209 ? -6.609 33.312 0.616 1 83.62 209 GLU B N 1
ATOM 3779 C CA . GLU B 1 209 ? -7.566 32.219 0.74 1 83.62 209 GLU B CA 1
ATOM 3780 C C . GLU B 1 209 ? -8.938 32.75 1.186 1 83.62 209 GLU B C 1
ATOM 3782 O O . GLU B 1 209 ? -9.961 32.312 0.67 1 83.62 209 GLU B O 1
ATOM 3787 N N . GLY B 1 210 ? -8.93 33.594 2.168 1 84.31 210 GLY B N 1
ATOM 3788 C CA . GLY B 1 210 ? -10.164 34.188 2.635 1 84.31 210 GLY B CA 1
ATOM 3789 C C . GLY B 1 210 ? -10.883 34.969 1.555 1 84.31 210 GLY B C 1
ATOM 3790 O O . GLY B 1 210 ? -12.109 34.906 1.443 1 84.31 210 GLY B O 1
ATOM 3791 N N . GLU B 1 211 ? -10.125 35.625 0.85 1 87.44 211 GLU B N 1
ATOM 3792 C CA . GLU B 1 211 ? -10.688 36.406 -0.257 1 87.44 211 GLU B CA 1
ATOM 3793 C C . GLU B 1 211 ? -11.328 35.5 -1.296 1 87.44 211 GLU B C 1
ATOM 3795 O O . GLU B 1 211 ? -12.422 35.781 -1.786 1 87.44 211 GLU B O 1
ATOM 3800 N N . GLN B 1 212 ? -10.594 34.5 -1.648 1 85.38 212 GLN B N 1
ATOM 3801 C CA . GLN B 1 212 ? -11.117 33.562 -2.615 1 85.38 212 GLN B CA 1
ATOM 3802 C C . GLN B 1 212 ? -12.398 32.906 -2.105 1 85.38 212 GLN B C 1
ATOM 3804 O O . GLN B 1 212 ? -13.367 32.75 -2.855 1 85.38 212 GLN B O 1
ATOM 3809 N N . ARG B 1 213 ? -12.398 32.531 -0.905 1 82.69 213 ARG B N 1
ATOM 3810 C CA . ARG B 1 213 ? -13.594 31.969 -0.308 1 82.69 213 ARG B CA 1
ATOM 3811 C C . ARG B 1 213 ? -14.742 32.969 -0.294 1 82.69 213 ARG B C 1
ATOM 3813 O O . ARG B 1 213 ? -15.891 32.625 -0.56 1 82.69 213 ARG B O 1
ATOM 3820 N N . GLY B 1 214 ? -14.453 34.125 0.056 1 86.81 214 GLY B N 1
ATOM 3821 C CA . GLY B 1 214 ? -15.445 35.188 0.033 1 86.81 214 GLY B CA 1
ATOM 3822 C C . GLY B 1 214 ? -16.016 35.469 -1.351 1 86.81 214 GLY B C 1
ATOM 3823 O O . GLY B 1 214 ? -17.219 35.656 -1.503 1 86.81 214 GLY B O 1
ATOM 3824 N N . LEU B 1 215 ? -15.125 35.5 -2.186 1 86.56 215 LEU B N 1
ATOM 3825 C CA . LEU B 1 215 ? -15.547 35.688 -3.572 1 86.56 215 LEU B CA 1
ATOM 3826 C C . LEU B 1 215 ? -16.5 34.562 -3.998 1 86.56 215 LEU B C 1
ATOM 3828 O O . LEU B 1 215 ? -17.531 34.844 -4.613 1 86.56 215 LEU B O 1
ATOM 3832 N N . LEU B 1 216 ? -16.156 33.375 -3.715 1 86.88 216 LEU B N 1
ATOM 3833 C CA . LEU B 1 216 ? -17 32.25 -4.051 1 86.88 216 LEU B CA 1
ATOM 3834 C C . LEU B 1 216 ? -18.359 32.375 -3.352 1 86.88 216 LEU B C 1
ATOM 3836 O O . LEU B 1 216 ? -19.406 32.125 -3.969 1 86.88 216 LEU B O 1
ATOM 3840 N N . LYS B 1 217 ? -18.344 32.656 -2.076 1 87.81 217 LYS B N 1
ATOM 3841 C CA . LYS B 1 217 ? -19.578 32.844 -1.332 1 87.81 217 LYS B CA 1
ATOM 3842 C C . LYS B 1 217 ? -20.422 33.938 -1.945 1 87.81 217 LYS B C 1
ATOM 3844 O O . LYS B 1 21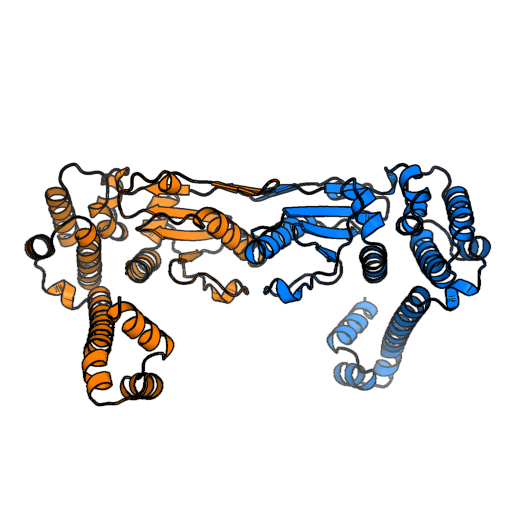7 ? -21.656 33.812 -2.049 1 87.81 217 LYS B O 1
ATOM 3849 N N . GLY B 1 218 ? -19.75 34.938 -2.26 1 88.88 218 GLY B N 1
ATOM 3850 C CA . GLY B 1 218 ? -20.438 36.031 -2.93 1 88.88 218 GLY B CA 1
ATOM 3851 C C . GLY B 1 218 ? -21.094 35.625 -4.23 1 88.88 218 GLY B C 1
ATOM 3852 O O . GLY B 1 218 ? -22.234 36 -4.508 1 88.88 218 GLY B O 1
ATOM 3853 N N . LYS B 1 219 ? -20.375 34.906 -4.973 1 89.31 219 LYS B N 1
ATOM 3854 C CA . LYS B 1 219 ? -20.922 34.375 -6.227 1 89.31 219 LYS B CA 1
ATOM 3855 C C . LYS B 1 219 ? -22.141 33.5 -5.969 1 89.31 219 LYS B C 1
ATOM 3857 O O . LYS B 1 219 ? -23.156 33.625 -6.648 1 89.31 219 LYS B O 1
ATOM 3862 N N . LEU B 1 220 ? -22.016 32.656 -5.043 1 89.25 220 LEU B N 1
ATOM 3863 C CA . LEU B 1 220 ? -23.109 31.75 -4.727 1 89.25 220 LEU B CA 1
ATOM 3864 C C . LEU B 1 220 ? -24.344 32.531 -4.25 1 89.25 220 LEU B C 1
ATOM 3866 O O . LEU B 1 220 ? -25.469 32.188 -4.59 1 89.25 220 LEU B O 1
ATOM 3870 N N . GLU B 1 221 ? -24.141 33.562 -3.492 1 89.94 221 GLU B N 1
ATOM 3871 C CA . GLU B 1 221 ? -25.25 34.344 -2.953 1 89.94 221 GLU B CA 1
ATOM 3872 C C . GLU B 1 221 ? -25.969 35.125 -4.059 1 89.94 221 GLU B C 1
ATOM 3874 O O . GLU B 1 221 ? -27.094 35.594 -3.869 1 89.94 221 GLU B O 1
ATOM 3879 N N . THR B 1 222 ? -25.266 35.188 -5.18 1 91.06 222 THR B N 1
ATOM 3880 C CA . THR B 1 222 ? -25.859 35.906 -6.301 1 91.06 222 THR B CA 1
ATOM 3881 C C . THR B 1 222 ? -26.75 34.969 -7.121 1 91.06 222 THR B C 1
ATOM 3883 O O . THR B 1 222 ? -27.547 35.438 -7.945 1 91.06 222 THR B O 1
ATOM 3886 N N . ILE B 1 223 ? -26.703 33.75 -6.918 1 90.69 223 ILE B N 1
ATOM 3887 C CA . ILE B 1 223 ? -27.359 32.719 -7.742 1 90.69 223 ILE B CA 1
ATOM 3888 C C . ILE B 1 223 ? -28.875 32.938 -7.699 1 90.69 223 ILE B C 1
ATOM 3890 O O . ILE B 1 223 ? -29.531 32.969 -8.742 1 90.69 223 ILE B O 1
ATOM 3894 N N . PRO B 1 224 ? -29.453 33.156 -6.461 1 90.44 224 PRO B N 1
ATOM 3895 C CA . PRO B 1 224 ? -30.891 33.375 -6.426 1 90.44 224 PRO B CA 1
ATOM 3896 C C . PRO B 1 224 ? -31.328 34.562 -7.289 1 90.44 224 PRO B C 1
ATOM 3898 O O . PRO B 1 224 ? -32.375 34.469 -7.949 1 90.44 224 PRO B O 1
ATOM 3901 N N . LEU B 1 225 ? -30.562 35.562 -7.254 1 91.31 225 LEU B N 1
ATOM 3902 C CA . LEU B 1 225 ? -30.875 36.75 -8.062 1 91.31 225 LEU B CA 1
ATOM 3903 C C . LEU B 1 225 ? -30.797 36.406 -9.555 1 91.31 225 LEU B C 1
ATOM 3905 O O . LEU B 1 225 ? -31.656 36.812 -10.336 1 91.31 225 LEU B O 1
ATOM 3909 N N . LEU B 1 226 ? -29.844 35.625 -10.008 1 92.38 226 LEU B N 1
ATOM 3910 C CA . LEU B 1 226 ? -29.656 35.25 -11.398 1 92.38 226 LEU B CA 1
ATOM 3911 C C . LEU B 1 226 ? -30.766 34.312 -11.859 1 92.38 226 LEU B C 1
ATOM 3913 O O . LEU B 1 226 ? -31.219 34.375 -13.008 1 92.38 226 LEU B O 1
ATOM 3917 N N . LYS B 1 227 ? -31.203 33.469 -11.008 1 91.62 227 LYS B N 1
ATOM 3918 C CA . LYS B 1 227 ? -32.344 32.594 -11.312 1 91.62 227 LYS B CA 1
ATOM 3919 C C . LYS B 1 227 ? -33.625 33.406 -11.516 1 91.62 227 LYS B C 1
ATOM 3921 O O . LYS B 1 227 ? -34.406 33.125 -12.422 1 91.62 227 LYS B O 1
ATOM 3926 N N . LYS B 1 228 ? -33.719 34.344 -10.656 1 91.75 228 LYS B N 1
ATOM 3927 C CA . LYS B 1 228 ? -34.906 35.219 -10.758 1 91.75 228 LYS B CA 1
ATOM 3928 C C . LYS B 1 228 ? -34.906 35.969 -12.086 1 91.75 228 LYS B C 1
ATOM 3930 O O . LYS B 1 228 ? -35.969 36.281 -12.625 1 91.75 228 LYS B O 1
ATOM 3935 N N . LEU B 1 229 ? -33.75 36.188 -12.57 1 92.88 229 LEU B N 1
ATOM 3936 C CA . LEU B 1 229 ? -33.625 36.906 -13.828 1 92.88 229 LEU B CA 1
ATOM 3937 C C . LEU B 1 229 ? -33.75 35.969 -15.023 1 92.88 229 LEU B C 1
ATOM 3939 O O . LEU B 1 229 ? -33.656 36.406 -16.172 1 92.88 229 LEU B O 1
ATOM 3943 N N . GLY B 1 230 ? -33.938 34.656 -14.789 1 91.75 230 GLY B N 1
ATOM 3944 C CA . GLY B 1 230 ? -34.312 33.75 -15.844 1 91.75 230 GLY B CA 1
ATOM 3945 C C . GLY B 1 230 ? -33.156 32.938 -16.359 1 91.75 230 GLY B C 1
ATOM 3946 O O . GLY B 1 230 ? -33.281 32.219 -17.359 1 91.75 230 GLY B O 1
ATOM 3947 N N . LEU B 1 231 ? -32.031 33 -15.703 1 93.44 231 LEU B N 1
ATOM 3948 C CA . LEU B 1 231 ? -30.859 32.25 -16.188 1 93.44 231 LEU B CA 1
ATOM 3949 C C . LEU B 1 231 ? -30.953 30.781 -15.773 1 93.44 231 LEU B C 1
ATOM 3951 O O . LEU B 1 231 ? -31.453 30.469 -14.695 1 93.44 231 LEU B O 1
ATOM 3955 N N . THR B 1 232 ? -30.469 29.953 -16.656 1 93.06 232 THR B N 1
ATOM 3956 C CA . THR B 1 232 ? -30.406 28.531 -16.359 1 93.06 232 THR B CA 1
ATOM 3957 C C . THR B 1 232 ? -29.188 28.203 -15.484 1 93.06 232 THR B C 1
ATOM 3959 O O . THR B 1 232 ? -28.297 29.047 -15.328 1 93.06 232 THR B O 1
ATOM 3962 N N . ILE B 1 233 ? -29.234 27.047 -14.906 1 92.25 233 ILE B N 1
ATOM 3963 C CA . ILE B 1 233 ? -28.156 26.594 -14.055 1 92.25 233 ILE B CA 1
ATOM 3964 C C . ILE B 1 233 ? -26.844 26.609 -14.836 1 92.25 233 ILE B C 1
ATOM 3966 O O . ILE B 1 233 ? -25.812 27.047 -14.328 1 92.25 233 ILE B O 1
ATOM 3970 N N . ALA B 1 234 ? -26.938 26.141 -16.078 1 92.62 234 ALA B N 1
ATOM 3971 C CA . ALA B 1 234 ? -25.766 26.094 -16.922 1 92.62 234 ALA B CA 1
ATOM 3972 C C . ALA B 1 234 ? -25.25 27.5 -17.219 1 92.62 234 ALA B C 1
ATOM 3974 O O . ALA B 1 234 ? -24.031 27.75 -17.219 1 92.62 234 ALA B O 1
ATOM 3975 N N . GLU B 1 235 ? -26.188 28.406 -17.406 1 92.94 235 GLU B N 1
ATOM 3976 C CA . GLU B 1 235 ? -25.812 29.797 -17.688 1 92.94 235 GLU B CA 1
ATOM 3977 C C . GLU B 1 235 ? -25.188 30.453 -16.453 1 92.94 235 GLU B C 1
ATOM 3979 O O . GLU B 1 235 ? -24.219 31.203 -16.578 1 92.94 235 GLU B O 1
ATOM 3984 N N . ILE B 1 236 ? -25.781 30.188 -15.359 1 94 236 ILE B N 1
ATOM 3985 C CA . ILE B 1 236 ? -25.281 30.734 -14.102 1 94 236 ILE B CA 1
ATOM 3986 C C . ILE B 1 236 ? -23.859 30.25 -13.859 1 94 236 ILE B C 1
ATOM 3988 O O . ILE B 1 236 ? -22.969 31.031 -13.523 1 94 236 ILE B O 1
ATOM 3992 N N . ALA B 1 237 ? -23.609 29 -14.008 1 93.06 237 ALA B N 1
ATOM 3993 C CA . ALA B 1 237 ? -22.281 28.438 -13.82 1 93.06 237 ALA B CA 1
ATOM 3994 C C . ALA B 1 237 ? -21.266 29.094 -14.742 1 93.06 237 ALA B C 1
ATOM 3996 O O . ALA B 1 237 ? -20.141 29.391 -14.32 1 93.06 237 ALA B O 1
ATOM 3997 N N . LYS B 1 238 ? -21.672 29.312 -15.945 1 92.38 238 LYS B N 1
ATOM 3998 C CA . LYS B 1 238 ? -20.797 29.938 -16.938 1 92.38 238 LYS B CA 1
ATOM 3999 C C . LYS B 1 238 ? -20.516 31.391 -16.578 1 92.38 238 LYS B C 1
ATOM 4001 O O . LYS B 1 238 ? -19.359 31.812 -16.609 1 92.38 238 LYS B O 1
ATOM 4006 N N . GLU B 1 239 ? -21.562 32.156 -16.219 1 90.25 239 GLU B N 1
ATOM 4007 C CA . GLU B 1 239 ? -21.422 33.562 -15.922 1 90.25 239 GLU B CA 1
ATOM 4008 C C . GLU B 1 239 ? -20.562 33.812 -14.68 1 90.25 239 GLU B C 1
ATOM 4010 O O . GLU B 1 239 ? -19.781 34.75 -14.625 1 90.25 239 GLU B O 1
ATOM 4015 N N . LEU B 1 240 ? -20.812 32.969 -13.734 1 91.94 240 LEU B N 1
ATOM 4016 C CA . LEU B 1 240 ? -20.094 33.125 -12.469 1 91.94 240 LEU B CA 1
ATOM 4017 C C . LEU B 1 240 ? -18.766 32.375 -12.5 1 91.94 240 LEU B C 1
ATOM 4019 O O . LEU B 1 240 ? -17.953 32.5 -11.586 1 91.94 240 LEU B O 1
ATOM 4023 N N . ASP B 1 241 ? -18.531 31.641 -13.547 1 91.38 241 ASP B N 1
ATOM 4024 C CA . ASP B 1 241 ? -17.312 30.844 -13.711 1 91.38 241 ASP B CA 1
ATOM 4025 C C . ASP B 1 241 ? -17.125 29.906 -12.516 1 91.38 241 ASP B C 1
ATOM 4027 O O . ASP B 1 241 ? -16.062 29.922 -11.883 1 91.38 241 ASP B O 1
ATOM 4031 N N . ILE B 1 242 ? -18.172 29.141 -12.164 1 90.44 242 ILE B N 1
ATOM 4032 C CA . ILE B 1 242 ? -18.094 28.125 -11.117 1 90.44 242 ILE B CA 1
ATOM 4033 C C . ILE B 1 242 ? -18.641 26.797 -11.641 1 90.44 242 ILE B C 1
ATOM 4035 O O . ILE B 1 242 ? -19.297 26.766 -12.688 1 90.44 242 ILE B O 1
ATOM 4039 N N . ASP B 1 243 ? -18.312 25.844 -10.992 1 89.56 243 ASP B N 1
ATOM 4040 C CA . ASP B 1 243 ? -18.75 24.516 -11.398 1 89.56 243 ASP B CA 1
ATOM 4041 C C . ASP B 1 243 ? -20.266 24.406 -11.375 1 89.56 243 ASP B C 1
ATOM 4043 O O . ASP B 1 243 ? -20.922 24.875 -10.438 1 89.56 243 ASP B O 1
ATOM 4047 N N . VAL B 1 244 ? -20.734 23.75 -12.453 1 90.12 244 VAL B N 1
ATOM 4048 C CA . VAL B 1 244 ? -22.188 23.609 -12.609 1 90.12 244 VAL B CA 1
ATOM 4049 C C . VAL B 1 244 ? -22.75 22.781 -11.453 1 90.12 244 VAL B C 1
ATOM 4051 O O . VAL B 1 244 ? -23.859 23.047 -10.984 1 90.12 244 VAL B O 1
ATOM 4054 N N . GLU B 1 245 ? -21.938 21.938 -10.945 1 89.5 245 GLU B N 1
ATOM 4055 C CA . GLU B 1 245 ? -22.391 21.094 -9.844 1 89.5 245 GLU B CA 1
ATOM 4056 C C . GLU B 1 245 ? -22.594 21.906 -8.57 1 89.5 245 GLU B C 1
ATOM 4058 O O . GLU B 1 245 ? -23.516 21.625 -7.801 1 89.5 245 GLU B O 1
ATOM 4063 N N . LEU B 1 246 ? -21.766 22.812 -8.453 1 89.5 246 LEU B N 1
ATOM 4064 C CA . LEU B 1 246 ? -21.875 23.672 -7.281 1 89.5 246 LEU B CA 1
ATOM 4065 C C . LEU B 1 246 ? -23.141 24.516 -7.344 1 89.5 246 LEU B C 1
ATOM 4067 O O . LEU B 1 246 ? -23.812 24.703 -6.332 1 89.5 246 LEU B O 1
ATOM 4071 N N . VAL B 1 247 ? -23.469 24.922 -8.5 1 90.06 247 VAL B N 1
ATOM 4072 C CA . VAL B 1 247 ? -24.688 25.703 -8.695 1 90.06 247 VAL B CA 1
ATOM 4073 C C . VAL B 1 247 ? -25.906 24.844 -8.414 1 90.06 247 VAL B C 1
ATOM 4075 O O . VAL B 1 247 ? -26.812 25.25 -7.695 1 90.06 247 VAL B O 1
ATOM 4078 N N . ASN B 1 248 ? -25.859 23.672 -8.977 1 90.25 248 ASN B N 1
ATOM 4079 C CA . ASN B 1 248 ? -26.953 22.734 -8.773 1 90.25 248 ASN B CA 1
ATOM 4080 C C . ASN B 1 248 ? -27.188 22.453 -7.293 1 90.25 248 ASN B C 1
ATOM 4082 O O . ASN B 1 248 ? -28.344 22.453 -6.832 1 90.25 248 ASN B O 1
ATOM 4086 N N . ARG B 1 249 ? -26.156 22.375 -6.562 1 87.56 249 ARG B N 1
ATOM 4087 C CA . ARG B 1 249 ? -26.25 22.078 -5.141 1 87.56 249 ARG B CA 1
ATOM 4088 C C . ARG B 1 249 ? -26.812 23.266 -4.363 1 87.56 249 ARG B C 1
ATOM 4090 O O . ARG B 1 249 ? -27.609 23.109 -3.441 1 87.56 249 ARG B O 1
ATOM 4097 N N . PHE B 1 250 ? -26.359 24.344 -4.742 1 87.19 250 PHE B N 1
ATOM 4098 C CA . PHE B 1 250 ? -26.797 25.562 -4.059 1 87.19 250 PHE B CA 1
ATOM 4099 C C . PHE B 1 250 ? -28.281 25.812 -4.285 1 87.19 250 PHE B C 1
ATOM 4101 O O . PHE B 1 250 ? -29 26.156 -3.346 1 87.19 250 PHE B O 1
ATOM 4108 N N . VAL B 1 251 ? -28.734 25.547 -5.438 1 86.81 251 VAL B N 1
ATOM 4109 C CA . VAL B 1 251 ? -30.125 25.766 -5.781 1 86.81 251 VAL B CA 1
ATOM 4110 C C . VAL B 1 251 ? -31 24.703 -5.094 1 86.81 251 VAL B C 1
ATOM 4112 O O . VAL B 1 251 ? -32.094 25.031 -4.582 1 86.81 251 VAL B O 1
ATOM 4115 N N . ALA B 1 252 ? -30.516 23.562 -5.102 1 83.69 252 ALA B N 1
ATOM 4116 C CA . ALA B 1 252 ? -31.266 22.484 -4.488 1 83.69 252 ALA B CA 1
ATOM 4117 C C . ALA B 1 252 ? -31.438 22.703 -2.99 1 83.69 252 ALA B C 1
ATOM 4119 O O . ALA B 1 252 ? -32.469 22.375 -2.42 1 83.69 252 ALA B O 1
ATOM 4120 N N . ASN B 1 253 ? -30.422 23.266 -2.326 1 81.62 253 ASN B N 1
ATOM 4121 C CA . ASN B 1 253 ? -30.438 23.5 -0.886 1 81.62 253 ASN B CA 1
ATOM 4122 C C . ASN B 1 253 ? -31.297 24.703 -0.516 1 81.62 253 ASN B C 1
ATOM 4124 O O . ASN B 1 253 ? -31.797 24.797 0.61 1 81.62 253 ASN B O 1
ATOM 4128 N N . GLN B 1 254 ? -31.453 25.547 -1.341 1 74.88 254 GLN B N 1
ATOM 4129 C CA . GLN B 1 254 ? -32.312 26.688 -1.063 1 74.88 254 GLN B CA 1
ATOM 4130 C C . GLN B 1 254 ? -33.781 26.297 -1.16 1 74.88 254 GLN B C 1
ATOM 4132 O O . GLN B 1 254 ? -34.625 26.906 -0.499 1 74.88 254 GLN B O 1
ATOM 4137 N N . ASN B 1 255 ? -34.062 25.391 -2.025 1 64.19 255 ASN B N 1
ATOM 4138 C CA . ASN B 1 255 ? -35.438 24.953 -2.16 1 64.19 255 ASN B CA 1
ATOM 4139 C C . ASN B 1 255 ? -35.875 24.078 -0.986 1 64.19 255 ASN B C 1
ATOM 4141 O O . ASN B 1 255 ? -37.062 23.766 -0.843 1 64.19 255 ASN B O 1
ATOM 4145 N N . ASN B 1 256 ? -35 23.703 -0.125 1 51.62 256 ASN B N 1
ATOM 4146 C CA . ASN B 1 256 ? -35.406 23.031 1.101 1 51.62 256 ASN B CA 1
ATOM 4147 C C . ASN B 1 256 ? -35.344 23.984 2.301 1 51.62 256 ASN B C 1
ATOM 4149 O O . ASN B 1 256 ? -34.438 24.797 2.414 1 51.62 256 ASN B O 1
#

Solvent-accessible surface area (backbone atoms only — not comparable to full-atom values): 27731 Å² total; per-residue (Å²): 131,59,38,66,56,50,44,49,43,48,62,74,25,23,32,49,50,29,28,72,76,71,72,44,72,40,79,45,41,81,48,63,69,76,73,48,54,40,66,82,63,80,60,71,45,62,35,42,31,26,49,93,54,34,34,44,37,42,35,69,33,68,61,78,55,94,59,50,43,58,53,53,45,50,52,52,51,38,46,39,73,74,37,71,83,39,47,73,48,51,39,38,37,33,62,44,89,73,89,57,69,65,70,71,57,38,56,30,77,58,92,53,30,40,32,51,48,44,64,45,52,33,56,77,31,74,39,65,70,23,69,74,31,80,60,36,33,35,58,33,49,39,21,43,68,97,44,60,67,59,43,42,52,52,44,46,56,55,47,69,67,46,79,52,61,67,59,32,14,29,44,48,30,48,26,52,57,53,40,50,77,81,44,57,65,69,59,47,48,66,67,59,66,51,72,58,18,68,73,15,69,53,32,45,50,51,49,50,52,50,47,52,50,47,51,50,52,50,52,58,67,42,43,65,59,42,44,73,72,67,48,48,64,67,52,47,15,59,76,67,68,45,57,50,66,58,45,52,49,54,54,57,54,65,76,97,129,60,39,67,56,50,45,50,43,48,61,75,25,23,32,49,50,29,26,73,76,70,71,44,72,40,80,45,42,81,47,62,70,78,72,48,52,40,67,82,62,82,59,72,44,62,33,41,30,26,52,94,54,35,35,44,36,40,36,69,32,68,61,79,56,93,59,50,42,56,52,54,46,51,51,52,52,37,46,39,74,74,38,70,84,40,47,74,48,49,38,38,38,31,62,43,89,74,88,55,69,64,72,71,56,40,54,29,77,59,93,54,29,40,32,49,48,44,64,42,52,34,54,76,32,75,39,65,71,22,70,73,29,81,62,35,33,35,57,33,49,39,21,44,70,96,44,60,65,61,43,42,50,52,45,45,56,55,46,69,67,46,81,53,62,66,60,33,14,29,43,48,30,46,25,51,56,53,40,49,77,81,44,57,67,70,61,45,48,66,67,59,66,52,72,57,19,67,73,15,70,53,31,45,50,51,49,50,51,51,48,52,51,47,49,51,51,50,52,57,68,43,44,64,58,44,45,73,72,66,48,48,65,68,51,46,16,60,75,67,68,46,56,49,65,59,46,53,50,54,54,56,55,66,75,98

Nearest PDB structures (foldseek):
  8q44-assembly1_A  TM=4.805E-01  e=4.918E-01  Thermoanaerobacter brockii subsp. finnii Ako-1
  9bgk-assembly1_F  TM=4.266E-01  e=5.782E-01  Vibrio cholerae
  8r0j-assembly2_D  TM=3.735E-01  e=2.765E+00  Homo sapiens
  8q44-assembly1_A  TM=4.806E-01  e=4.107E-01  Thermoanaerobacter brockii subsp. finnii Ako-1
  8r0j-assembly2_D  TM=3.733E-01  e=3.389E+00  Homo sapiens

Secondary structure (DSSP, 8-state):
-HHHHHHHHHHHTHHHHHHHHHSS----EEPPGGGG--SPP--TTEEEEE-SSEEEEEEEESS--TTHHHHHHHHHHHHHHH-TTSEEEEEEEE-S----GGGG--EEEETTEEEE-EEEEGGGS-SHHHHT-GGGHHHHTTSS-S-HHHHHHHHHHHHHT---HHHHHHHHHHHHHHHTTTS-HHHHHHHS--GGGGGSHHHHHHHHHHHHHHHHHHHHHHHHHHHHTT--HHHHHHHHT--HHHHHHHHHHH--/-HHHHHHHHHHHTHHHHHHHHHSS----EEPPGGGG--S----TTEEEEE-SSEEEEEEEESS--TTHHHHHHHHHHHHHHH-TTSEEEEEEEE-S----GGGG--EEEETTEEEE-EEEEGGGS-SHHHHT-GGGHHHHTTSS-S-HHHHHHHHHHHHHT---HHHHHHHHHHHHHHHTTTS-HHHHHHHS--GGGGGSHHHHHHHHHHHHHHHHHHHHHHHHHHHHTT--HHHHHHHHT--HHHHHHHHHHH--

Organism: Synechocystis sp. (strain ATCC 27184 / PCC 6803 / Kazusa) (NCBI:txid1111708)

Sequence (512 aa):
MFDNLCKFLAESFSEDYAAWLLGRPIKLTKLSPTELSLEPIRADSLILEQSEDLVLHLEFQTEPDPTMGFRMLDYRVRVYRRFPQKTMHQFVIYLKRSNNDLVYQDSFQLRETLHRYQVIRLWEQSSETFLQSSGLLPLAVLTQTSDPTLKLREVATALEQIEDNRVKANLMAATSVFGGILLAPELIKTILRSEIMKESAVYQEILREGEQRGLLKGKLETIPLLKKLGLTIAEIAKELDIDVELVNRFVANQNNMFDNLCKFLAESFSEDYAAWLLGRPIKLTKLSPTELSLEPIRADSLILEQSEDLVLHLEFQTEPDPTMGFRMLDYRVRVYRRFPQKTMHQFVIYLKRSNNDLVYQDSFQLRETLHRYQVIRLWEQSSETFLQSSGLLPLAVLTQTSDPTLKLREVATALEQIEDNRVKANLMAATSVFGGILLAPELIKTILRSEIMKESAVYQEILREGEQRGLLKGKLETIPLLKKLGLTIAEIAKELDIDVELVNRFVANQNN

InterPro domains:
  IPR010106 Recombination-promoting nuclease RpnA [TIGR01784] (1-250)

Radius of gyration: 31.69 Å; Cα contacts (8 Å, |Δi|>4): 717; chains: 2; bounding box: 70×88×72 Å

Foldseek 3Di:
DCQVVVQCLCAVQVQLVCCVQVVGGDNWHFDDVVLLVDPPQPPRRWTWTDDPAAIETEGEEQDFDPCVQVNQVVVVVSCCVRPVRHYYAYEYEHLHDDPDCRLVDFWDDDPVDIDGHYHHYQLDDDLVSQLVGLSSLLSSLRHHDPDSLVSLLSSLVSLVPDDDLQSSLSSLLSNLVSSVSPDDNVSSCVRSVDPSNCPYPNNVVVVVVVVVVVLVVVLLVCLVVVVVVPDDLVRSCVVSVHDSVVSVVSVVVVVD/DCQVVVQCLCAVQVQLVCCVQVVGGDNWHFDDVVLLVDPPQPPRRWTWTDDPAAIETEGEEQDFDPCVQVSQVVVVVSCCVRPVRHYYAYEYEHLHDDPDCRQVDFWDDDPVDIDGHYHHYQLDDDLVSQLVGLSSLLSSLRHHDPDSLVSLLSSLVSLVPDPDLQSSLSSLLSNLVSSVSPDDNVSSCVRSVDPSNCPYPNNVVVVVVVVVVVLVVVLLVCLVVVVVVPDDLVRSCVVSVHDSVVSVVSVVVVVD

pLDDT: mean 91.32, std 8.81, range [51.62, 98.81]